Protein AF-A0A6G2RYD3-F1 (afdb_monomer)

Mean predicted aligned error: 18.8 Å

Structure (mmCIF, N/CA/C/O backbone):
data_AF-A0A6G2RYD3-F1
#
_entry.id   AF-A0A6G2RYD3-F1
#
loop_
_atom_site.group_PDB
_atom_site.id
_atom_site.type_symbol
_atom_site.label_atom_id
_atom_site.label_alt_id
_atom_site.label_comp_id
_atom_site.label_asym_id
_atom_site.label_entity_id
_atom_site.label_seq_id
_atom_site.pdbx_PDB_ins_code
_atom_site.Cartn_x
_atom_site.Cartn_y
_atom_site.Cartn_z
_atom_site.occupancy
_atom_site.B_iso_or_equiv
_atom_site.auth_seq_id
_atom_site.auth_comp_id
_atom_site.auth_asym_id
_atom_site.auth_atom_id
_atom_site.pdbx_PDB_model_num
ATOM 1 N N . MET A 1 1 ? -6.011 -17.779 6.095 1.00 52.91 1 MET A N 1
ATOM 2 C CA . MET A 1 1 ? -6.177 -17.151 4.768 1.00 52.91 1 MET A CA 1
ATOM 3 C C . MET A 1 1 ? -6.284 -15.655 4.986 1.00 52.91 1 MET A C 1
ATOM 5 O O . MET A 1 1 ? -7.165 -15.242 5.729 1.00 52.91 1 MET A O 1
ATOM 9 N N . THR A 1 2 ? -5.365 -14.872 4.427 1.00 66.25 2 THR A N 1
ATOM 10 C CA . THR A 1 2 ? -5.443 -13.406 4.439 1.00 66.25 2 THR A CA 1
ATOM 11 C C . THR A 1 2 ? -6.559 -12.954 3.498 1.00 66.25 2 THR A C 1
ATOM 13 O O . THR A 1 2 ? -6.737 -13.529 2.425 1.00 66.25 2 THR A O 1
ATOM 16 N N . ARG A 1 3 ? -7.355 -11.962 3.903 1.00 80.44 3 ARG A N 1
ATOM 17 C CA . ARG A 1 3 ? -8.450 -11.423 3.080 1.00 80.44 3 ARG A CA 1
ATOM 18 C C . ARG A 1 3 ? -8.741 -9.964 3.415 1.00 80.44 3 ARG A C 1
ATOM 20 O O . ARG A 1 3 ? -8.351 -9.484 4.479 1.00 80.44 3 ARG A O 1
ATOM 27 N N . PHE A 1 4 ? -9.480 -9.301 2.532 1.00 84.62 4 PHE A N 1
ATOM 28 C CA . PHE A 1 4 ? -10.031 -7.966 2.761 1.00 84.62 4 PHE A CA 1
ATOM 29 C C . PHE A 1 4 ? -11.469 -8.038 3.313 1.00 84.62 4 PHE A C 1
ATOM 31 O O . PHE A 1 4 ? -12.146 -9.056 3.109 1.00 84.62 4 PHE A O 1
ATOM 38 N N . PRO A 1 5 ? -11.936 -6.981 4.002 1.00 88.44 5 PRO A N 1
ATOM 39 C CA . PRO A 1 5 ? -13.351 -6.761 4.273 1.00 88.44 5 PRO A CA 1
ATOM 40 C C . PRO A 1 5 ? -14.194 -6.740 2.990 1.00 88.44 5 PRO A C 1
ATOM 42 O O . PRO A 1 5 ? -13.764 -6.206 1.967 1.00 88.44 5 PRO A O 1
ATOM 45 N N . ASP A 1 6 ? -15.407 -7.279 3.064 1.00 86.88 6 ASP A N 1
ATOM 46 C CA . ASP A 1 6 ? -16.478 -7.056 2.096 1.00 86.88 6 ASP A CA 1
ATOM 47 C C . ASP A 1 6 ? -17.081 -5.659 2.352 1.00 86.88 6 ASP A C 1
ATOM 49 O O . ASP A 1 6 ? -17.692 -5.450 3.411 1.00 86.88 6 ASP A O 1
ATOM 53 N N . PRO A 1 7 ? -16.941 -4.693 1.422 1.00 85.81 7 PRO A N 1
ATOM 54 C CA . PRO A 1 7 ? -17.390 -3.317 1.634 1.00 85.81 7 PRO A CA 1
ATOM 55 C C . PRO A 1 7 ? -18.899 -3.178 1.886 1.00 85.81 7 PRO A C 1
ATOM 57 O O . PRO A 1 7 ? -19.315 -2.242 2.574 1.00 85.81 7 PRO A O 1
ATOM 60 N N . ALA A 1 8 ? -19.721 -4.086 1.347 1.00 86.62 8 ALA A N 1
ATOM 61 C CA . ALA A 1 8 ? -21.176 -4.040 1.490 1.00 86.62 8 ALA A CA 1
ATOM 62 C C . ALA A 1 8 ? -21.628 -4.567 2.859 1.00 86.62 8 ALA A C 1
ATOM 64 O O . ALA A 1 8 ? -22.593 -4.071 3.444 1.00 86.62 8 ALA A O 1
ATOM 65 N N . ARG A 1 9 ? -20.899 -5.553 3.391 1.00 91.19 9 ARG A N 1
ATOM 66 C CA . ARG A 1 9 ? -21.234 -6.272 4.633 1.00 91.19 9 ARG A CA 1
ATOM 67 C C . ARG A 1 9 ? -20.448 -5.810 5.858 1.00 91.19 9 ARG A C 1
ATOM 69 O O . ARG A 1 9 ? -20.673 -6.330 6.953 1.00 91.19 9 ARG A O 1
ATOM 76 N N . SER A 1 10 ? -19.538 -4.860 5.675 1.00 94.38 10 SER A N 1
ATOM 77 C CA . SER A 1 10 ? -18.700 -4.301 6.735 1.00 94.38 10 SER A CA 1
ATOM 78 C C . SER A 1 10 ? -19.163 -2.905 7.143 1.00 94.38 10 SER A C 1
ATOM 80 O O . SER A 1 10 ? -19.706 -2.157 6.328 1.00 94.38 10 SER A O 1
ATOM 82 N N . ARG A 1 11 ? -18.947 -2.545 8.408 1.00 95.69 11 ARG A N 1
ATOM 83 C CA . ARG A 1 11 ? -19.240 -1.217 8.966 1.00 95.69 11 ARG A CA 1
ATOM 84 C C . ARG A 1 11 ? -18.055 -0.718 9.782 1.00 95.69 11 ARG A C 1
ATOM 86 O O . ARG A 1 11 ? -17.353 -1.511 10.412 1.00 95.69 11 ARG A O 1
ATOM 93 N N . ALA A 1 12 ? -17.852 0.594 9.790 1.00 96.50 12 ALA A N 1
ATOM 94 C CA . ALA A 1 12 ? -16.885 1.260 10.649 1.00 96.50 12 ALA A CA 1
ATOM 95 C C . ALA A 1 12 ? -17.534 2.370 11.475 1.00 96.50 12 ALA A C 1
ATOM 97 O O . ALA A 1 12 ? -18.299 3.173 10.947 1.00 96.50 12 ALA A O 1
ATOM 98 N N . VAL A 1 13 ? -17.163 2.452 12.750 1.00 97.31 13 VAL A N 1
ATOM 99 C CA . VAL A 1 13 ? -17.568 3.511 13.675 1.00 97.31 13 VAL A CA 1
ATOM 100 C C . VAL A 1 13 ? -16.306 4.142 14.257 1.00 97.31 13 VAL A C 1
ATOM 102 O O . VAL A 1 13 ? -15.564 3.505 15.004 1.00 97.31 13 VAL A O 1
ATOM 105 N N . LEU A 1 14 ? -16.036 5.391 13.884 1.00 97.81 14 LEU A N 1
ATOM 106 C CA . LEU A 1 14 ? -14.876 6.155 14.337 1.00 97.81 14 LEU A CA 1
ATOM 107 C C . LEU A 1 14 ? -15.350 7.214 15.338 1.00 97.81 14 LEU A C 1
ATOM 109 O O . LEU A 1 14 ? -16.071 8.140 14.972 1.00 97.81 14 LEU A O 1
ATOM 113 N N . ILE A 1 15 ? -14.953 7.070 16.597 1.00 97.69 15 ILE A N 1
ATOM 114 C CA . ILE A 1 15 ? -15.411 7.881 17.727 1.00 97.69 15 ILE A CA 1
ATOM 115 C C . ILE A 1 15 ? -14.239 8.721 18.230 1.00 97.69 15 ILE A C 1
ATOM 117 O O . ILE A 1 15 ? -13.164 8.191 18.505 1.00 97.69 15 ILE A O 1
ATOM 121 N N . GLY A 1 16 ? -14.431 10.029 18.377 1.00 96.00 16 GLY A N 1
ATOM 122 C CA . GLY A 1 16 ? -13.384 10.911 18.883 1.00 96.00 16 GLY A CA 1
ATOM 123 C C . GLY A 1 16 ? -13.922 11.999 19.794 1.00 96.00 16 GLY A C 1
ATOM 124 O O . GLY A 1 16 ? -14.815 12.735 19.391 1.00 96.00 16 GLY A O 1
ATOM 125 N N . ALA A 1 17 ? -13.348 12.124 20.989 1.00 94.12 17 ALA A N 1
ATOM 126 C CA . ALA A 1 17 ? -13.556 13.254 21.891 1.00 94.12 17 ALA A CA 1
ATOM 127 C C . ALA A 1 17 ? -12.313 14.163 21.860 1.00 94.12 17 ALA A C 1
ATOM 129 O O . ALA A 1 17 ? -11.303 13.905 22.515 1.00 94.12 17 ALA A O 1
ATOM 130 N N . SER A 1 18 ? -12.386 15.197 21.028 1.00 92.50 18 SER A N 1
ATOM 131 C CA . SER A 1 18 ? -11.351 16.199 20.771 1.00 92.50 18 SER A CA 1
ATOM 132 C C . SER A 1 18 ? -11.524 17.462 21.612 1.00 92.50 18 SER A C 1
ATOM 134 O O . SER A 1 18 ? -10.531 18.035 22.065 1.00 92.50 18 SER A O 1
ATOM 136 N N . THR A 1 19 ? -12.771 17.865 21.861 1.00 91.44 19 THR A N 1
ATOM 137 C CA . THR A 1 19 ? -13.115 19.108 22.553 1.00 91.44 19 THR A CA 1
ATOM 138 C C . THR A 1 19 ? -13.856 18.799 23.845 1.00 91.44 19 THR A C 1
ATOM 140 O O . THR A 1 19 ? -14.856 18.082 23.840 1.00 91.44 19 THR A O 1
ATOM 143 N N . PHE A 1 20 ? -13.384 19.366 24.955 1.00 88.94 20 PHE A N 1
ATOM 144 C CA . PHE A 1 20 ? -14.008 19.215 26.271 1.00 88.94 20 PHE A CA 1
ATOM 145 C C . PHE A 1 20 ? -14.412 20.571 26.835 1.00 88.94 20 PHE A C 1
ATOM 147 O O . PHE A 1 20 ? -13.726 21.575 26.640 1.00 88.94 20 PHE A O 1
ATOM 154 N N . SER A 1 21 ? -15.527 20.595 27.564 1.00 80.88 21 SER A N 1
ATOM 155 C CA . SER A 1 21 ? -15.941 21.801 28.286 1.00 80.88 21 SER A CA 1
ATOM 156 C C . SER A 1 21 ? -14.942 22.156 29.395 1.00 80.88 21 SER A C 1
ATOM 158 O O . SER A 1 21 ? -14.492 21.272 30.128 1.00 80.88 21 SER A O 1
ATOM 160 N N . GLU A 1 22 ? -14.656 23.449 29.586 1.00 71.44 22 GLU A N 1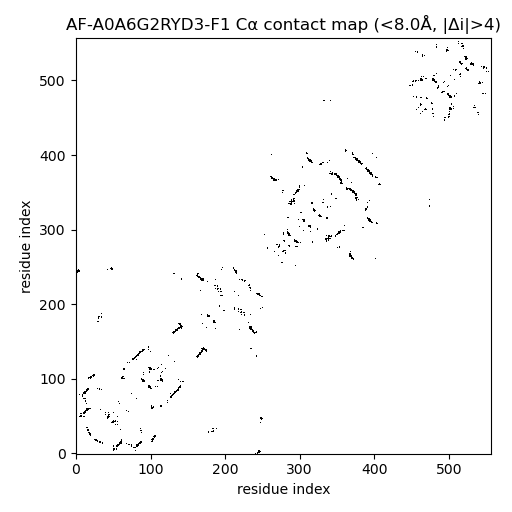
ATOM 161 C CA . GLU A 1 22 ? -13.783 23.920 30.679 1.00 71.44 22 GLU A CA 1
ATOM 162 C C . GLU A 1 22 ? -14.289 23.468 32.058 1.00 71.44 22 GLU A C 1
ATOM 164 O O . GLU A 1 22 ? -13.503 23.103 32.930 1.00 71.44 22 GLU A O 1
ATOM 169 N N . ALA A 1 23 ? -15.614 23.397 32.228 1.00 64.25 23 ALA A N 1
ATOM 170 C CA . ALA A 1 23 ? -16.267 22.923 33.446 1.00 64.25 23 ALA A CA 1
ATOM 171 C C . ALA A 1 23 ? -15.974 21.445 33.779 1.00 64.25 23 ALA A C 1
ATOM 173 O O . ALA A 1 23 ? -16.182 21.028 34.917 1.00 64.25 23 ALA A O 1
ATOM 174 N N . GLY A 1 24 ? -15.527 20.651 32.802 1.00 68.44 24 GLY A N 1
ATOM 175 C CA . GLY A 1 24 ? -15.138 19.253 32.985 1.00 68.44 24 GLY A CA 1
ATOM 176 C C . GLY A 1 24 ? -13.678 19.065 33.400 1.00 68.44 24 GLY A C 1
ATOM 177 O O . GLY A 1 24 ? -13.317 17.978 33.828 1.00 68.44 24 GLY A O 1
ATOM 178 N N . GLY A 1 25 ? -12.816 20.082 33.293 1.00 77.25 25 GLY A N 1
ATOM 179 C CA . GLY A 1 25 ? -11.417 19.995 33.737 1.00 77.25 25 GLY A CA 1
ATOM 180 C C . GLY A 1 25 ? -10.517 19.034 32.941 1.00 77.25 25 GLY A C 1
ATOM 181 O O . GLY A 1 25 ? -9.384 18.789 33.353 1.00 77.25 25 GLY A O 1
ATOM 182 N N . LEU A 1 26 ? -10.988 18.495 31.810 1.00 85.00 26 LEU A N 1
ATOM 183 C CA . LEU A 1 26 ? -10.179 17.696 30.886 1.00 85.00 26 LEU A CA 1
ATOM 184 C C . LEU A 1 26 ? -9.590 18.590 29.785 1.00 85.00 26 LEU A C 1
ATOM 186 O O . LEU A 1 26 ? -10.322 19.386 29.195 1.00 85.00 26 LEU A O 1
ATOM 190 N N . PRO A 1 27 ? -8.290 18.469 29.465 1.00 85.31 27 PRO A N 1
ATOM 191 C CA . PRO A 1 27 ? -7.690 19.246 28.389 1.00 85.31 27 PRO A CA 1
ATOM 192 C C . PRO A 1 27 ? -8.185 18.760 27.022 1.00 85.31 27 PRO A C 1
ATOM 194 O O . PRO A 1 27 ? -8.292 17.556 26.783 1.00 85.31 27 PRO A O 1
ATOM 197 N N . SER A 1 28 ? -8.439 19.696 26.106 1.00 88.81 28 SER A N 1
ATOM 198 C CA . SER A 1 28 ? -8.792 19.373 24.717 1.00 88.81 28 SER A CA 1
ATOM 199 C C . SER A 1 28 ? -7.609 18.781 23.950 1.00 88.81 28 SER A C 1
ATOM 201 O O . SER A 1 28 ? -6.459 19.169 24.161 1.00 88.81 28 SER A O 1
ATOM 203 N N . ILE A 1 29 ? -7.903 17.849 23.042 1.00 88.44 29 ILE A N 1
ATOM 204 C CA . ILE A 1 29 ? -6.936 17.151 22.188 1.00 88.44 29 ILE A CA 1
ATOM 205 C C . ILE A 1 29 ? -7.344 17.370 20.718 1.00 88.44 29 ILE A C 1
ATOM 207 O O . ILE A 1 29 ? -7.946 16.483 20.109 1.00 88.44 29 ILE A O 1
ATOM 211 N N . PRO A 1 30 ? -7.027 18.530 20.106 1.00 88.44 30 PRO A N 1
ATOM 212 C CA . PRO A 1 30 ? -7.484 18.863 18.750 1.00 88.44 30 PRO A CA 1
ATOM 213 C C . PRO A 1 30 ? -7.126 17.809 17.690 1.00 88.44 30 PRO A C 1
ATOM 215 O O . PRO A 1 30 ? -7.928 17.526 16.801 1.00 88.44 30 PRO A O 1
ATOM 218 N N . ALA A 1 31 ? -5.967 17.156 17.849 1.00 87.06 31 ALA A N 1
ATOM 219 C CA . ALA A 1 31 ? -5.485 16.090 16.969 1.00 87.06 31 ALA A CA 1
ATOM 220 C C . ALA A 1 31 ? -6.450 14.892 16.849 1.00 87.06 31 ALA A C 1
ATOM 222 O O . ALA A 1 31 ? -6.379 14.145 15.879 1.00 87.06 31 ALA A O 1
ATOM 223 N N . VAL A 1 32 ? -7.373 14.696 17.799 1.00 92.19 32 VAL A N 1
ATOM 224 C CA . VAL A 1 32 ? -8.391 13.634 17.722 1.00 92.19 32 VAL A CA 1
ATOM 225 C C . VAL A 1 32 ? -9.341 13.854 16.543 1.00 92.19 32 VAL A C 1
ATOM 227 O O . VAL A 1 32 ? -9.720 12.891 15.882 1.00 92.19 32 VAL A O 1
ATOM 230 N N . SER A 1 33 ? -9.699 15.099 16.220 1.00 92.62 33 SER A N 1
ATOM 231 C CA . SER A 1 33 ? -10.561 15.370 15.060 1.00 92.62 33 SER A CA 1
ATOM 232 C C . SER A 1 33 ? -9.863 14.990 13.746 1.00 92.62 33 SER A C 1
ATOM 234 O O . SER A 1 33 ? -10.462 14.353 12.873 1.00 92.62 33 SER A O 1
ATOM 236 N N . ASP A 1 34 ? -8.567 15.297 13.650 1.00 91.50 34 ASP A N 1
ATOM 237 C CA . ASP A 1 34 ? -7.706 14.925 12.527 1.00 91.50 34 ASP A CA 1
ATOM 238 C C . ASP A 1 34 ? -7.457 13.409 12.457 1.00 91.50 34 ASP A C 1
ATOM 240 O O . ASP A 1 34 ? -7.406 12.847 11.361 1.00 91.50 34 ASP A O 1
ATOM 244 N N . ASN A 1 35 ? -7.347 12.718 13.599 1.00 94.06 35 ASN A N 1
ATOM 245 C CA . ASN A 1 35 ? -7.255 11.256 13.648 1.00 94.06 35 ASN A CA 1
ATOM 246 C C . ASN A 1 35 ? -8.440 10.606 12.910 1.00 94.06 35 ASN A C 1
ATOM 248 O O . ASN A 1 35 ? -8.234 9.726 12.070 1.00 94.06 35 ASN A O 1
ATOM 252 N N . LEU A 1 36 ? -9.672 11.054 13.197 1.00 95.94 36 LEU A N 1
ATOM 253 C CA . LEU A 1 36 ? -10.888 10.513 12.576 1.00 95.94 36 LEU A CA 1
ATOM 254 C C . LEU A 1 36 ? -10.918 10.764 11.065 1.00 95.94 36 LEU A C 1
ATOM 256 O O . LEU A 1 36 ? -11.217 9.851 10.295 1.00 95.94 36 LEU A O 1
ATOM 260 N N . GLU A 1 37 ? -10.577 11.983 10.637 1.00 93.94 37 GLU A N 1
ATOM 261 C CA . GLU A 1 37 ? -10.449 12.354 9.219 1.00 93.94 37 GLU A CA 1
ATOM 262 C C . GLU A 1 37 ? -9.436 11.455 8.499 1.00 93.94 37 GLU A C 1
ATOM 264 O O . GLU A 1 37 ? -9.724 10.887 7.441 1.00 93.94 37 GLU A O 1
ATOM 269 N N . GLY A 1 38 ? -8.250 11.298 9.095 1.00 91.62 38 GLY A N 1
ATOM 270 C CA . GLY A 1 38 ? -7.163 10.498 8.547 1.00 91.62 38 GLY A CA 1
ATOM 271 C C . GLY A 1 38 ? -7.543 9.029 8.402 1.00 91.62 38 GLY A C 1
ATOM 272 O O . GLY A 1 38 ? -7.303 8.442 7.345 1.00 91.62 38 GLY A O 1
ATOM 273 N N . LEU A 1 39 ? -8.160 8.443 9.432 1.00 94.81 39 LEU A N 1
ATOM 274 C CA . LEU A 1 39 ? -8.576 7.040 9.415 1.00 94.81 39 LEU A CA 1
ATOM 275 C C . LEU A 1 39 ? -9.703 6.796 8.421 1.00 94.81 39 LEU A C 1
ATOM 277 O O . LEU A 1 39 ? -9.604 5.857 7.633 1.00 94.81 39 LEU A O 1
ATOM 281 N N . ARG A 1 40 ? -10.724 7.662 8.391 1.00 94.69 40 ARG A N 1
ATOM 282 C CA . ARG A 1 40 ? -11.792 7.584 7.386 1.00 94.69 40 ARG A CA 1
ATOM 283 C C . ARG A 1 40 ? -11.200 7.599 5.983 1.00 94.69 40 ARG A C 1
ATOM 285 O O . ARG A 1 40 ? -11.458 6.690 5.205 1.00 94.69 40 ARG A O 1
ATOM 292 N N . SER A 1 41 ? -10.356 8.591 5.692 1.00 88.75 41 SER A N 1
ATOM 293 C CA . SER A 1 41 ? -9.729 8.759 4.380 1.00 88.75 41 SER A CA 1
ATOM 294 C C . SER A 1 41 ? -8.977 7.507 3.923 1.00 88.75 41 SER A C 1
ATOM 296 O O . SER A 1 41 ? -9.102 7.108 2.767 1.00 88.75 41 SER A O 1
ATOM 298 N N . VAL A 1 42 ? -8.225 6.866 4.820 1.00 88.94 42 VAL A N 1
ATOM 299 C CA . VAL A 1 42 ? -7.433 5.675 4.489 1.00 88.94 42 VAL A CA 1
ATOM 300 C C . VAL A 1 42 ? -8.307 4.430 4.330 1.00 88.94 42 VAL A C 1
ATOM 302 O O . VAL A 1 42 ? -8.133 3.687 3.365 1.00 88.94 42 VAL A O 1
ATOM 305 N N . LEU A 1 43 ? -9.265 4.215 5.235 1.00 90.69 43 LEU A N 1
ATOM 306 C CA . LEU A 1 43 ? -10.141 3.040 5.219 1.00 90.69 43 LEU A CA 1
ATOM 307 C C . LEU A 1 43 ? -11.128 3.048 4.045 1.00 90.69 43 LEU A C 1
ATOM 309 O O . LEU A 1 43 ? -11.467 1.979 3.536 1.00 90.69 43 LEU A O 1
ATOM 313 N N . THR A 1 44 ? -11.563 4.234 3.606 1.00 89.44 44 THR A N 1
ATOM 314 C CA . THR A 1 44 ? -12.588 4.410 2.562 1.00 89.44 44 THR A CA 1
ATOM 315 C C . THR A 1 44 ? -12.031 4.945 1.244 1.00 89.44 44 THR A C 1
ATOM 317 O O . THR A 1 44 ? -12.786 5.411 0.390 1.00 89.44 44 THR A O 1
ATOM 320 N N . SER A 1 45 ? -10.707 4.943 1.084 1.00 83.25 45 SER A N 1
ATOM 321 C CA . SER A 1 45 ? -10.049 5.355 -0.156 1.00 83.25 45 SER A CA 1
ATOM 322 C C . SER A 1 45 ? -10.522 4.487 -1.327 1.00 83.25 45 SER A C 1
ATOM 324 O O . SER A 1 45 ? -10.510 3.262 -1.237 1.00 83.25 45 SER A O 1
ATOM 326 N N . SER A 1 46 ? -10.885 5.097 -2.456 1.00 71.69 46 SER A N 1
ATOM 327 C CA . SER A 1 46 ? -11.303 4.351 -3.653 1.00 71.69 46 SER A CA 1
ATOM 328 C C . SER A 1 46 ? -10.169 3.528 -4.271 1.00 71.69 46 SER A C 1
ATOM 330 O O . SER 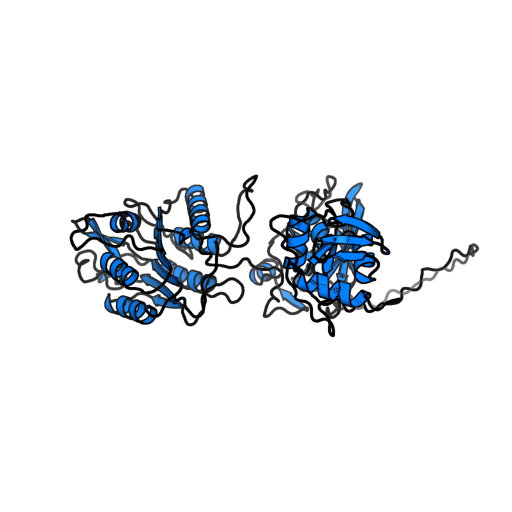A 1 46 ? -10.427 2.555 -4.974 1.00 71.69 46 SER A O 1
ATOM 332 N N . THR A 1 47 ? -8.914 3.901 -4.005 1.00 61.94 47 THR A N 1
ATOM 333 C CA . THR A 1 47 ? -7.732 3.237 -4.565 1.00 61.94 47 THR A CA 1
ATOM 334 C C . THR A 1 47 ? -7.133 2.197 -3.626 1.00 61.94 47 THR A C 1
ATOM 336 O O . THR A 1 47 ? -6.585 1.202 -4.085 1.00 61.94 47 THR A O 1
ATOM 339 N N . THR A 1 48 ? -7.192 2.434 -2.313 1.00 73.62 48 THR A N 1
ATOM 340 C CA . THR A 1 48 ? -6.482 1.618 -1.308 1.00 73.62 48 THR A CA 1
ATOM 341 C C . THR A 1 48 ? -7.365 1.175 -0.145 1.00 73.62 48 THR A C 1
ATOM 343 O O . THR A 1 48 ? -6.965 0.305 0.619 1.00 73.62 48 THR A O 1
ATOM 346 N N . GLY A 1 49 ? -8.548 1.756 0.028 1.00 79.19 49 GLY A N 1
ATOM 347 C CA . GLY A 1 49 ? -9.474 1.409 1.099 1.00 79.19 49 GLY A CA 1
ATOM 348 C C . GLY A 1 49 ? -10.177 0.076 0.851 1.00 79.19 49 GLY A C 1
ATOM 349 O O . GLY A 1 49 ? -10.247 -0.424 -0.275 1.00 79.19 49 GLY A O 1
ATOM 350 N N . SER A 1 50 ? -10.699 -0.510 1.925 1.00 84.88 50 SER A N 1
ATOM 351 C CA . SER A 1 50 ? -11.487 -1.750 1.883 1.00 84.88 50 SER A CA 1
ATOM 352 C C . SER A 1 50 ? -12.916 -1.582 2.403 1.00 84.88 50 SER A C 1
ATOM 354 O O . SER A 1 50 ? -13.701 -2.523 2.336 1.00 84.88 50 SER A O 1
ATOM 356 N N . LEU A 1 51 ? -13.277 -0.392 2.890 1.00 88.50 51 LEU A N 1
ATOM 357 C CA . LEU A 1 51 ? -14.608 -0.084 3.407 1.00 88.50 51 LEU A CA 1
ATOM 358 C C . LEU A 1 51 ? -15.315 0.949 2.526 1.00 88.50 51 LEU A C 1
ATOM 360 O O . LEU A 1 51 ? -14.675 1.816 1.933 1.00 88.50 51 LEU A O 1
ATOM 364 N N . SER A 1 52 ? -16.648 0.884 2.466 1.00 88.06 52 SER A N 1
ATOM 365 C CA . SER A 1 52 ? -17.443 1.921 1.800 1.00 88.06 52 SER A CA 1
ATOM 366 C C . SER A 1 52 ? -17.489 3.193 2.651 1.00 88.06 52 SER A C 1
ATOM 368 O O . SER A 1 52 ? -17.651 3.135 3.872 1.00 88.06 52 SER A O 1
ATOM 370 N N . ALA A 1 53 ? -17.389 4.355 2.002 1.00 88.19 53 ALA A N 1
ATOM 371 C CA . ALA A 1 53 ? -17.500 5.654 2.665 1.00 88.19 53 ALA A CA 1
ATOM 372 C C . ALA A 1 53 ? -18.882 5.889 3.296 1.00 88.19 53 ALA A C 1
ATOM 374 O O . ALA A 1 53 ? -18.975 6.627 4.278 1.00 88.19 53 ALA A O 1
ATOM 375 N N . GLU A 1 54 ? -19.931 5.255 2.757 1.00 90.94 54 GLU A N 1
ATOM 376 C CA . GLU A 1 54 ? -21.304 5.308 3.286 1.00 90.94 54 GLU A CA 1
ATOM 377 C C . GLU A 1 54 ? -21.482 4.448 4.549 1.00 90.94 54 GLU A C 1
ATOM 379 O O . GLU A 1 54 ? -22.370 4.686 5.358 1.00 90.94 54 GLU A O 1
ATOM 384 N N . HIS A 1 55 ? -20.593 3.472 4.737 1.00 92.75 55 HIS A N 1
ATOM 385 C CA . HIS A 1 55 ? -20.591 2.514 5.839 1.00 92.75 55 HIS A CA 1
ATOM 386 C C . HIS A 1 55 ? -19.556 2.866 6.918 1.00 92.75 55 HIS A C 1
ATOM 388 O O . HIS A 1 55 ? -19.239 2.034 7.770 1.00 92.75 55 HIS A O 1
ATOM 394 N N . CYS A 1 56 ? -19.008 4.084 6.876 1.00 94.94 56 CYS A N 1
ATOM 395 C CA . CYS A 1 56 ? -18.035 4.595 7.832 1.00 94.94 56 CYS A CA 1
ATOM 396 C C . CYS A 1 56 ? -18.600 5.824 8.556 1.00 94.94 56 CYS A C 1
ATOM 398 O O . CYS A 1 56 ? -18.570 6.945 8.040 1.00 94.94 56 CYS A O 1
ATOM 400 N N . THR A 1 57 ? -19.112 5.600 9.764 1.00 96.19 57 THR A N 1
ATOM 401 C CA . THR A 1 57 ? -19.740 6.613 10.616 1.00 96.19 57 THR A CA 1
ATOM 402 C C . THR A 1 57 ? -18.692 7.315 11.472 1.00 96.19 57 THR A C 1
ATOM 404 O O . THR A 1 57 ? -17.894 6.663 12.145 1.00 96.19 57 THR A O 1
ATOM 407 N N . LEU A 1 58 ? -18.701 8.651 11.475 1.00 96.62 58 LEU A N 1
ATOM 408 C CA . LEU A 1 58 ? -17.830 9.470 12.323 1.00 96.62 58 LEU A CA 1
ATOM 409 C C . LEU A 1 58 ? -18.659 10.121 13.429 1.00 96.62 58 LEU A C 1
ATOM 411 O O . LEU A 1 58 ? -19.554 10.911 13.137 1.00 96.62 58 LEU A O 1
ATOM 415 N N . LEU A 1 59 ? -18.317 9.840 14.684 1.00 96.81 59 LEU A N 1
ATOM 416 C CA . LEU A 1 59 ? -18.875 10.500 15.861 1.00 96.81 59 LEU A CA 1
ATOM 417 C C . LEU A 1 59 ? -17.835 11.451 16.439 1.00 96.81 59 LEU A C 1
ATOM 419 O O . LEU A 1 59 ? -16.863 11.023 17.065 1.00 96.81 59 LEU A O 1
ATOM 423 N N . ARG A 1 60 ? -18.046 12.746 16.208 1.00 96.50 60 ARG A N 1
ATOM 424 C CA . ARG A 1 60 ? -17.174 13.818 16.693 1.00 96.50 60 ARG A CA 1
ATOM 425 C C . ARG A 1 60 ? -17.755 14.412 17.961 1.00 96.50 60 ARG A C 1
ATOM 427 O O . ARG A 1 60 ? -18.910 14.818 17.963 1.00 96.50 60 ARG A O 1
ATOM 434 N N . ASP A 1 61 ? -16.931 14.474 18.997 1.00 95.50 61 ASP A N 1
ATOM 435 C CA . ASP A 1 61 ? -17.243 15.061 20.296 1.00 95.50 61 ASP A CA 1
ATOM 436 C C . ASP A 1 61 ? -18.603 14.608 20.873 1.00 95.50 61 ASP A C 1
ATOM 438 O O . ASP A 1 61 ? -19.355 15.460 21.358 1.00 95.50 61 ASP A O 1
ATOM 442 N N . PRO A 1 62 ? -18.938 13.294 20.858 1.00 95.69 62 PRO A N 1
ATOM 443 C CA . PRO A 1 62 ? -20.212 12.823 21.400 1.00 95.69 62 PRO A CA 1
ATOM 444 C C . PRO A 1 62 ? -20.339 13.257 22.859 1.00 95.69 62 PRO A C 1
ATOM 446 O O . PRO A 1 62 ? -19.377 13.155 23.625 1.00 95.69 62 PRO A O 1
ATOM 449 N N . ALA A 1 63 ? -21.516 13.746 23.239 1.00 93.00 63 ALA A N 1
ATOM 450 C CA . ALA A 1 63 ? -21.787 14.280 24.569 1.00 93.00 63 ALA A CA 1
ATOM 451 C C . ALA A 1 63 ? -22.517 13.269 25.463 1.00 93.00 63 ALA A C 1
ATOM 453 O O . ALA A 1 63 ? -22.540 13.443 26.681 1.00 93.00 63 ALA A O 1
ATOM 454 N N . ALA A 1 64 ? -23.102 12.216 24.893 1.00 93.06 64 ALA A N 1
ATOM 455 C CA . ALA A 1 64 ? -23.809 11.181 25.636 1.00 93.06 64 ALA A CA 1
ATOM 456 C C . ALA A 1 64 ? -23.486 9.765 25.144 1.00 93.06 64 ALA A C 1
ATOM 458 O O . ALA A 1 64 ? -23.258 9.515 23.960 1.00 93.06 64 ALA A O 1
ATOM 459 N N . THR A 1 65 ? -23.546 8.798 26.063 1.00 93.50 65 THR A N 1
ATOM 460 C CA . THR A 1 65 ? -23.373 7.370 25.750 1.00 93.50 65 THR A CA 1
ATOM 461 C C . THR A 1 65 ? -24.428 6.856 24.770 1.00 93.50 65 THR A C 1
ATOM 463 O O . THR A 1 65 ? -24.138 5.968 23.973 1.00 93.50 65 THR A O 1
ATOM 466 N N . SER A 1 66 ? -25.627 7.448 24.769 1.00 93.81 66 SER A N 1
ATOM 467 C CA . SER A 1 66 ? -26.704 7.106 23.837 1.00 93.81 66 SER A CA 1
ATOM 468 C C . SER A 1 66 ? -26.349 7.378 22.378 1.00 93.81 66 SER A C 1
ATOM 470 O O . SER A 1 66 ? -26.807 6.642 21.515 1.00 93.81 66 SER A O 1
ATOM 472 N N . GLU A 1 67 ? -25.536 8.398 22.083 1.00 95.12 67 GLU A N 1
ATOM 473 C CA . GLU A 1 67 ? -25.101 8.688 20.708 1.00 95.12 67 GLU A CA 1
ATOM 474 C C . GLU A 1 67 ? -24.214 7.559 20.173 1.00 95.12 67 GLU A C 1
ATOM 476 O O . GLU A 1 67 ? -24.382 7.092 19.048 1.00 95.12 67 GLU A O 1
ATOM 481 N N . ILE A 1 68 ? -23.315 7.057 21.025 1.00 94.12 68 ILE A N 1
ATOM 482 C CA . ILE A 1 68 ? -22.445 5.925 20.703 1.00 94.12 68 ILE A CA 1
ATOM 483 C C . ILE A 1 68 ? -23.270 4.647 20.558 1.00 94.12 68 ILE A C 1
ATOM 485 O O . ILE A 1 68 ? -23.108 3.932 19.572 1.00 94.12 68 ILE A O 1
ATOM 489 N N . GLY A 1 69 ? -24.194 4.393 21.490 1.00 91.94 69 GLY A N 1
ATOM 490 C CA . GLY A 1 69 ? -25.116 3.260 21.399 1.00 91.94 69 GLY A CA 1
ATOM 491 C C . GLY A 1 69 ? -25.945 3.282 20.112 1.00 91.94 69 GLY A C 1
ATOM 492 O O . GLY A 1 69 ? -26.049 2.267 19.434 1.00 91.94 69 GLY A O 1
ATOM 493 N N . GLN A 1 70 ? -26.469 4.443 19.708 1.00 92.81 70 GLN A N 1
ATOM 494 C CA . GLN A 1 70 ? -27.216 4.590 18.454 1.00 92.81 70 GLN A CA 1
ATOM 495 C C . GLN A 1 70 ? -26.350 4.299 17.223 1.00 92.81 70 GLN A C 1
ATOM 497 O O . GLN A 1 70 ? -26.800 3.598 16.320 1.00 92.81 70 GLN A O 1
ATOM 502 N N . ALA A 1 71 ? -25.109 4.788 17.184 1.00 93.25 71 ALA A N 1
ATOM 503 C CA . ALA A 1 71 ? -24.210 4.523 16.062 1.00 93.25 71 ALA A CA 1
ATOM 504 C C . ALA A 1 71 ? -23.782 3.051 15.963 1.00 93.25 71 ALA A C 1
ATOM 506 O O . ALA A 1 71 ? -23.687 2.505 14.859 1.00 93.25 71 ALA A O 1
ATOM 507 N N . LEU A 1 72 ? -23.546 2.398 17.103 1.00 91.19 72 LEU A N 1
ATOM 508 C CA . LEU A 1 72 ? -23.256 0.964 17.155 1.00 91.19 72 LEU A CA 1
ATOM 509 C C . LEU A 1 72 ? -24.483 0.144 16.743 1.00 91.19 72 LEU A C 1
ATOM 511 O O . LEU A 1 72 ? -24.352 -0.752 15.911 1.00 91.19 72 LEU A O 1
ATOM 515 N N . ALA A 1 73 ? -25.679 0.518 17.204 1.00 88.50 73 ALA A N 1
ATOM 516 C CA . ALA A 1 73 ? -26.934 -0.114 16.806 1.00 88.50 73 ALA A CA 1
ATOM 517 C C . ALA A 1 73 ? -27.206 0.023 15.298 1.00 88.50 73 ALA A C 1
ATOM 519 O O . ALA A 1 73 ? -27.569 -0.954 14.651 1.00 88.50 73 ALA A O 1
ATOM 520 N N . GLN A 1 74 ? -26.962 1.191 14.697 1.00 85.69 74 GLN A N 1
ATOM 521 C CA . GLN A 1 74 ? -27.052 1.378 13.238 1.00 85.69 74 GLN A CA 1
ATOM 522 C C . GLN A 1 74 ? -26.019 0.545 12.467 1.00 85.69 74 GLN A C 1
ATOM 524 O O . GLN A 1 74 ? -26.234 0.184 11.314 1.00 85.69 74 GLN A O 1
ATOM 529 N N . SER A 1 75 ? -24.898 0.217 13.108 1.00 85.94 75 SER A N 1
ATOM 530 C CA . SER A 1 75 ? -23.832 -0.607 12.533 1.00 85.94 75 SER A CA 1
ATOM 531 C C . SER A 1 75 ? -23.993 -2.100 12.843 1.00 85.94 75 SER A C 1
ATOM 533 O O . SER A 1 75 ? -23.167 -2.904 12.408 1.00 85.94 75 SER A O 1
ATOM 535 N N . SER A 1 76 ? -25.051 -2.487 13.566 1.00 78.12 76 SER A N 1
ATOM 536 C CA . SER A 1 76 ? -25.310 -3.872 13.985 1.00 78.12 76 SER A CA 1
ATOM 537 C C . SER A 1 76 ? -25.630 -4.815 12.822 1.00 78.12 76 SER A C 1
ATOM 539 O O . SER A 1 76 ? -25.510 -6.025 12.969 1.00 78.12 76 SER A O 1
ATOM 541 N N . GLU A 1 77 ? -25.945 -4.288 11.637 1.00 81.25 77 GLU A N 1
ATOM 542 C CA . GLU A 1 77 ? -26.129 -5.073 10.409 1.00 81.25 77 GLU A CA 1
ATOM 543 C C . GLU A 1 77 ? -24.809 -5.595 9.810 1.00 81.25 77 GLU A C 1
ATOM 545 O O . GLU A 1 77 ? -24.821 -6.355 8.839 1.00 81.25 77 GLU A O 1
ATOM 550 N N . ALA A 1 78 ? -23.655 -5.193 10.356 1.00 88.81 78 ALA A N 1
ATOM 551 C CA . ALA A 1 78 ? -22.358 -5.692 9.914 1.00 88.81 78 ALA A CA 1
ATOM 552 C C . ALA A 1 78 ? -22.279 -7.213 10.099 1.00 88.81 78 ALA A C 1
ATOM 554 O O . ALA A 1 78 ? -22.262 -7.709 11.222 1.00 88.81 78 ALA A O 1
ATOM 555 N N . THR A 1 79 ? -22.180 -7.956 8.996 1.00 91.19 79 THR A N 1
ATOM 556 C CA . THR A 1 79 ? -22.039 -9.422 9.022 1.00 91.19 79 THR A CA 1
ATOM 557 C C . THR A 1 79 ? -20.630 -9.884 8.668 1.00 91.19 79 THR A C 1
ATOM 559 O O . THR A 1 79 ? -20.283 -11.024 8.966 1.00 91.19 79 THR A O 1
ATOM 562 N N . ASP A 1 80 ? -19.806 -9.024 8.057 1.00 91.12 80 ASP A N 1
ATOM 563 C CA . ASP A 1 80 ? -18.412 -9.345 7.744 1.00 91.12 80 ASP A CA 1
ATOM 564 C C . ASP A 1 80 ? -17.435 -8.754 8.771 1.00 91.12 80 ASP A C 1
ATOM 566 O O . ASP A 1 80 ? -16.934 -9.483 9.629 1.00 91.12 80 ASP A O 1
ATOM 570 N N . VAL A 1 81 ? -17.198 -7.438 8.726 1.00 92.56 81 VAL A N 1
ATOM 571 C CA . VAL A 1 81 ? -16.312 -6.736 9.665 1.00 92.56 81 VAL A CA 1
ATOM 572 C C . VAL A 1 81 ? -17.045 -5.590 10.356 1.00 92.56 81 VAL A C 1
ATOM 574 O O . VAL A 1 81 ? -17.629 -4.738 9.691 1.00 92.56 81 VAL A O 1
ATOM 577 N N . LEU A 1 82 ? -16.952 -5.525 11.684 1.00 94.25 82 LEU A N 1
ATOM 578 C CA . LEU A 1 82 ? -17.267 -4.326 12.459 1.00 94.25 82 LEU A CA 1
ATOM 579 C C . LEU A 1 82 ? -15.960 -3.707 12.964 1.00 94.25 82 LEU A C 1
ATOM 581 O O . LEU A 1 82 ? -15.284 -4.291 13.810 1.00 94.25 82 LEU A O 1
ATOM 585 N N . PHE A 1 83 ? -15.591 -2.543 12.433 1.00 95.12 83 PHE A N 1
ATOM 586 C CA . PHE A 1 83 ? -14.396 -1.802 12.835 1.00 95.12 83 PHE A CA 1
ATOM 587 C C . PHE A 1 83 ? -14.778 -0.635 13.745 1.00 95.12 83 PHE A C 1
ATOM 589 O O . PHE A 1 83 ? -15.484 0.277 13.329 1.00 95.12 83 PHE A O 1
ATOM 596 N N . VAL A 1 84 ? -14.291 -0.626 14.978 1.00 95.81 84 VAL A N 1
ATOM 597 C CA . VAL A 1 84 ? -14.525 0.450 15.938 1.00 95.81 84 VAL A CA 1
ATOM 598 C C . VAL A 1 84 ? -13.195 1.064 16.341 1.00 95.81 84 VAL A C 1
ATOM 600 O O . VAL A 1 84 ? -12.280 0.372 16.785 1.00 95.81 84 VAL A O 1
ATOM 603 N N . TYR A 1 85 ? -13.097 2.379 16.205 1.00 96.81 85 TYR A N 1
ATOM 604 C CA . TYR A 1 85 ? -11.962 3.160 16.680 1.00 96.81 85 TYR A CA 1
ATOM 605 C C . TYR A 1 85 ? -12.450 4.196 17.683 1.00 96.81 85 TYR A C 1
ATOM 607 O O . TYR A 1 85 ? -13.435 4.883 17.419 1.00 96.81 85 TYR A O 1
ATOM 615 N N . TYR A 1 86 ? -11.753 4.330 18.807 1.00 96.50 86 TYR A N 1
ATOM 616 C CA . TYR A 1 86 ? -11.988 5.397 19.773 1.00 96.50 86 TYR A CA 1
ATOM 617 C C . TYR A 1 86 ? -10.697 6.167 20.056 1.00 96.50 86 TYR A C 1
ATOM 619 O O . TYR A 1 86 ? -9.651 5.556 20.280 1.00 96.50 86 TYR A O 1
ATOM 627 N N . SER A 1 87 ? -10.788 7.497 20.123 1.00 94.06 87 SER A N 1
ATOM 628 C CA . SER A 1 87 ? -9.701 8.356 20.591 1.00 94.06 87 SER A CA 1
ATOM 629 C C . SER A 1 87 ? -10.193 9.485 21.495 1.00 94.06 87 SER A C 1
ATOM 631 O O . SER A 1 87 ? -11.228 10.101 21.247 1.00 94.06 87 SER A O 1
ATOM 633 N N . GLY A 1 88 ? -9.454 9.743 22.569 1.00 90.38 88 GLY A N 1
ATOM 634 C CA . GLY A 1 88 ? -9.814 10.709 23.606 1.00 90.38 88 GLY A CA 1
ATOM 635 C C . GLY A 1 88 ? -9.116 10.382 24.923 1.00 90.38 88 GLY A C 1
ATOM 636 O O . GLY A 1 88 ? -8.136 9.633 24.954 1.00 90.38 88 GLY A O 1
ATOM 637 N N . HIS A 1 89 ? -9.631 10.894 26.041 1.00 87.69 89 HIS A N 1
ATOM 638 C CA . HIS A 1 89 ? -9.127 10.502 27.357 1.00 87.69 89 HIS A CA 1
ATOM 639 C C . HIS A 1 89 ? -9.649 9.120 27.750 1.00 87.69 89 HIS A C 1
ATOM 641 O O . HIS A 1 89 ? -10.810 8.772 27.520 1.00 87.69 89 HIS A O 1
ATOM 647 N N . GLY A 1 90 ? -8.767 8.333 28.358 1.00 87.88 90 GLY A N 1
ATOM 648 C CA . GLY A 1 90 ? -9.125 7.130 29.097 1.00 87.88 90 GLY A CA 1
ATOM 649 C C . GLY A 1 90 ? -8.948 7.424 30.579 1.00 87.88 90 GLY A C 1
ATOM 650 O O . GLY A 1 90 ? -7.916 7.959 30.987 1.00 87.88 90 GLY A O 1
ATOM 651 N N . LEU A 1 91 ? -9.972 7.136 31.371 1.00 86.75 91 LEU A N 1
ATOM 652 C CA . LEU A 1 91 ? -10.041 7.447 32.795 1.00 86.75 91 LEU A CA 1
ATOM 653 C C . LEU A 1 91 ? -10.342 6.162 33.559 1.00 86.75 91 LEU A C 1
ATOM 655 O O . LEU A 1 91 ? -11.052 5.289 33.066 1.00 86.75 91 LEU A O 1
ATOM 659 N N . VAL A 1 92 ? -9.799 6.033 34.763 1.00 85.50 92 VAL A N 1
ATOM 660 C CA . VAL A 1 92 ? -10.024 4.862 35.613 1.00 85.50 92 VAL A CA 1
ATOM 661 C C . VAL A 1 92 ? -10.688 5.287 36.911 1.00 85.50 92 VAL A C 1
ATOM 663 O O . VAL A 1 92 ? -10.295 6.283 37.516 1.00 85.50 92 VAL A O 1
ATOM 666 N N . ASP A 1 93 ? -11.714 4.553 37.336 1.00 84.38 93 ASP A N 1
ATOM 667 C CA . ASP A 1 93 ? -12.321 4.793 38.646 1.00 84.38 93 ASP A CA 1
ATOM 668 C C . ASP A 1 93 ? -11.494 4.167 39.785 1.00 84.38 93 ASP A C 1
ATOM 670 O O . ASP A 1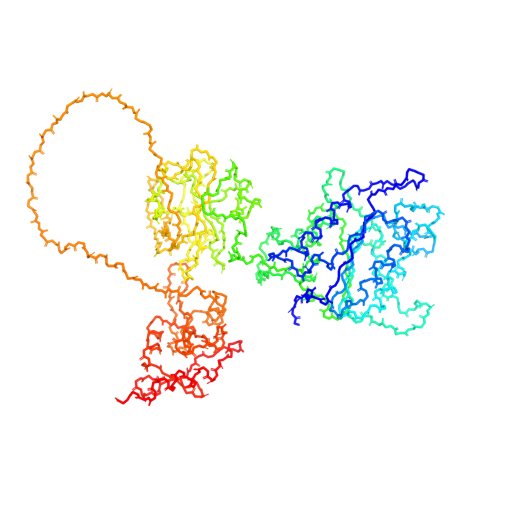 93 ? -10.521 3.447 39.563 1.00 84.38 93 ASP A O 1
ATOM 674 N N . VAL A 1 94 ? -11.910 4.402 41.033 1.00 79.50 94 VAL A N 1
ATOM 675 C CA . VAL A 1 94 ? -11.251 3.858 42.240 1.00 79.50 94 VAL A CA 1
ATOM 676 C C . VAL A 1 94 ? -11.220 2.326 42.306 1.00 79.50 94 VAL A C 1
ATOM 678 O O . VAL A 1 94 ? -10.460 1.762 43.085 1.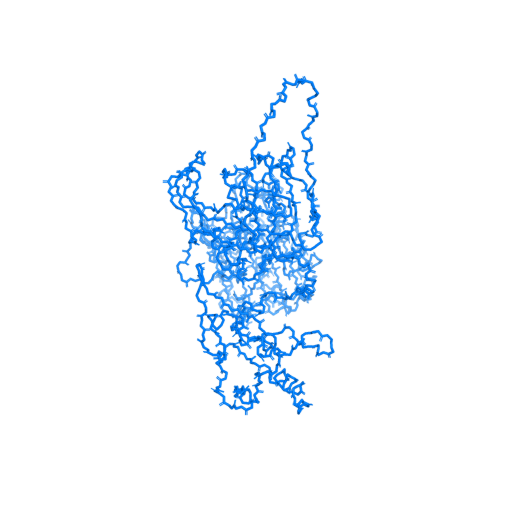00 79.50 94 VAL A O 1
ATOM 681 N N . ARG A 1 95 ? -12.062 1.641 41.522 1.00 81.19 95 ARG A N 1
ATOM 682 C CA . ARG A 1 95 ? -12.086 0.176 41.400 1.00 81.19 95 ARG A CA 1
ATOM 683 C C . ARG A 1 95 ? -11.260 -0.302 40.209 1.00 81.19 95 ARG A C 1
ATOM 685 O O . ARG A 1 95 ? -11.276 -1.486 39.890 1.00 81.19 95 ARG A O 1
ATOM 692 N N . GLY A 1 96 ? -10.586 0.614 39.521 1.00 78.06 96 GLY A N 1
ATOM 693 C CA . GLY A 1 96 ? -9.877 0.329 38.297 1.00 78.06 96 GLY A CA 1
ATOM 694 C C . GLY A 1 96 ? -10.816 -0.066 37.156 1.00 78.06 96 GLY A C 1
ATOM 695 O O . GLY A 1 96 ? -10.449 -0.910 36.355 1.00 78.06 96 GLY A O 1
ATOM 696 N N . ARG A 1 97 ? -12.001 0.505 36.992 1.00 83.38 97 ARG A N 1
ATOM 697 C CA . ARG A 1 97 ? -12.773 0.297 35.750 1.00 83.38 97 ARG A CA 1
ATOM 698 C C . ARG A 1 97 ? -12.420 1.371 34.733 1.00 83.38 97 ARG A C 1
ATOM 700 O O . ARG A 1 97 ? -12.300 2.531 35.117 1.00 83.38 97 ARG A O 1
ATOM 707 N N . LEU A 1 98 ? -12.222 0.979 33.474 1.00 86.69 98 LEU A N 1
ATOM 708 C CA . LEU A 1 98 ? -11.888 1.894 32.382 1.00 86.69 98 LEU A CA 1
ATOM 709 C C . LEU A 1 98 ? -13.150 2.600 31.867 1.00 86.69 98 LEU A C 1
ATOM 711 O O . LEU A 1 98 ? -14.161 1.962 31.573 1.00 86.69 98 LEU A O 1
ATOM 715 N N . TYR A 1 99 ? -13.050 3.915 31.726 1.00 91.25 99 TYR A N 1
ATOM 716 C CA . TYR A 1 99 ? -14.049 4.799 31.146 1.00 91.25 99 TYR A CA 1
ATOM 717 C C . TYR A 1 99 ? -13.420 5.592 29.998 1.00 91.25 99 TYR A C 1
ATOM 719 O O . TYR A 1 99 ? -12.322 6.132 30.129 1.00 91.25 99 TYR A O 1
ATOM 727 N N . LEU A 1 100 ? -14.130 5.667 28.880 1.00 93.75 100 LEU A N 1
ATOM 728 C CA . LEU A 1 100 ? -13.771 6.442 27.701 1.00 93.75 100 LEU A CA 1
ATOM 729 C C . LEU A 1 100 ? -14.500 7.790 27.775 1.00 93.75 100 LEU A C 1
ATOM 731 O O . LEU A 1 100 ? -15.721 7.841 27.936 1.00 93.75 100 LEU A O 1
ATOM 735 N N . SER A 1 101 ? -13.753 8.888 27.736 1.00 93.31 101 SER A N 1
ATOM 736 C CA . SER A 1 101 ? -14.312 10.233 27.844 1.00 93.31 101 SER A CA 1
ATOM 737 C C . SER A 1 101 ? -15.190 10.625 26.649 1.00 93.31 101 SER A C 1
ATOM 739 O O . SER A 1 101 ? -14.884 10.342 25.496 1.00 93.31 101 SER A O 1
ATOM 741 N N . LEU A 1 102 ? -16.231 11.378 26.948 1.00 94.69 102 LEU A N 1
ATOM 742 C CA . LEU A 1 102 ? -17.121 12.093 26.045 1.00 94.69 102 LEU A CA 1
ATOM 743 C C . LEU A 1 102 ? -16.853 13.597 26.184 1.00 94.69 102 LEU A C 1
ATOM 745 O O . LEU A 1 102 ? -16.271 14.027 27.181 1.00 94.69 102 LEU A O 1
ATOM 749 N N . SER A 1 103 ? -17.313 14.420 25.244 1.00 93.06 103 SER A N 1
ATOM 750 C CA . SER A 1 103 ? -17.093 15.881 25.287 1.00 93.06 103 SER A CA 1
ATOM 751 C C . SER A 1 103 ? -17.663 16.550 26.551 1.00 93.06 103 SER A C 1
ATOM 753 O O . SER A 1 103 ? -17.167 17.585 27.008 1.00 93.06 103 SER A O 1
ATOM 755 N N . SER A 1 104 ? -18.673 15.920 27.161 1.00 91.88 104 SER A N 1
ATOM 756 C CA . SER A 1 104 ? -19.335 16.336 28.402 1.00 91.88 104 SER A CA 1
ATOM 757 C C . SER A 1 104 ? -18.790 15.662 29.675 1.00 91.88 104 SER A C 1
ATOM 759 O O . SER A 1 104 ? -19.305 15.917 30.768 1.00 91.88 104 SER A O 1
ATOM 761 N N . THR A 1 105 ? -17.778 14.789 29.563 1.00 92.88 105 THR A N 1
ATOM 762 C CA . THR A 1 105 ? -17.272 14.004 30.697 1.00 92.88 105 THR A CA 1
ATOM 763 C C . THR A 1 105 ? -16.728 14.885 31.810 1.00 92.88 105 THR A C 1
ATOM 765 O O . THR A 1 105 ? -15.962 15.821 31.580 1.00 92.88 105 THR A O 1
ATOM 768 N N . LYS A 1 106 ? -17.074 14.509 33.044 1.00 91.00 106 LYS A N 1
ATOM 769 C CA . LYS A 1 106 ? -16.556 15.106 34.271 1.00 91.00 106 LYS A CA 1
ATOM 770 C C . LYS A 1 106 ? -15.766 14.050 35.065 1.00 91.00 106 LYS A C 1
ATOM 772 O O . LYS A 1 106 ? -16.351 13.027 35.435 1.00 91.00 106 LYS A O 1
ATOM 777 N N . PRO A 1 107 ? -14.458 14.246 35.327 1.00 87.19 107 PRO A N 1
ATOM 778 C CA . PRO A 1 107 ? -13.595 13.273 36.006 1.00 87.19 107 PRO A CA 1
ATOM 779 C C . PRO A 1 107 ? -14.050 12.861 37.410 1.00 87.19 107 PRO A C 1
ATOM 781 O O . PRO A 1 107 ? -13.768 11.747 37.841 1.00 87.19 107 PRO A O 1
ATOM 784 N N . ASP A 1 108 ? -14.777 13.723 38.120 1.00 88.19 108 ASP A N 1
ATOM 785 C CA . ASP A 1 108 ? -15.381 13.438 39.427 1.00 88.19 108 ASP A CA 1
ATOM 786 C C . ASP A 1 108 ? -16.666 12.589 39.325 1.00 88.19 108 ASP A C 1
ATOM 788 O O . ASP A 1 108 ? -17.131 12.033 40.319 1.00 88.19 108 ASP A O 1
ATOM 792 N N . GLN A 1 109 ? -17.237 12.451 38.122 1.00 90.19 109 GLN A N 1
ATOM 793 C CA . GLN A 1 109 ? -18.548 11.846 37.859 1.00 90.19 109 GLN A CA 1
ATOM 794 C C . GLN A 1 109 ? -18.509 10.845 36.690 1.00 90.19 109 GLN A C 1
ATOM 796 O O . GLN A 1 109 ? -19.455 10.738 35.901 1.00 90.19 109 GLN A O 1
ATOM 801 N N . LEU A 1 110 ? -17.419 10.078 36.572 1.00 90.31 110 LEU A N 1
ATOM 802 C CA . LEU A 1 110 ? -17.181 9.152 35.450 1.00 90.31 110 LEU A CA 1
ATOM 803 C C . LEU A 1 110 ? -18.351 8.201 35.174 1.00 90.31 110 LEU A C 1
ATOM 805 O O . LEU A 1 110 ? -18.683 7.944 34.023 1.00 90.31 110 LEU A O 1
ATOM 809 N N . ARG A 1 111 ? -19.000 7.696 36.230 1.00 88.00 111 ARG A N 1
ATOM 810 C CA . ARG A 1 111 ? -19.993 6.613 36.138 1.00 88.00 111 ARG A CA 1
ATOM 811 C C . ARG A 1 111 ? -21.207 6.922 35.260 1.00 88.00 111 ARG A C 1
ATOM 813 O O . ARG A 1 111 ? -21.830 5.976 34.795 1.00 88.00 111 ARG A O 1
ATOM 820 N N . TRP A 1 112 ? -21.554 8.193 35.074 1.00 88.88 112 TRP A N 1
ATOM 821 C CA . TRP A 1 112 ? -22.706 8.611 34.265 1.00 88.88 112 TRP A CA 1
ATOM 822 C C . TRP A 1 112 ? -22.380 9.705 33.243 1.00 88.88 112 TRP A C 1
ATOM 824 O O . TRP A 1 112 ? -23.247 10.058 32.452 1.00 88.88 112 TRP A O 1
ATOM 834 N N . THR A 1 113 ? -21.158 10.250 33.248 1.00 92.06 113 THR A N 1
ATOM 835 C CA . THR A 1 113 ? -20.726 11.275 32.276 1.00 92.06 113 THR A CA 1
ATOM 836 C C . THR A 1 113 ? -19.704 10.762 31.260 1.00 92.06 113 THR A C 1
ATOM 838 O O . THR A 1 113 ? -19.424 11.453 30.283 1.00 92.06 113 THR A O 1
ATOM 841 N N . ALA A 1 114 ? -19.137 9.571 31.468 1.00 93.19 114 ALA A N 1
ATOM 842 C CA . ALA A 1 114 ? -18.216 8.913 30.546 1.00 93.19 114 ALA A CA 1
ATOM 843 C C . ALA A 1 114 ? -18.793 7.573 30.072 1.00 93.19 114 ALA A C 1
ATOM 845 O O . ALA A 1 114 ? -19.677 7.003 30.714 1.00 93.19 114 ALA A O 1
ATOM 846 N N . LEU A 1 115 ? -18.272 7.051 28.964 1.00 94.81 115 LEU A N 1
ATOM 847 C CA . LEU A 1 115 ? -18.649 5.748 28.431 1.00 94.81 115 LEU A CA 1
ATOM 848 C C . LEU A 1 115 ? -17.910 4.635 29.194 1.00 94.81 115 LEU A C 1
ATOM 850 O O . LEU A 1 115 ? -16.683 4.564 29.106 1.00 94.81 115 LEU A O 1
ATOM 854 N N . PRO A 1 116 ? -18.600 3.736 29.918 1.00 93.69 116 PRO A N 1
ATOM 855 C CA . PRO A 1 116 ? -17.950 2.565 30.497 1.00 93.69 116 PRO A CA 1
ATOM 856 C C . PRO A 1 116 ? -17.392 1.672 29.383 1.00 93.69 116 PRO A C 1
ATOM 858 O O . PRO A 1 116 ? -18.106 1.374 28.427 1.00 93.69 116 PRO A O 1
ATOM 861 N N . PHE A 1 117 ? -16.151 1.198 29.507 1.00 89.19 117 PHE A N 1
ATOM 862 C CA . PHE A 1 117 ? -15.569 0.296 28.505 1.00 89.19 117 PHE A CA 1
ATOM 863 C C . PHE A 1 117 ? -16.392 -0.993 28.323 1.00 89.19 117 PHE A C 1
ATOM 865 O O . PHE A 1 117 ? -16.542 -1.474 27.201 1.00 89.19 117 PHE A O 1
ATOM 872 N N . ASP A 1 118 ? -16.986 -1.503 29.406 1.00 86.00 118 ASP A N 1
ATOM 873 C CA . ASP A 1 118 ? -17.844 -2.692 29.372 1.00 86.00 118 ASP A CA 1
ATOM 874 C C . ASP A 1 118 ? -19.054 -2.539 28.448 1.00 86.00 118 ASP A C 1
ATOM 876 O O . ASP A 1 118 ? -19.415 -3.502 27.781 1.00 86.00 118 ASP A O 1
ATOM 880 N N . PHE A 1 119 ? -19.614 -1.331 28.328 1.00 89.50 119 PHE A N 1
ATOM 881 C CA . PHE A 1 119 ? -20.695 -1.066 27.378 1.00 89.50 119 PHE A CA 1
ATOM 882 C C . PHE A 1 119 ? -20.229 -1.336 25.943 1.00 89.50 119 PHE A C 1
ATOM 884 O O . PHE A 1 119 ? -20.879 -2.052 25.193 1.00 89.50 119 PHE A O 1
ATOM 891 N N . LEU A 1 120 ? -19.054 -0.819 25.565 1.00 88.06 120 LEU A N 1
ATOM 892 C CA . LEU A 1 120 ? -18.507 -1.027 24.223 1.00 88.06 120 LEU A CA 1
ATOM 893 C C . LEU A 1 120 ? -18.169 -2.501 23.967 1.00 88.06 120 LEU A C 1
ATOM 895 O O . LEU A 1 120 ? -18.378 -3.009 22.867 1.00 88.06 120 LEU A O 1
ATOM 899 N N . ARG A 1 121 ? -17.652 -3.190 24.990 1.00 85.06 121 ARG A N 1
ATOM 900 C CA . ARG A 1 121 ? -17.367 -4.627 24.945 1.00 85.06 121 ARG A CA 1
ATOM 901 C C . ARG A 1 121 ? -18.638 -5.443 24.700 1.00 85.06 121 ARG A C 1
ATOM 903 O O . ARG A 1 121 ? -18.606 -6.356 23.879 1.00 85.06 121 ARG A O 1
ATOM 910 N N . GLU A 1 122 ? -19.728 -5.126 25.393 1.00 86.12 122 GLU A N 1
ATOM 911 C CA . GLU A 1 122 ? -21.025 -5.796 25.248 1.00 86.12 122 GLU A CA 1
ATOM 912 C C . GLU A 1 122 ? -21.643 -5.551 23.867 1.00 86.12 122 GLU A C 1
ATOM 914 O O . GLU A 1 122 ? -22.052 -6.508 23.212 1.00 86.12 122 GLU A O 1
ATOM 919 N N . GLU A 1 123 ? -21.608 -4.313 23.368 1.00 88.19 123 GLU A N 1
ATOM 920 C CA . GLU A 1 123 ? -22.083 -3.975 22.017 1.00 88.19 123 GLU A CA 1
ATOM 921 C C . GLU A 1 123 ? -21.289 -4.705 20.922 1.00 88.19 123 GLU A C 1
ATOM 923 O O . GLU A 1 123 ? -21.858 -5.250 19.973 1.00 88.19 123 GLU A O 1
ATOM 928 N N . LEU A 1 124 ? -19.960 -4.788 21.063 1.00 86.31 124 LEU A N 1
ATOM 929 C CA . LEU A 1 124 ? -19.132 -5.581 20.155 1.00 86.31 124 LEU A CA 1
ATOM 930 C C . LEU A 1 124 ? -19.502 -7.064 20.235 1.00 86.31 124 LEU A C 1
ATOM 932 O O . LEU A 1 124 ? -19.694 -7.695 19.197 1.00 86.31 124 LEU A O 1
ATOM 936 N N . ALA A 1 125 ? -19.633 -7.621 21.441 1.00 83.88 125 ALA A N 1
ATOM 937 C CA . ALA A 1 125 ? -20.002 -9.021 21.637 1.00 83.88 125 ALA A CA 1
ATOM 938 C C . ALA A 1 125 ? -21.367 -9.364 21.012 1.00 83.88 125 ALA A C 1
ATOM 940 O O . ALA A 1 125 ? -21.521 -10.453 20.462 1.00 83.88 125 ALA A O 1
ATOM 941 N N . ALA A 1 126 ? -22.322 -8.430 21.051 1.00 85.88 126 ALA A N 1
ATOM 942 C CA . ALA A 1 126 ? -23.662 -8.587 20.491 1.00 85.88 126 ALA A CA 1
ATOM 943 C C . ALA A 1 126 ? -23.729 -8.451 18.957 1.00 85.88 126 ALA A C 1
ATOM 945 O O . ALA A 1 126 ? -24.689 -8.919 18.345 1.00 85.88 126 ALA A O 1
ATOM 946 N N . SER A 1 127 ? -22.730 -7.832 18.317 1.00 88.00 127 SER A N 1
ATOM 947 C CA . SER A 1 127 ? -22.669 -7.711 16.852 1.00 88.00 127 SER A CA 1
ATOM 948 C C . SER A 1 127 ? -22.714 -9.093 16.176 1.00 88.00 127 SER A C 1
ATOM 950 O O . SER A 1 127 ? -22.140 -10.031 16.718 1.00 88.00 127 SER A O 1
ATOM 952 N N . PRO A 1 128 ? -23.313 -9.257 14.982 1.00 89.44 128 PRO A N 1
ATOM 953 C CA . PRO A 1 128 ? -23.260 -10.499 14.208 1.00 89.44 128 PRO A CA 1
ATOM 954 C C . PRO A 1 128 ? -22.026 -10.610 13.294 1.00 89.44 128 PRO A C 1
ATOM 956 O O . PRO A 1 128 ? -21.892 -11.604 12.580 1.00 89.44 128 PRO A O 1
ATOM 959 N N . ALA A 1 129 ? -21.123 -9.622 13.290 1.00 90.06 129 ALA A N 1
ATOM 960 C CA . ALA A 1 129 ? -19.969 -9.598 12.392 1.00 90.06 129 ALA A CA 1
ATOM 961 C C . ALA A 1 129 ? -19.078 -10.841 12.554 1.00 90.06 129 ALA A C 1
ATOM 963 O O . ALA A 1 129 ? -18.878 -11.346 13.660 1.00 90.06 129 ALA A O 1
ATOM 964 N N . ALA A 1 130 ? -18.482 -11.329 11.467 1.00 86.81 130 ALA A N 1
ATOM 965 C CA . ALA A 1 130 ? -17.512 -12.419 11.548 1.00 86.81 130 ALA A CA 1
ATOM 966 C C . ALA A 1 130 ? -16.220 -11.977 12.258 1.00 86.81 130 ALA A C 1
ATOM 968 O O . ALA A 1 130 ? -15.622 -12.754 13.003 1.00 86.81 130 ALA A O 1
ATOM 969 N N . ILE A 1 131 ? -15.797 -10.726 12.042 1.00 88.38 131 ILE A N 1
ATOM 970 C CA . ILE A 1 131 ? -14.616 -10.130 12.671 1.00 88.38 131 ILE A CA 1
ATOM 971 C C . ILE A 1 131 ? -14.982 -8.782 13.299 1.00 88.38 131 ILE A C 1
ATOM 973 O O . ILE A 1 131 ? -15.602 -7.930 12.666 1.00 88.38 131 ILE A O 1
ATOM 977 N N . ARG A 1 132 ? -14.565 -8.569 14.547 1.00 90.81 132 ARG A N 1
ATOM 978 C CA . ARG A 1 132 ? -14.740 -7.315 15.291 1.00 90.81 132 ARG A CA 1
ATOM 979 C C . ARG A 1 132 ? -13.369 -6.738 15.582 1.00 90.81 132 ARG A C 1
ATOM 981 O O . ARG A 1 132 ? -12.566 -7.367 16.268 1.00 90.81 132 ARG A O 1
ATOM 988 N N . VAL A 1 133 ? -13.091 -5.557 15.056 1.00 92.25 133 VAL A N 1
ATOM 989 C CA . VAL A 1 133 ? -11.825 -4.859 15.269 1.00 92.25 133 VAL A CA 1
ATOM 990 C C . VAL A 1 133 ? -12.090 -3.687 16.196 1.00 92.25 133 VAL A C 1
ATOM 992 O O . VAL A 1 133 ? -12.923 -2.846 15.885 1.00 92.25 133 VAL A O 1
ATOM 995 N N . LEU A 1 134 ? -11.380 -3.622 17.316 1.00 93.12 134 LEU A N 1
ATOM 996 C CA . LEU A 1 134 ? -11.426 -2.519 18.261 1.00 93.12 134 LEU A CA 1
ATOM 997 C C . LEU A 1 134 ? -10.037 -1.893 18.395 1.00 93.12 134 LEU A C 1
ATOM 999 O O . LEU A 1 134 ? -9.092 -2.548 18.829 1.00 93.12 134 LEU A O 1
ATOM 1003 N N . ILE A 1 135 ? -9.910 -0.612 18.065 1.00 93.50 135 ILE A N 1
ATOM 1004 C CA . ILE A 1 135 ? -8.676 0.151 18.261 1.00 93.50 135 ILE A CA 1
ATOM 1005 C C . ILE A 1 135 ? -8.936 1.2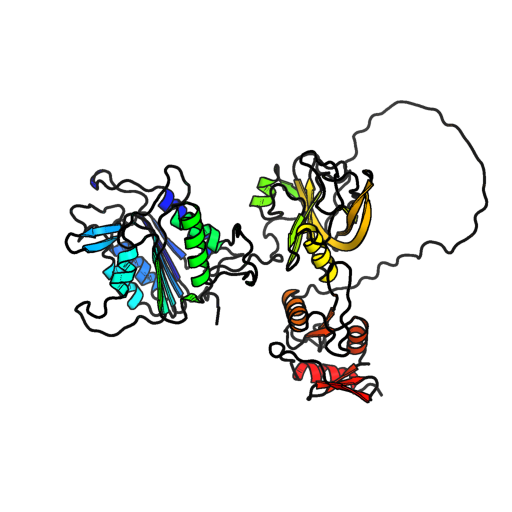87 19.251 1.00 93.50 135 ILE A C 1
ATOM 1007 O O . ILE A 1 135 ? -9.816 2.118 19.032 1.00 93.50 135 ILE A O 1
ATOM 1011 N N . LEU A 1 136 ? -8.165 1.328 20.337 1.00 91.56 136 LEU A N 1
ATOM 1012 C CA . LEU A 1 136 ? -8.273 2.344 21.384 1.00 91.56 136 LEU A CA 1
ATOM 1013 C C . LEU A 1 136 ? -7.015 3.212 21.428 1.00 91.56 136 LEU A C 1
ATOM 1015 O O . LEU A 1 136 ? -5.952 2.748 21.843 1.00 91.56 136 LEU A O 1
ATOM 1019 N N . ASP A 1 137 ? -7.154 4.485 21.070 1.00 90.31 137 ASP A N 1
ATOM 1020 C CA . ASP A 1 137 ? -6.114 5.496 21.229 1.00 90.31 137 ASP A CA 1
ATOM 1021 C C . ASP A 1 137 ? -6.417 6.434 22.404 1.00 90.31 137 ASP A C 1
ATOM 1023 O O . ASP A 1 137 ? -6.882 7.566 22.237 1.00 90.31 137 ASP A O 1
ATOM 1027 N N . CYS A 1 138 ? -6.180 5.932 23.615 1.00 82.62 138 CYS A N 1
ATOM 1028 C CA . CYS A 1 138 ? -6.368 6.676 24.856 1.00 82.62 138 CYS A CA 1
ATOM 1029 C C . CYS A 1 138 ? -5.448 6.162 25.976 1.00 82.62 138 CYS A C 1
ATOM 1031 O O . CYS A 1 138 ? -4.941 5.039 25.926 1.00 82.62 138 CYS A O 1
ATOM 1033 N N . CYS A 1 139 ? -5.238 6.976 27.015 1.00 69.38 139 CYS A N 1
ATOM 1034 C CA . CYS A 1 139 ? -4.512 6.566 28.224 1.00 69.38 139 CYS A CA 1
ATOM 1035 C C . CYS A 1 139 ? -5.161 5.339 28.889 1.00 69.38 139 CYS A C 1
ATOM 1037 O O . CYS A 1 139 ? -6.376 5.162 28.807 1.00 69.38 139 CYS A O 1
ATOM 1039 N N . PHE A 1 140 ? -4.360 4.509 29.570 1.00 64.31 140 PHE A N 1
ATOM 1040 C CA . PHE A 1 140 ? -4.815 3.294 30.275 1.00 64.31 140 PHE A CA 1
ATOM 1041 C C . PHE A 1 140 ? -5.553 2.272 29.392 1.00 64.31 140 PHE A C 1
ATOM 1043 O O . PHE A 1 140 ? -6.199 1.353 29.901 1.00 64.31 140 PHE A O 1
ATOM 1050 N N . SER A 1 141 ? -5.441 2.403 28.068 1.00 56.84 141 SER A N 1
ATOM 1051 C CA . SER A 1 141 ? -6.125 1.543 27.106 1.00 56.84 141 SER A CA 1
ATOM 1052 C C . SER A 1 141 ? -5.681 0.084 27.214 1.00 56.84 141 SER A C 1
ATOM 1054 O O . SER A 1 141 ? -6.510 -0.793 27.014 1.00 56.84 141 SER A O 1
ATOM 1056 N N . GLY A 1 142 ? -4.449 -0.214 27.650 1.00 52.28 142 GLY A N 1
ATOM 1057 C CA . GLY A 1 142 ? -3.997 -1.596 27.882 1.00 52.28 142 GLY A CA 1
ATOM 1058 C C . GLY A 1 142 ? -4.827 -2.389 28.906 1.00 52.28 142 GLY A C 1
ATOM 1059 O O . GLY A 1 142 ? -4.854 -3.616 28.868 1.00 52.28 142 GLY A O 1
ATOM 1060 N N . ARG A 1 143 ? -5.611 -1.715 29.760 1.00 58.78 143 ARG A N 1
ATOM 1061 C CA . ARG A 1 143 ? -6.563 -2.374 30.674 1.00 58.78 143 ARG A CA 1
ATOM 1062 C C . ARG A 1 143 ? -7.789 -2.931 29.955 1.00 58.78 143 ARG A C 1
ATOM 1064 O O . ARG A 1 143 ? -8.430 -3.840 30.468 1.00 58.78 143 ARG A O 1
ATOM 1071 N N . ALA A 1 144 ? -8.084 -2.447 28.748 1.00 54.34 144 ALA A N 1
ATOM 1072 C CA . ALA A 1 144 ? -9.050 -3.080 27.861 1.00 54.34 144 ALA A CA 1
ATOM 1073 C C . ALA A 1 144 ? -8.589 -4.488 27.462 1.00 54.34 144 ALA A C 1
ATOM 1075 O O . ALA A 1 144 ? -9.397 -5.407 27.443 1.00 54.34 144 ALA A O 1
ATOM 1076 N N . VAL A 1 145 ? -7.292 -4.698 27.198 1.00 57.19 145 VAL A N 1
ATOM 1077 C CA . VAL A 1 145 ? -6.759 -6.030 26.858 1.00 57.19 145 VAL A CA 1
ATOM 1078 C C . VAL A 1 145 ? -6.901 -6.997 28.038 1.00 57.19 145 VAL A C 1
ATOM 1080 O O . VAL A 1 145 ? -7.313 -8.141 27.838 1.00 57.19 145 VAL A O 1
ATOM 1083 N N . GLU A 1 146 ? -6.628 -6.539 29.263 1.00 59.88 146 GLU A N 1
ATOM 1084 C CA . GLU A 1 146 ? -6.837 -7.310 30.500 1.00 59.88 146 GLU A CA 1
ATOM 1085 C C . GLU A 1 146 ? -8.319 -7.621 30.745 1.00 59.88 146 GLU A C 1
ATOM 1087 O O . GLU A 1 146 ? -8.661 -8.774 30.982 1.00 59.88 146 GLU A O 1
ATOM 1092 N N . ALA A 1 147 ? -9.206 -6.628 30.615 1.00 55.75 147 ALA A N 1
ATOM 1093 C CA . ALA A 1 147 ? -10.649 -6.798 30.806 1.00 55.75 147 ALA A CA 1
ATOM 1094 C C . ALA A 1 147 ? -11.266 -7.769 29.791 1.00 55.75 147 ALA A C 1
ATOM 1096 O O . ALA A 1 147 ? -12.173 -8.525 30.119 1.00 55.75 147 ALA A O 1
ATOM 1097 N N . MET A 1 148 ? -10.738 -7.806 28.566 1.00 56.28 148 MET A N 1
ATOM 1098 C CA . MET A 1 148 ? -11.128 -8.823 27.591 1.00 56.28 148 MET A CA 1
ATOM 1099 C C . MET A 1 148 ? -10.650 -10.226 28.010 1.00 56.28 148 MET A C 1
ATOM 1101 O O . MET A 1 148 ? -11.129 -11.214 27.456 1.00 56.28 148 MET A O 1
ATOM 1105 N N . SER A 1 149 ? -9.625 -10.339 28.872 1.00 51.69 149 SER A N 1
ATOM 1106 C CA . SER A 1 149 ? -8.901 -11.581 29.228 1.00 51.69 149 SER A CA 1
ATOM 1107 C C . SER A 1 149 ? -9.391 -12.260 30.496 1.00 51.69 149 SER A C 1
ATOM 1109 O O . SER A 1 149 ? -8.996 -13.398 30.725 1.00 51.69 149 SER A O 1
ATOM 1111 N N . ASP A 1 150 ? -10.217 -11.592 31.300 1.00 48.75 150 ASP A N 1
ATOM 1112 C CA . ASP A 1 150 ? -10.692 -12.119 32.577 1.00 48.75 150 ASP A CA 1
ATOM 1113 C C . ASP A 1 150 ? -11.780 -13.197 32.372 1.00 48.75 150 ASP A C 1
ATOM 1115 O O . ASP A 1 150 ? -12.891 -12.867 31.947 1.00 48.75 150 ASP A O 1
ATOM 1119 N N . PRO A 1 151 ? -11.512 -14.481 32.689 1.00 41.19 151 PRO A N 1
ATOM 1120 C CA . PRO A 1 151 ? -12.510 -15.548 32.608 1.00 41.19 151 PRO A CA 1
ATOM 1121 C C . PRO A 1 151 ? -13.537 -15.496 33.755 1.00 41.19 151 PRO A C 1
ATOM 1123 O O . PRO A 1 151 ? -14.535 -16.212 33.703 1.00 41.19 151 PRO A O 1
ATOM 1126 N N . ASN A 1 152 ? -13.283 -14.698 34.803 1.00 35.84 152 ASN A N 1
ATOM 1127 C CA . ASN A 1 152 ? -14.019 -14.683 36.073 1.00 35.84 152 ASN A CA 1
ATOM 1128 C C . ASN A 1 152 ? -14.829 -13.396 36.319 1.00 35.84 152 ASN A C 1
ATOM 1130 O O . ASN A 1 152 ? -15.404 -13.234 37.403 1.00 35.84 152 ASN A O 1
ATOM 1134 N N . GLY A 1 153 ? -14.932 -12.505 35.326 1.00 42.81 153 GLY A N 1
ATOM 1135 C CA . GLY A 1 153 ? -15.872 -11.384 35.344 1.00 42.81 153 GLY A CA 1
ATOM 1136 C C . GLY A 1 153 ? -17.287 -11.894 35.629 1.00 42.81 153 GLY A C 1
ATOM 1137 O O . GLY A 1 153 ? -17.889 -12.593 34.821 1.00 42.81 153 GLY A O 1
ATOM 1138 N N . THR A 1 154 ? -17.786 -11.621 36.833 1.00 37.09 154 THR A N 1
ATOM 1139 C CA . THR A 1 154 ? -18.983 -12.247 37.403 1.00 37.09 154 THR A CA 1
ATOM 1140 C C . THR A 1 154 ? -20.255 -11.777 36.695 1.00 37.09 154 THR A C 1
ATOM 1142 O O . THR A 1 154 ? -20.903 -10.853 37.166 1.00 37.09 154 THR A O 1
ATOM 1145 N N . ILE A 1 155 ? -20.583 -12.405 35.565 1.00 34.31 155 ILE A N 1
ATOM 1146 C CA . ILE A 1 155 ? -21.911 -12.763 35.039 1.00 34.31 155 ILE A CA 1
ATOM 1147 C C . ILE A 1 155 ? -21.625 -13.708 33.859 1.00 34.31 155 ILE A C 1
ATOM 1149 O O . ILE A 1 155 ? -21.079 -13.291 32.848 1.00 34.31 155 ILE A O 1
ATOM 1153 N N . THR A 1 156 ? -21.973 -14.985 34.044 1.00 32.41 156 THR A N 1
ATOM 1154 C CA . THR A 1 156 ? -22.075 -16.064 33.035 1.00 32.41 156 THR A CA 1
ATOM 1155 C C . THR A 1 156 ? -20.968 -16.165 31.980 1.00 32.41 156 THR A C 1
ATOM 1157 O O . THR A 1 156 ? -20.958 -15.460 30.977 1.00 32.41 156 THR A O 1
ATOM 1160 N N . GLY A 1 157 ? -20.088 -17.150 32.183 1.00 32.88 157 GLY A N 1
ATOM 1161 C CA . GLY A 1 157 ? -19.135 -17.617 31.182 1.00 32.88 157 GLY A CA 1
ATOM 1162 C C . GLY A 1 157 ? -19.782 -18.113 29.884 1.00 32.88 157 GLY A C 1
ATOM 1163 O O . GLY A 1 157 ? -20.982 -18.373 29.824 1.00 32.88 157 GLY A O 1
ATOM 1164 N N . GLN A 1 158 ? -18.910 -18.313 28.888 1.00 30.72 158 GLN A N 1
ATOM 1165 C CA . GLN A 1 158 ? -19.165 -18.309 27.440 1.00 30.72 158 GLN A CA 1
ATOM 1166 C C . GLN A 1 158 ? -19.281 -16.860 26.956 1.00 30.72 158 GLN A C 1
ATOM 1168 O O . GLN A 1 158 ? -20.299 -16.209 27.106 1.00 30.72 158 GLN A O 1
ATOM 1173 N N . ILE A 1 159 ? -18.234 -16.266 26.397 1.00 35.88 159 ILE A N 1
ATOM 1174 C CA . ILE A 1 159 ? -17.762 -16.579 25.051 1.00 35.88 159 ILE A CA 1
ATOM 1175 C C . ILE A 1 159 ? -16.328 -16.020 24.947 1.00 35.88 159 ILE A C 1
ATOM 1177 O O . ILE A 1 159 ? -16.132 -14.812 25.061 1.00 35.88 159 ILE A O 1
ATOM 1181 N N . ASP A 1 160 ? -15.323 -16.861 24.690 1.00 40.84 160 ASP A N 1
ATOM 1182 C CA . ASP A 1 160 ? -14.144 -16.390 23.953 1.00 40.84 160 ASP A CA 1
ATOM 1183 C C . ASP A 1 160 ? -14.686 -15.831 22.630 1.00 40.84 160 ASP A C 1
ATOM 1185 O O . ASP A 1 160 ? -15.140 -16.602 21.784 1.00 40.84 160 ASP A O 1
ATOM 1189 N N . ILE A 1 161 ? -14.766 -14.501 22.486 1.00 52.72 161 ILE A N 1
ATOM 1190 C CA . ILE A 1 161 ? -15.440 -13.850 21.348 1.00 52.72 161 ILE A CA 1
ATOM 1191 C C . ILE A 1 161 ? -14.607 -14.083 20.095 1.00 52.72 161 ILE A C 1
ATOM 1193 O O . ILE A 1 161 ? -13.734 -13.289 19.732 1.00 52.72 161 ILE A O 1
ATOM 1197 N N . ALA A 1 162 ? -14.871 -15.222 19.458 1.00 51.38 162 ALA A N 1
ATOM 1198 C CA . ALA A 1 162 ? -14.275 -15.651 18.213 1.00 51.38 162 ALA A CA 1
ATOM 1199 C C . ALA A 1 162 ? -14.294 -14.500 17.199 1.00 51.38 162 ALA A C 1
ATOM 1201 O O . ALA A 1 162 ? -15.338 -13.910 16.929 1.00 51.38 162 ALA A O 1
ATOM 1202 N N . GLY A 1 163 ? -13.122 -14.171 16.651 1.00 63.12 163 GLY A N 1
ATOM 1203 C CA . GLY A 1 163 ? -12.997 -13.118 15.645 1.00 63.12 163 GLY A CA 1
ATOM 1204 C C . GLY A 1 163 ? -12.812 -11.704 16.202 1.00 63.12 163 GLY A C 1
ATOM 1205 O O . GLY A 1 163 ? -12.974 -10.753 15.444 1.00 63.12 163 GLY A O 1
ATOM 1206 N N . THR A 1 164 ? -12.464 -11.526 17.481 1.00 79.62 164 THR A N 1
ATOM 1207 C CA . THR A 1 164 ? -12.162 -10.191 18.033 1.00 79.62 164 THR A CA 1
ATOM 1208 C C . THR A 1 164 ? -10.674 -9.861 17.945 1.00 79.62 164 THR A C 1
ATOM 1210 O O . THR A 1 164 ? -9.815 -10.668 18.313 1.00 79.62 164 THR A O 1
ATOM 1213 N N . TYR A 1 165 ? -10.373 -8.651 17.485 1.00 85.38 165 TYR A N 1
ATOM 1214 C CA . TYR A 1 165 ? -9.040 -8.074 17.439 1.00 85.38 165 TYR A CA 1
ATOM 1215 C C . TYR A 1 165 ? -9.039 -6.734 18.169 1.00 85.38 165 TYR A C 1
ATOM 1217 O O . TYR A 1 165 ? -9.690 -5.794 17.721 1.00 85.38 165 TYR A O 1
ATOM 1225 N N . THR A 1 166 ? -8.289 -6.628 19.261 1.00 87.25 166 THR A N 1
ATOM 1226 C CA . THR A 1 166 ? -8.156 -5.394 20.042 1.00 87.25 166 THR A CA 1
ATOM 1227 C C . THR A 1 166 ? -6.725 -4.879 19.965 1.00 87.25 166 THR A C 1
ATOM 1229 O O . THR A 1 166 ? -5.794 -5.632 20.245 1.00 87.25 166 THR A O 1
ATOM 1232 N N . MET A 1 167 ? -6.542 -3.600 19.629 1.00 86.31 167 MET A N 1
ATOM 1233 C CA . MET A 1 167 ? -5.255 -2.898 19.677 1.00 86.31 167 MET A CA 1
ATOM 1234 C C . MET A 1 167 ? -5.374 -1.636 20.532 1.00 86.31 167 MET A C 1
ATOM 1236 O O . MET A 1 167 ? -6.345 -0.894 20.411 1.00 86.31 167 MET A O 1
ATOM 1240 N N . THR A 1 168 ? -4.391 -1.380 21.387 1.00 85.56 168 THR A N 1
ATOM 1241 C CA . THR A 1 168 ? -4.399 -0.250 22.325 1.00 85.56 168 THR A CA 1
ATOM 1242 C C . THR A 1 168 ? -3.123 0.563 22.181 1.00 85.56 168 THR A C 1
ATOM 1244 O O . THR A 1 168 ? -2.062 -0.010 21.937 1.00 85.56 168 THR A O 1
ATOM 1247 N N . SER A 1 169 ? -3.206 1.888 22.321 1.00 80.81 169 SER A N 1
ATOM 1248 C CA . SER A 1 169 ? -2.059 2.777 22.097 1.00 80.81 169 SER A CA 1
ATOM 1249 C C . SER A 1 169 ? -0.967 2.675 23.155 1.00 80.81 169 SER A C 1
ATOM 1251 O O . SER A 1 169 ? 0.189 2.983 22.871 1.00 80.81 169 SER A O 1
ATOM 1253 N N . THR A 1 170 ? -1.311 2.231 24.364 1.00 68.81 170 THR A N 1
ATOM 1254 C CA . THR A 1 170 ? -0.374 2.089 25.481 1.00 68.81 170 THR A CA 1
ATOM 1255 C C . THR A 1 170 ? -0.610 0.793 26.258 1.00 68.81 170 THR A C 1
ATOM 1257 O O . THR A 1 170 ? -1.618 0.100 26.080 1.00 68.81 170 THR A O 1
ATOM 1260 N N . THR A 1 171 ? 0.323 0.474 27.160 1.00 58.56 171 THR A N 1
ATOM 1261 C CA . THR A 1 171 ? 0.136 -0.551 28.194 1.00 58.56 171 THR A CA 1
ATOM 1262 C C . THR A 1 171 ? -0.825 -0.077 29.290 1.00 58.56 171 THR A C 1
ATOM 1264 O O . THR A 1 171 ? -1.103 1.117 29.423 1.00 58.56 171 THR A O 1
ATOM 1267 N N . ALA A 1 172 ? -1.316 -1.011 30.113 1.00 53.34 172 ALA A N 1
ATOM 1268 C CA . ALA A 1 172 ? -2.292 -0.769 31.181 1.00 53.34 172 ALA A CA 1
ATOM 1269 C C . ALA A 1 172 ? -1.959 0.409 32.124 1.00 53.34 172 ALA A C 1
ATOM 1271 O O . ALA A 1 172 ? -2.872 1.031 32.666 1.00 53.34 172 ALA A O 1
ATOM 1272 N N . ASN A 1 173 ? -0.671 0.745 32.269 1.00 44.09 173 ASN A N 1
ATOM 1273 C CA . ASN A 1 173 ? -0.157 1.726 33.227 1.00 44.09 173 ASN A CA 1
ATOM 1274 C C . ASN A 1 173 ? 0.499 2.962 32.571 1.00 44.09 173 ASN A C 1
ATOM 1276 O O . ASN A 1 173 ? 1.198 3.703 33.258 1.00 44.09 173 ASN A O 1
ATOM 1280 N N . ALA A 1 174 ? 0.314 3.187 31.263 1.00 52.41 174 ALA A N 1
ATOM 1281 C CA . ALA A 1 174 ? 0.969 4.275 30.526 1.00 52.41 174 ALA A CA 1
ATOM 1282 C C . ALA A 1 174 ? -0.024 5.256 29.868 1.00 52.41 174 ALA A C 1
ATOM 1284 O O . ALA A 1 174 ? -1.125 4.886 29.443 1.00 52.41 174 ALA A O 1
ATOM 1285 N N . THR A 1 175 ? 0.384 6.526 29.774 1.00 50.69 175 THR A N 1
ATOM 1286 C CA . THR A 1 175 ? -0.375 7.615 29.141 1.00 50.69 175 THR A CA 1
ATOM 1287 C C . THR A 1 175 ? -0.145 7.651 27.629 1.00 50.69 175 THR A C 1
ATOM 1289 O O . THR A 1 175 ? 0.973 7.439 27.163 1.00 50.69 175 THR A O 1
ATOM 1292 N N . SER A 1 176 ? -1.204 7.908 26.850 1.00 56.75 176 SER A N 1
ATOM 1293 C CA . SER A 1 176 ? -1.086 8.144 25.402 1.00 56.75 176 SER A CA 1
ATOM 1294 C C . SER A 1 176 ? -0.515 9.543 25.159 1.00 56.75 176 SER A C 1
ATOM 1296 O O . SER A 1 176 ? -0.735 10.459 25.956 1.00 56.75 176 SER A O 1
ATOM 1298 N N . TYR A 1 177 ? 0.250 9.706 24.079 1.00 60.66 177 TYR A N 1
ATOM 1299 C CA . TYR A 1 177 ? 0.989 10.932 23.787 1.00 60.66 177 TYR A CA 1
ATOM 1300 C C . TYR A 1 177 ? 0.439 11.647 22.547 1.00 60.66 177 TYR A C 1
ATOM 1302 O O . TYR A 1 177 ? 0.486 11.127 21.429 1.00 60.66 177 TYR A O 1
ATOM 1310 N N . ALA A 1 178 ? -0.029 12.879 22.745 1.00 65.81 178 ALA A N 1
ATOM 1311 C CA . ALA A 1 178 ? -0.399 13.811 21.686 1.00 65.81 178 ALA A CA 1
ATOM 1312 C C . ALA A 1 178 ? 0.590 14.993 21.705 1.00 65.81 178 ALA A C 1
ATOM 1314 O O . ALA A 1 178 ? 0.491 15.845 22.590 1.00 65.81 178 ALA A O 1
ATOM 1315 N N . PRO A 1 179 ? 1.573 15.049 20.785 1.00 66.06 179 PRO A N 1
ATOM 1316 C CA . PRO A 1 179 ? 2.520 16.157 20.746 1.00 66.06 179 PRO A CA 1
ATOM 1317 C C . PRO A 1 179 ? 1.793 17.480 20.461 1.00 66.06 179 PRO A C 1
ATOM 1319 O O . PRO A 1 179 ? 0.947 17.548 19.569 1.00 66.06 179 PRO A O 1
ATOM 1322 N N . ALA A 1 180 ? 2.130 18.543 21.194 1.00 69.44 180 ALA A N 1
ATOM 1323 C CA . ALA A 1 180 ? 1.511 19.853 21.002 1.00 69.44 180 ALA A CA 1
ATOM 1324 C C . ALA A 1 180 ? 1.739 20.367 19.567 1.00 69.44 180 ALA A C 1
ATOM 1326 O O . ALA A 1 180 ? 2.873 20.425 19.094 1.00 69.44 180 ALA A O 1
ATOM 1327 N N . GLY A 1 181 ? 0.655 20.726 18.873 1.00 70.56 181 GLY A N 1
ATOM 1328 C CA . GLY A 1 181 ? 0.695 21.216 17.490 1.00 70.56 181 GLY A CA 1
ATOM 1329 C C . GLY A 1 181 ? 0.891 20.139 16.414 1.00 70.56 181 GLY A C 1
ATOM 1330 O O . GLY A 1 181 ? 0.934 20.477 15.233 1.00 70.56 181 GLY A O 1
ATOM 1331 N N . ALA A 1 182 ? 0.997 18.856 16.779 1.00 76.31 182 ALA A N 1
ATOM 1332 C CA . ALA A 1 182 ? 1.014 17.775 15.800 1.00 76.31 182 ALA A CA 1
ATOM 1333 C C . ALA A 1 182 ? -0.380 17.553 15.200 1.00 76.31 182 ALA A C 1
ATOM 1335 O O . ALA A 1 182 ? -1.388 17.631 15.900 1.00 76.31 182 ALA A O 1
ATOM 1336 N N . LYS A 1 183 ? -0.418 17.222 13.904 1.00 85.94 183 LYS A N 1
ATOM 1337 C CA . LYS A 1 183 ? -1.665 16.937 13.181 1.00 85.94 183 LYS A CA 1
ATOM 1338 C C . LYS A 1 183 ? -2.393 15.710 13.736 1.00 85.94 183 LYS A C 1
ATOM 1340 O O . LYS A 1 183 ? -3.603 15.719 13.849 1.00 85.94 183 LYS A O 1
ATOM 1345 N N . TYR A 1 184 ? -1.660 14.655 14.078 1.00 89.31 184 TYR A N 1
ATOM 1346 C CA . TYR A 1 184 ? -2.225 13.417 14.614 1.00 89.31 184 TYR A CA 1
ATOM 1347 C C . TYR A 1 184 ? -1.622 13.119 15.987 1.00 89.31 184 TYR A C 1
ATOM 1349 O O . TYR A 1 184 ? -0.482 13.494 16.279 1.00 89.31 184 TYR A O 1
ATOM 1357 N N . THR A 1 185 ? -2.367 12.393 16.819 1.00 89.06 185 THR A N 1
ATOM 1358 C CA . THR A 1 185 ? -1.802 11.734 18.014 1.00 89.06 185 THR A CA 1
ATOM 1359 C C . THR A 1 185 ? -0.686 10.764 17.614 1.00 89.06 185 THR A C 1
ATOM 1361 O O . THR A 1 185 ? -0.681 10.250 16.494 1.00 89.06 185 THR A O 1
ATOM 1364 N N . ALA A 1 186 ? 0.278 10.493 18.500 1.00 87.94 186 ALA A N 1
ATOM 1365 C CA . ALA A 1 186 ? 1.464 9.736 18.101 1.00 87.94 186 ALA A CA 1
ATOM 1366 C C . ALA A 1 186 ? 1.159 8.292 17.671 1.00 87.94 186 ALA A C 1
ATOM 1368 O O . ALA A 1 186 ? 1.751 7.806 16.707 1.00 87.94 186 ALA A O 1
ATOM 1369 N N . PHE A 1 187 ? 0.226 7.623 18.355 1.00 91.25 187 PHE A N 1
ATOM 1370 C CA . PHE A 1 187 ? -0.218 6.285 17.971 1.00 91.25 187 PHE A CA 1
ATOM 1371 C C . PHE A 1 187 ? -0.946 6.309 16.628 1.00 91.25 187 PHE A C 1
ATOM 1373 O O . PHE A 1 187 ? -0.610 5.529 15.739 1.00 91.25 187 PHE A O 1
ATOM 1380 N N . THR A 1 188 ? -1.893 7.232 16.441 1.00 90.94 188 THR A N 1
ATOM 1381 C CA . THR A 1 188 ? -2.634 7.311 15.178 1.00 90.94 188 THR A CA 1
ATOM 1382 C C . THR A 1 188 ? -1.751 7.731 13.999 1.00 90.94 188 THR A C 1
ATOM 1384 O O . THR A 1 188 ? -1.940 7.214 12.905 1.00 90.94 188 THR A O 1
ATOM 1387 N N . ASP A 1 189 ? -0.739 8.581 14.194 1.00 88.50 189 ASP A N 1
ATOM 1388 C CA . ASP A 1 189 ? 0.283 8.870 13.173 1.00 88.50 189 ASP A CA 1
ATOM 1389 C C . ASP A 1 189 ? 1.004 7.587 12.730 1.00 88.50 189 ASP A C 1
ATOM 1391 O O . ASP A 1 189 ? 1.088 7.299 11.535 1.00 88.50 189 ASP A O 1
ATOM 1395 N N . ALA A 1 190 ? 1.470 6.774 13.684 1.00 89.38 190 ALA A N 1
ATOM 1396 C CA . ALA A 1 190 ? 2.112 5.497 13.383 1.00 89.38 190 ALA A CA 1
ATOM 1397 C C . ALA A 1 190 ? 1.149 4.521 12.680 1.00 89.38 190 ALA A C 1
ATOM 1399 O O . ALA A 1 190 ? 1.532 3.890 11.695 1.00 89.38 190 ALA A O 1
ATOM 1400 N N . LEU A 1 191 ? -0.107 4.445 13.134 1.00 92.19 191 LEU A N 1
ATOM 1401 C CA . LEU A 1 191 ? -1.149 3.603 12.541 1.00 92.19 191 LEU A CA 1
ATOM 1402 C C . LEU A 1 191 ? -1.482 4.017 11.106 1.00 92.19 191 LEU A C 1
ATOM 1404 O O . LEU A 1 191 ? -1.543 3.167 10.223 1.00 92.19 191 LEU A O 1
ATOM 1408 N N . LEU A 1 192 ? -1.668 5.312 10.850 1.00 89.81 192 LEU A N 1
ATOM 1409 C CA . LEU A 1 192 ? -1.955 5.828 9.512 1.00 89.81 192 LEU A CA 1
ATOM 1410 C C . LEU A 1 192 ? -0.808 5.540 8.551 1.00 89.81 192 LEU A C 1
ATOM 1412 O O . LEU A 1 192 ? -1.055 5.133 7.418 1.00 89.81 192 LEU A O 1
ATOM 1416 N N . ARG A 1 193 ? 0.439 5.696 8.999 1.00 85.81 193 ARG A N 1
ATOM 1417 C CA . ARG A 1 193 ? 1.608 5.380 8.174 1.00 85.81 193 ARG A CA 1
ATOM 1418 C C . ARG A 1 193 ? 1.711 3.888 7.868 1.00 85.81 193 ARG A C 1
ATOM 1420 O O . ARG A 1 193 ? 1.963 3.539 6.717 1.00 85.81 193 ARG A O 1
ATOM 1427 N N . ALA A 1 194 ? 1.444 3.027 8.852 1.00 86.56 194 ALA A N 1
ATOM 1428 C CA . ALA A 1 194 ? 1.383 1.580 8.650 1.00 86.56 194 ALA A CA 1
ATOM 1429 C C . ALA A 1 194 ? 0.279 1.196 7.646 1.00 86.56 194 ALA A C 1
ATOM 1431 O O . ALA A 1 194 ? 0.533 0.460 6.696 1.00 86.56 194 ALA A O 1
ATOM 1432 N N . LEU A 1 195 ? -0.926 1.760 7.791 1.00 86.62 195 LEU A N 1
ATOM 1433 C CA . LEU A 1 195 ? -2.054 1.513 6.884 1.00 86.62 195 LEU A CA 1
ATOM 1434 C C . LEU A 1 195 ? -1.811 2.029 5.457 1.00 86.62 195 LEU A C 1
ATOM 1436 O O . LEU A 1 195 ? -2.327 1.450 4.503 1.00 86.62 195 LEU A O 1
ATOM 1440 N N . ARG A 1 196 ? -1.051 3.114 5.289 1.00 79.94 196 ARG A N 1
ATOM 1441 C CA . ARG A 1 196 ? -0.691 3.666 3.971 1.00 79.94 196 ARG A CA 1
ATOM 1442 C C . ARG A 1 196 ? 0.561 3.039 3.364 1.00 79.94 196 ARG A C 1
ATOM 1444 O O . ARG A 1 196 ? 0.901 3.370 2.230 1.00 79.94 196 ARG A O 1
ATOM 1451 N N . SER A 1 197 ? 1.250 2.183 4.118 1.00 67.31 197 SER A N 1
ATOM 1452 C CA . SER A 1 197 ? 2.554 1.631 3.743 1.00 67.31 197 SER A CA 1
ATOM 1453 C C . SER A 1 197 ? 3.587 2.734 3.432 1.00 67.31 197 SER A C 1
ATOM 1455 O O . SER A 1 197 ? 4.413 2.601 2.530 1.00 67.31 197 SER A O 1
ATOM 1457 N N . GLU A 1 198 ? 3.523 3.861 4.152 1.00 57.72 198 GLU A N 1
ATOM 1458 C CA . GLU A 1 198 ? 4.452 4.989 4.002 1.00 57.72 198 GLU A CA 1
ATOM 1459 C C . GLU A 1 198 ? 5.788 4.674 4.697 1.00 57.72 198 GLU A C 1
ATOM 1461 O O . GLU A 1 198 ? 5.833 4.601 5.924 1.00 57.72 198 GLU A O 1
ATOM 1466 N N . GLU A 1 199 ? 6.874 4.539 3.923 1.00 49.19 199 GLU A N 1
ATOM 1467 C CA . GLU A 1 199 ? 8.257 4.324 4.396 1.00 49.19 199 GLU A CA 1
ATOM 1468 C C . GLU A 1 199 ? 8.407 3.140 5.366 1.00 49.19 199 GLU A C 1
ATOM 1470 O O . GLU A 1 199 ? 8.374 3.312 6.585 1.00 49.19 199 GLU A O 1
ATOM 1475 N N . CYS A 1 200 ? 8.645 1.936 4.846 1.00 37.69 200 CYS A N 1
ATOM 1476 C CA . CYS A 1 200 ? 9.376 0.941 5.624 1.00 37.69 200 CYS A CA 1
ATOM 1477 C C . CYS A 1 200 ? 10.829 1.422 5.720 1.00 37.69 200 CYS A C 1
ATOM 1479 O O . CYS A 1 200 ? 11.540 1.499 4.717 1.00 37.69 200 CYS A O 1
ATOM 1481 N N . ILE A 1 201 ? 11.237 1.840 6.915 1.00 37.12 201 ILE A N 1
ATOM 1482 C CA . ILE A 1 201 ? 12.627 2.185 7.198 1.00 37.12 201 ILE A CA 1
ATOM 1483 C C . ILE A 1 201 ? 13.258 0.923 7.781 1.00 37.12 201 ILE A C 1
ATOM 1485 O O . ILE A 1 201 ? 12.844 0.497 8.856 1.00 37.12 201 ILE A O 1
ATOM 1489 N N . GLU A 1 202 ? 14.260 0.415 7.064 1.00 34.12 202 GLU A N 1
ATOM 1490 C CA . GLU A 1 202 ? 15.032 -0.830 7.223 1.00 34.12 202 GLU A CA 1
ATOM 1491 C C . GLU A 1 202 ? 14.539 -2.003 6.339 1.00 34.12 202 GLU A C 1
ATOM 1493 O O . GLU A 1 202 ? 13.371 -2.398 6.407 1.00 34.12 202 GLU A O 1
ATOM 1498 N N . PRO A 1 203 ? 15.415 -2.572 5.485 1.00 33.09 203 PRO A N 1
ATOM 1499 C CA . PRO A 1 203 ? 15.153 -3.843 4.831 1.00 33.09 203 PRO A CA 1
ATOM 1500 C C . PRO A 1 203 ? 15.218 -4.931 5.905 1.00 33.09 203 PRO A C 1
ATOM 1502 O O . PRO A 1 203 ? 16.273 -5.176 6.483 1.00 33.09 203 PRO A O 1
ATOM 1505 N N . PHE A 1 204 ? 14.097 -5.591 6.186 1.00 35.25 204 PHE A N 1
ATOM 1506 C CA . PHE A 1 204 ? 14.188 -6.921 6.771 1.00 35.25 204 PHE A CA 1
ATOM 1507 C C . PHE A 1 204 ? 14.844 -7.803 5.708 1.00 35.25 204 PHE A C 1
ATOM 1509 O O . PHE A 1 204 ? 14.244 -8.083 4.670 1.00 35.25 204 PHE A O 1
ATOM 1516 N N . GLU A 1 205 ? 16.112 -8.145 5.934 1.00 36.44 205 GLU A N 1
ATOM 1517 C CA . GLU A 1 205 ? 16.757 -9.262 5.258 1.00 36.44 205 GLU A CA 1
ATOM 1518 C C . GLU A 1 205 ? 15.834 -10.478 5.466 1.00 36.44 205 GLU A C 1
ATOM 1520 O O . GLU A 1 205 ? 15.475 -10.811 6.594 1.00 36.44 205 GLU A O 1
ATOM 1525 N N . ASP A 1 206 ? 15.373 -11.056 4.358 1.00 33.12 206 ASP A N 1
ATOM 1526 C CA . ASP A 1 206 ? 14.629 -12.320 4.269 1.00 33.12 206 ASP A CA 1
ATOM 1527 C C . ASP A 1 206 ? 13.107 -12.364 4.515 1.00 33.12 206 ASP A C 1
ATOM 1529 O O . ASP A 1 206 ? 12.553 -13.461 4.536 1.00 33.12 206 ASP A O 1
ATOM 1533 N N . GLU A 1 207 ? 12.368 -11.248 4.559 1.00 36.44 207 GLU A N 1
ATOM 1534 C CA . GLU A 1 207 ? 10.891 -11.319 4.552 1.00 36.44 207 GLU A CA 1
ATOM 1535 C C . GLU A 1 207 ? 10.253 -10.476 3.436 1.00 36.44 207 GLU A C 1
ATOM 1537 O O . GLU A 1 207 ? 10.393 -9.257 3.328 1.00 36.44 207 GLU A O 1
ATOM 1542 N N . GLU A 1 208 ? 9.539 -11.201 2.579 1.00 39.22 208 GLU A N 1
ATOM 1543 C CA . GLU A 1 208 ? 8.633 -10.769 1.527 1.00 39.22 208 GLU A CA 1
ATOM 1544 C C . GLU A 1 208 ? 7.889 -9.465 1.888 1.00 39.22 208 GLU A C 1
ATOM 1546 O O . GLU A 1 208 ? 7.013 -9.450 2.751 1.00 39.22 208 GLU A O 1
ATOM 1551 N N . TYR A 1 209 ? 8.203 -8.351 1.209 1.00 38.97 209 TYR A N 1
ATOM 1552 C CA . TYR A 1 209 ? 7.423 -7.112 1.326 1.00 38.97 209 TYR A CA 1
ATOM 1553 C C . TYR A 1 209 ? 5.976 -7.384 0.893 1.00 38.97 209 TYR A C 1
ATOM 1555 O O . TYR A 1 209 ? 5.642 -7.359 -0.298 1.00 38.97 209 TYR A O 1
ATOM 1563 N N . LYS A 1 210 ? 5.108 -7.668 1.866 1.00 46.06 210 LYS A N 1
ATOM 1564 C CA . LYS A 1 210 ? 3.677 -7.826 1.641 1.00 46.06 210 LYS A CA 1
ATOM 1565 C C . LYS A 1 210 ? 3.090 -6.489 1.232 1.00 46.06 210 LYS A C 1
ATOM 1567 O O . LYS A 1 210 ? 3.123 -5.504 1.960 1.00 46.06 210 LYS A O 1
ATOM 1572 N N . GLN A 1 211 ? 2.519 -6.497 0.036 1.00 62.84 211 GLN A N 1
ATOM 1573 C CA . GLN A 1 211 ? 1.866 -5.360 -0.596 1.00 62.84 211 GLN A CA 1
ATOM 1574 C C . GLN A 1 211 ? 0.696 -4.809 0.252 1.00 62.84 211 GLN A C 1
ATOM 1576 O O . GLN A 1 211 ? 0.428 -3.612 0.215 1.00 62.84 211 GLN A O 1
ATOM 1581 N N . SER A 1 212 ? 0.065 -5.637 1.084 1.00 70.75 212 SER A N 1
ATOM 1582 C CA . SER A 1 212 ? -0.921 -5.225 2.085 1.00 70.75 212 SER A CA 1
ATOM 1583 C C . SER A 1 212 ? -0.572 -5.835 3.430 1.00 70.75 212 SER A C 1
ATOM 1585 O O . SER A 1 212 ? -0.349 -7.041 3.517 1.00 70.75 212 SER A O 1
ATOM 1587 N N . LEU A 1 213 ? -0.555 -5.010 4.475 1.00 80.44 213 LEU A N 1
ATOM 1588 C CA . LEU A 1 213 ? -0.296 -5.483 5.825 1.00 80.44 213 LEU A CA 1
ATOM 1589 C C . LEU A 1 213 ? -1.574 -6.076 6.421 1.00 80.44 213 LEU A C 1
ATOM 1591 O O . LEU A 1 213 ? -2.651 -5.469 6.397 1.00 80.44 213 LEU A O 1
ATOM 1595 N N . THR A 1 214 ? -1.444 -7.267 6.987 1.00 87.56 214 THR A N 1
ATOM 1596 C CA . THR A 1 214 ? -2.436 -7.816 7.910 1.00 87.56 214 THR A CA 1
ATOM 1597 C C . THR A 1 214 ? -2.503 -6.961 9.174 1.00 87.56 214 THR A C 1
ATOM 1599 O O . THR A 1 214 ? -1.564 -6.232 9.493 1.00 87.56 214 THR A O 1
ATOM 1602 N N . LEU A 1 215 ? -3.588 -7.057 9.940 1.00 87.38 215 LEU A N 1
ATOM 1603 C CA . LEU A 1 215 ? -3.704 -6.407 11.245 1.00 87.38 215 LEU A CA 1
ATOM 1604 C C . LEU A 1 215 ? -2.507 -6.732 12.146 1.00 87.38 215 LEU A C 1
ATOM 1606 O O . LEU A 1 215 ? -1.984 -5.844 12.826 1.00 87.38 215 LEU A O 1
ATOM 1610 N N . ASP A 1 216 ? -2.035 -7.977 12.092 1.00 85.81 216 ASP A N 1
ATOM 1611 C CA . ASP A 1 216 ? -0.872 -8.428 12.838 1.00 85.81 216 ASP A CA 1
ATOM 1612 C C . ASP A 1 216 ? 0.426 -7.715 12.436 1.00 85.81 216 ASP A C 1
ATOM 1614 O O . ASP A 1 216 ? 1.238 -7.382 13.300 1.00 85.81 216 ASP A O 1
ATOM 1618 N N . GLU A 1 217 ? 0.615 -7.459 11.146 1.00 85.88 217 GLU A N 1
ATOM 1619 C CA . GLU A 1 217 ? 1.771 -6.733 10.615 1.00 85.88 217 GLU A CA 1
ATOM 1620 C C . GLU A 1 217 ? 1.643 -5.225 10.837 1.00 85.88 217 GLU A C 1
ATOM 1622 O O . GLU A 1 217 ? 2.622 -4.588 11.215 1.00 85.88 217 GLU A O 1
ATOM 1627 N N . ILE A 1 218 ? 0.432 -4.667 10.722 1.00 89.94 218 ILE A N 1
ATOM 1628 C CA . ILE A 1 218 ? 0.136 -3.280 11.108 1.00 89.94 218 ILE A CA 1
ATOM 1629 C C . ILE A 1 218 ? 0.543 -3.061 12.565 1.00 89.94 218 ILE A C 1
ATOM 1631 O O . ILE A 1 218 ? 1.208 -2.078 12.871 1.00 89.94 218 ILE A O 1
ATOM 1635 N N . PHE A 1 219 ? 0.195 -3.983 13.467 1.00 89.81 219 PHE A N 1
ATOM 1636 C CA . PHE A 1 219 ? 0.612 -3.893 14.865 1.00 89.81 219 PHE A CA 1
ATOM 1637 C C . PHE A 1 219 ? 2.136 -3.839 15.017 1.00 89.81 219 PHE A C 1
ATOM 1639 O O . PHE A 1 219 ? 2.634 -2.968 15.726 1.00 89.81 219 PHE A O 1
ATOM 1646 N N . ARG A 1 220 ? 2.869 -4.744 14.353 1.00 86.31 220 ARG A N 1
ATOM 1647 C CA . ARG A 1 220 ? 4.341 -4.780 14.412 1.00 86.31 220 ARG A CA 1
ATOM 1648 C C . ARG A 1 220 ? 4.955 -3.480 13.901 1.00 86.31 220 ARG A C 1
ATOM 1650 O O . ARG A 1 220 ? 5.884 -2.967 14.512 1.00 86.31 220 ARG A O 1
ATOM 1657 N N . GLU A 1 221 ? 4.401 -2.927 12.828 1.00 84.38 221 GLU A N 1
ATOM 1658 C CA . GLU A 1 221 ? 4.872 -1.677 12.239 1.00 84.38 221 GLU A CA 1
ATOM 1659 C C . GLU A 1 221 ? 4.611 -0.474 13.156 1.00 84.38 221 GLU A C 1
ATOM 1661 O O . GLU A 1 221 ? 5.488 0.364 13.373 1.00 84.38 221 GLU A O 1
ATOM 1666 N N . VAL A 1 222 ? 3.418 -0.402 13.751 1.00 89.19 222 VAL A N 1
ATOM 1667 C CA . VAL A 1 222 ? 3.075 0.635 14.733 1.00 89.19 222 VAL A CA 1
ATOM 1668 C C . VAL A 1 222 ? 3.994 0.545 15.950 1.00 89.19 222 VAL A C 1
ATOM 1670 O O . VAL A 1 222 ? 4.537 1.559 16.391 1.00 89.19 222 VAL A O 1
ATOM 1673 N N . ASP A 1 223 ? 4.210 -0.666 16.463 1.00 86.94 223 ASP A N 1
ATOM 1674 C CA . ASP A 1 223 ? 5.096 -0.937 17.591 1.00 86.94 223 ASP A CA 1
ATOM 1675 C C . ASP A 1 223 ? 6.544 -0.518 17.303 1.00 86.94 223 ASP A C 1
ATOM 1677 O O . ASP A 1 223 ? 7.146 0.220 18.086 1.00 86.94 223 ASP A O 1
ATOM 1681 N N . PHE A 1 224 ? 7.075 -0.897 16.139 1.00 82.75 224 PHE A N 1
ATOM 1682 C CA . PHE A 1 224 ? 8.415 -0.521 15.695 1.00 82.75 224 PHE A CA 1
ATOM 1683 C C . PHE A 1 224 ? 8.588 1.001 15.590 1.00 82.75 224 PHE A C 1
ATOM 1685 O O . PHE A 1 224 ? 9.556 1.563 16.115 1.00 82.75 224 PHE A O 1
ATOM 1692 N N . ARG A 1 225 ? 7.630 1.701 14.968 1.00 85.62 225 ARG A N 1
ATOM 1693 C CA . ARG A 1 225 ? 7.674 3.166 14.810 1.00 85.62 225 ARG A CA 1
ATOM 1694 C C . ARG A 1 225 ? 7.626 3.902 16.141 1.00 85.62 225 ARG A C 1
ATOM 1696 O O . ARG A 1 225 ? 8.320 4.908 16.306 1.00 85.62 225 ARG A O 1
ATOM 1703 N N . LEU A 1 226 ? 6.809 3.427 17.078 1.00 85.56 226 LEU A N 1
ATOM 1704 C CA . LEU A 1 226 ? 6.711 4.020 18.410 1.00 85.56 226 LEU A CA 1
ATOM 1705 C C . LEU A 1 226 ? 7.978 3.743 19.226 1.00 85.56 226 LEU A C 1
ATOM 1707 O O . LEU A 1 226 ? 8.526 4.676 19.817 1.00 85.56 226 LEU A O 1
ATOM 1711 N N . LEU A 1 227 ? 8.516 2.520 19.161 1.00 85.12 227 LEU A N 1
ATOM 1712 C CA . LEU A 1 227 ? 9.777 2.149 19.806 1.00 85.12 227 LEU A CA 1
ATOM 1713 C C . LEU A 1 227 ? 10.947 3.018 19.322 1.00 85.12 227 LEU A C 1
ATOM 1715 O O . LEU A 1 227 ? 11.678 3.568 20.144 1.00 85.12 227 LEU A O 1
ATOM 1719 N N . LYS A 1 228 ? 11.093 3.210 18.004 1.00 80.88 228 LYS A N 1
ATOM 1720 C CA . LYS A 1 228 ? 12.169 4.027 17.410 1.00 80.88 228 LYS A CA 1
ATOM 1721 C C . LYS A 1 228 ? 12.138 5.488 17.871 1.00 80.88 228 LYS A C 1
ATOM 1723 O O . LYS A 1 228 ? 13.167 6.156 17.893 1.00 80.88 228 LYS A O 1
ATOM 1728 N N . ARG A 1 229 ? 10.960 5.987 18.252 1.00 82.19 229 ARG A N 1
ATOM 1729 C CA . ARG A 1 229 ? 10.748 7.350 18.764 1.00 82.19 229 ARG A CA 1
ATOM 1730 C C . ARG A 1 229 ? 10.817 7.437 20.294 1.00 82.19 229 ARG A C 1
ATOM 1732 O O . ARG A 1 229 ? 10.625 8.524 20.828 1.00 82.19 229 ARG A O 1
ATOM 1739 N N . GLY A 1 230 ? 11.058 6.323 20.993 1.00 81.94 230 GLY A N 1
ATOM 1740 C CA . GLY A 1 230 ? 11.035 6.263 22.457 1.00 81.94 230 GLY A CA 1
ATOM 1741 C C . GLY A 1 230 ? 9.648 6.526 23.055 1.00 81.94 230 GLY A C 1
ATOM 1742 O O . GLY A 1 230 ? 9.545 7.045 24.164 1.00 81.94 230 GLY A O 1
ATOM 1743 N N . LEU A 1 231 ? 8.582 6.225 22.307 1.00 84.38 231 LEU A N 1
ATOM 1744 C CA . LEU A 1 231 ? 7.195 6.473 22.700 1.00 84.38 231 LEU A CA 1
ATOM 1745 C C . LEU A 1 231 ? 6.539 5.218 23.303 1.00 84.38 231 LEU A C 1
ATOM 1747 O O . LEU A 1 231 ? 7.053 4.110 23.122 1.00 84.38 231 LEU A O 1
ATOM 1751 N N . PRO A 1 232 ? 5.404 5.366 24.019 1.00 80.44 232 PRO A N 1
ATOM 1752 C CA . PRO A 1 232 ? 4.669 4.230 24.564 1.00 80.44 232 PRO A CA 1
ATOM 1753 C C . PRO A 1 232 ? 4.341 3.194 23.490 1.00 80.44 232 PRO A C 1
ATOM 1755 O O . PRO A 1 232 ? 3.865 3.534 22.408 1.00 80.44 232 PRO A O 1
ATOM 1758 N N . ARG A 1 233 ? 4.606 1.926 23.805 1.00 85.38 233 ARG A N 1
ATOM 1759 C CA . ARG A 1 233 ? 4.360 0.804 22.900 1.00 85.38 233 ARG A CA 1
ATOM 1760 C C . ARG A 1 233 ? 2.898 0.348 22.967 1.00 85.38 233 ARG A C 1
ATOM 1762 O O . ARG A 1 233 ? 2.336 0.313 24.068 1.00 85.38 233 ARG A O 1
ATOM 1769 N N . PRO A 1 234 ? 2.304 -0.045 21.829 1.00 87.31 234 PRO A N 1
ATOM 1770 C CA . PRO A 1 234 ? 0.941 -0.536 21.783 1.00 87.31 234 PRO A CA 1
ATOM 1771 C C . PRO A 1 234 ? 0.832 -1.951 22.361 1.00 87.31 234 PRO A C 1
ATOM 1773 O O . PRO A 1 234 ? 1.814 -2.691 22.449 1.00 87.31 234 PRO A O 1
ATOM 1776 N N . GLN A 1 235 ? -0.386 -2.362 22.707 1.00 84.75 235 GLN A N 1
ATOM 1777 C CA . GLN A 1 235 ? -0.700 -3.763 22.997 1.00 84.75 235 GLN A CA 1
ATOM 1778 C C . GLN A 1 235 ? -1.731 -4.293 22.010 1.00 84.75 235 GLN A C 1
ATOM 1780 O O . GLN A 1 235 ? -2.501 -3.538 21.415 1.00 84.75 235 GLN A O 1
ATOM 1785 N N . ARG A 1 236 ? -1.742 -5.613 21.835 1.00 87.75 236 ARG A N 1
ATOM 1786 C CA . ARG A 1 236 ? -2.684 -6.299 20.961 1.00 87.75 236 ARG A CA 1
ATOM 1787 C C . ARG A 1 236 ? -3.183 -7.574 21.604 1.00 87.75 236 ARG A C 1
ATOM 1789 O O . ARG A 1 236 ? -2.405 -8.320 22.195 1.00 87.75 236 ARG A O 1
ATOM 1796 N N . ARG A 1 237 ? -4.454 -7.881 21.364 1.00 80.50 237 ARG A N 1
ATOM 1797 C CA . ARG A 1 237 ? -5.003 -9.224 21.511 1.00 80.50 237 ARG A CA 1
ATOM 1798 C C . ARG A 1 237 ? -5.808 -9.615 20.283 1.00 80.50 237 ARG A C 1
ATOM 1800 O O . ARG A 1 237 ? -6.645 -8.850 19.824 1.00 80.50 237 ARG A O 1
ATOM 1807 N N . ALA A 1 238 ? -5.552 -10.811 19.774 1.00 74.75 238 ALA A N 1
ATOM 1808 C CA . ALA A 1 238 ? -6.275 -11.388 18.652 1.00 74.75 238 ALA A CA 1
ATOM 1809 C C . ALA A 1 238 ? -6.821 -12.753 19.072 1.00 74.75 238 ALA A C 1
ATOM 1811 O O . ALA A 1 238 ? -6.079 -13.570 19.617 1.00 74.75 238 ALA A O 1
ATOM 1812 N N . ILE A 1 239 ? -8.109 -12.987 18.831 1.00 68.94 239 ILE A N 1
ATOM 1813 C CA . ILE A 1 239 ? -8.757 -14.285 19.021 1.00 68.94 239 ILE A CA 1
ATOM 1814 C C . ILE A 1 239 ? -9.039 -14.863 17.628 1.00 68.94 239 ILE A C 1
ATOM 1816 O O . ILE A 1 239 ? -9.717 -14.233 16.812 1.00 68.94 239 ILE A O 1
ATOM 1820 N N . ASN A 1 240 ? -8.540 -16.072 17.356 1.00 66.44 240 ASN A N 1
ATOM 1821 C CA . ASN A 1 240 ? -8.618 -16.760 16.057 1.00 66.44 240 ASN A CA 1
ATOM 1822 C C . ASN A 1 240 ? -7.919 -15.997 14.908 1.00 66.44 240 ASN A C 1
ATOM 1824 O O . ASN A 1 240 ? -6.978 -15.235 15.117 1.00 66.44 240 ASN A O 1
ATOM 1828 N N . ALA A 1 241 ? -8.365 -16.216 13.667 1.00 62.16 241 ALA A N 1
ATOM 1829 C CA . ALA A 1 241 ? -7.746 -15.692 12.448 1.00 62.16 241 ALA A CA 1
ATOM 1830 C C . ALA A 1 241 ? -7.955 -14.179 12.206 1.00 62.16 241 ALA A C 1
ATOM 1832 O O . ALA A 1 241 ? -7.594 -13.689 11.135 1.00 62.16 241 ALA A O 1
ATOM 1833 N N . ALA A 1 242 ? -8.507 -13.425 13.166 1.00 72.19 242 ALA A N 1
ATOM 1834 C CA . ALA A 1 242 ? -8.772 -11.989 13.018 1.00 72.19 242 ALA A CA 1
ATOM 1835 C C . ALA A 1 242 ? -7.505 -11.179 12.692 1.00 72.19 242 ALA A C 1
ATOM 1837 O O . ALA A 1 242 ? -7.563 -10.224 11.922 1.00 72.19 242 ALA A O 1
ATOM 1838 N N . GLY A 1 243 ? -6.345 -11.619 13.193 1.00 73.25 243 GLY A N 1
ATOM 1839 C CA . GLY A 1 243 ? -5.045 -11.006 12.909 1.00 73.25 243 GLY A CA 1
ATOM 1840 C C . GLY A 1 243 ? -4.624 -11.026 11.435 1.00 73.25 243 GLY A C 1
ATOM 1841 O O . GLY A 1 243 ? -3.799 -10.216 11.030 1.00 73.25 243 GLY A O 1
ATOM 1842 N N . SER A 1 244 ? -5.220 -11.903 10.616 1.00 81.38 244 SER A N 1
ATOM 1843 C CA . SER A 1 244 ? -4.916 -12.037 9.182 1.00 81.38 244 SER A CA 1
ATOM 1844 C C . SER A 1 244 ? -5.746 -11.125 8.263 1.00 81.38 244 SER A C 1
ATOM 1846 O O . SER A 1 244 ? -5.571 -11.162 7.043 1.00 81.38 244 SER A O 1
ATOM 1848 N N . LEU A 1 245 ? -6.647 -10.308 8.823 1.00 84.44 245 LEU A N 1
ATOM 1849 C CA . LEU A 1 245 ? -7.445 -9.337 8.070 1.00 84.44 245 LEU A CA 1
ATOM 1850 C C . LEU A 1 245 ? -6.557 -8.197 7.551 1.00 84.44 245 LEU A C 1
ATOM 1852 O O . LEU A 1 245 ? -5.754 -7.659 8.306 1.00 84.44 245 LEU A O 1
ATOM 1856 N N . MET A 1 246 ? -6.727 -7.795 6.292 1.00 87.69 246 MET A N 1
ATOM 1857 C CA . MET A 1 246 ? -6.039 -6.643 5.697 1.00 87.69 246 MET A CA 1
ATOM 1858 C C . MET A 1 246 ? -7.027 -5.490 5.514 1.00 87.69 246 MET A C 1
ATOM 1860 O O . MET A 1 246 ? -8.061 -5.665 4.876 1.00 87.69 246 MET A O 1
ATOM 1864 N N . LEU A 1 247 ? -6.724 -4.311 6.063 1.00 85.69 247 LEU A N 1
ATOM 1865 C CA . LEU A 1 247 ? -7.633 -3.153 6.017 1.00 85.69 247 LEU A CA 1
ATOM 1866 C C . LEU A 1 247 ? -7.386 -2.224 4.825 1.00 85.69 247 LEU A C 1
ATOM 1868 O O . LEU A 1 247 ? -8.277 -1.464 4.444 1.00 85.69 247 LEU A O 1
ATOM 1872 N N . THR A 1 248 ? -6.203 -2.285 4.222 1.00 82.00 248 THR A N 1
ATOM 1873 C CA . THR A 1 248 ? -5.829 -1.453 3.078 1.00 82.00 248 THR A CA 1
ATOM 1874 C C . THR A 1 248 ? -5.134 -2.279 2.008 1.00 82.00 248 THR A C 1
ATOM 1876 O O . THR A 1 248 ? -4.280 -3.126 2.280 1.00 82.00 248 THR A O 1
ATOM 1879 N N . LYS A 1 249 ? -5.533 -2.047 0.760 1.00 69.62 249 LYS A N 1
ATOM 1880 C CA . LYS A 1 249 ? -4.899 -2.596 -0.435 1.00 69.62 249 LYS A CA 1
ATOM 1881 C C . LYS A 1 249 ? -3.612 -1.828 -0.714 1.00 69.62 249 LYS A C 1
ATOM 1883 O O . LYS A 1 249 ? -3.581 -0.604 -0.575 1.00 69.62 249 LYS A O 1
ATOM 1888 N N . SER A 1 250 ? -2.584 -2.539 -1.165 1.00 59.94 250 SER A N 1
ATOM 1889 C CA . SER A 1 250 ? -1.418 -1.904 -1.771 1.00 59.94 250 SER A CA 1
ATOM 1890 C C . SER A 1 250 ? -1.848 -0.986 -2.893 1.00 59.94 250 SER A C 1
ATOM 1892 O O . SER A 1 250 ? -2.762 -1.310 -3.655 1.00 59.94 250 SER A O 1
ATOM 1894 N N . ARG A 1 251 ? -1.154 0.138 -3.033 1.00 50.88 251 ARG A N 1
ATOM 1895 C CA . ARG A 1 251 ? -1.331 1.022 -4.176 1.00 50.88 251 ARG A CA 1
ATOM 1896 C C . ARG A 1 251 ? -0.831 0.285 -5.423 1.00 50.88 251 ARG A C 1
ATOM 1898 O O . ARG A 1 251 ? 0.356 0.333 -5.729 1.00 50.88 251 ARG A O 1
ATOM 1905 N N . GLN A 1 252 ? -1.720 -0.431 -6.115 1.00 41.66 252 GLN A N 1
ATOM 1906 C CA . GLN A 1 252 ? -1.396 -1.014 -7.413 1.00 41.66 252 GLN A CA 1
ATOM 1907 C C . GLN A 1 252 ? -0.973 0.112 -8.361 1.00 41.66 252 GLN A C 1
ATOM 1909 O O . GLN A 1 252 ? -1.643 1.140 -8.481 1.00 41.66 252 GLN A O 1
ATOM 1914 N N . VAL A 1 253 ? 0.167 -0.108 -9.012 1.00 41.53 253 VAL A N 1
ATOM 1915 C CA . VAL A 1 253 ? 0.858 0.818 -9.922 1.00 41.53 253 VAL A CA 1
ATOM 1916 C C . VAL A 1 253 ? 0.013 1.161 -11.165 1.00 41.53 253 VAL A C 1
ATOM 1918 O O . VAL A 1 253 ? 0.293 2.163 -11.825 1.00 41.53 253 VAL A O 1
ATOM 1921 N N . ASP A 1 254 ? -1.066 0.406 -11.405 1.00 35.16 254 ASP A N 1
ATOM 1922 C CA . ASP A 1 254 ? -1.899 0.450 -12.612 1.00 35.16 254 ASP A CA 1
ATOM 1923 C C . ASP A 1 254 ? -3.251 1.161 -12.446 1.00 35.16 254 ASP A C 1
ATOM 1925 O O . ASP A 1 254 ? -3.996 1.289 -13.417 1.00 35.16 254 ASP A O 1
ATOM 1929 N N . ALA A 1 255 ? -3.601 1.656 -11.251 1.00 37.34 255 ALA A N 1
ATOM 1930 C CA . ALA A 1 255 ? -4.796 2.487 -11.134 1.00 37.34 255 ALA A CA 1
ATOM 1931 C C . ALA A 1 255 ? -4.553 3.794 -11.915 1.00 37.34 255 ALA A C 1
ATOM 1933 O O . ALA A 1 255 ? -3.619 4.526 -11.559 1.00 37.34 255 ALA A O 1
ATOM 1934 N N . PRO A 1 256 ? -5.347 4.124 -12.958 1.00 41.59 256 PRO A N 1
ATOM 1935 C CA . PRO A 1 256 ? -5.248 5.429 -13.593 1.00 41.59 256 PRO A CA 1
ATOM 1936 C C . PRO A 1 256 ? -5.367 6.471 -12.486 1.00 41.59 256 PRO A C 1
ATOM 1938 O O . PRO A 1 256 ? -6.290 6.411 -11.671 1.00 41.59 256 PRO A O 1
ATOM 1941 N N . LEU A 1 257 ? -4.389 7.379 -12.402 1.00 57.16 257 LEU A N 1
ATOM 1942 C CA . LEU A 1 257 ? -4.442 8.521 -11.497 1.00 57.16 257 LEU A CA 1
ATOM 1943 C C . LEU A 1 257 ? -5.748 9.240 -11.822 1.00 57.16 257 LEU A C 1
ATOM 1945 O O . LEU A 1 257 ? -5.811 9.935 -12.831 1.00 57.16 257 LEU A O 1
ATOM 1949 N N . ALA A 1 258 ? -6.796 9.006 -11.027 1.00 50.09 258 ALA A N 1
ATOM 1950 C CA . ALA A 1 258 ? -8.185 9.116 -11.482 1.00 50.09 258 ALA A CA 1
ATOM 1951 C C . ALA A 1 258 ? -8.595 10.522 -11.963 1.00 50.09 258 ALA A C 1
ATOM 1953 O O . ALA A 1 258 ? -9.681 10.686 -12.498 1.00 50.09 258 ALA A O 1
ATOM 1954 N N . ASN A 1 259 ? -7.715 11.521 -11.822 1.00 59.78 259 ASN A N 1
ATOM 1955 C CA . ASN A 1 259 ? -7.913 12.909 -12.225 1.00 59.78 259 ASN A CA 1
ATOM 1956 C C . ASN A 1 259 ? -6.669 13.574 -12.867 1.00 59.78 259 ASN A C 1
ATOM 1958 O O . ASN A 1 259 ? -6.617 14.800 -12.952 1.00 59.78 259 ASN A O 1
ATOM 1962 N N . ILE A 1 260 ? -5.641 12.821 -13.285 1.00 77.12 260 ILE A N 1
ATOM 1963 C CA . ILE A 1 260 ? -4.389 13.394 -13.820 1.00 77.12 260 ILE A CA 1
ATOM 1964 C C . ILE A 1 260 ? -4.158 12.899 -15.246 1.00 77.12 260 ILE A C 1
ATOM 1966 O O . ILE A 1 260 ? -3.844 11.735 -15.472 1.00 77.12 260 ILE A O 1
ATOM 1970 N N . GLN A 1 261 ? -4.296 13.816 -16.201 1.00 83.69 261 GLN A N 1
ATOM 1971 C CA . GLN A 1 261 ? -4.092 13.567 -17.627 1.00 83.69 261 GLN A CA 1
ATOM 1972 C C . GLN A 1 261 ? -2.705 14.049 -18.078 1.00 83.69 261 GLN A C 1
ATOM 1974 O O . GLN A 1 261 ? -2.159 14.978 -17.466 1.00 83.69 261 GLN A O 1
ATOM 1979 N N . PRO A 1 262 ? -2.133 13.471 -19.151 1.00 87.56 262 PRO A N 1
ATOM 1980 C CA . PRO A 1 262 ? -0.946 14.027 -19.791 1.00 87.56 262 PRO A CA 1
ATOM 1981 C C . PRO A 1 262 ? -1.128 15.525 -20.093 1.00 87.56 262 PRO A C 1
ATOM 1983 O O . PRO A 1 262 ? -2.185 15.962 -20.544 1.00 87.56 262 PRO A O 1
ATOM 1986 N N . GLY A 1 263 ? -0.104 16.321 -19.797 1.00 88.19 263 GLY A N 1
ATOM 1987 C CA . GLY A 1 263 ? -0.117 17.782 -19.840 1.00 88.19 263 GLY A CA 1
ATOM 1988 C C . GLY A 1 263 ? -0.369 18.465 -18.490 1.00 88.19 263 GLY A C 1
ATOM 1989 O O . GLY A 1 263 ? -0.129 19.670 -18.384 1.00 88.19 263 GLY A O 1
ATOM 1990 N N . HIS A 1 264 ? -0.801 17.740 -17.449 1.00 90.56 264 HIS A N 1
ATOM 1991 C CA . HIS A 1 264 ? -1.025 18.318 -16.119 1.00 90.56 264 HIS A CA 1
ATOM 1992 C C . HIS A 1 264 ? 0.274 18.896 -15.535 1.00 90.56 264 HIS A C 1
ATOM 1994 O O . HIS A 1 264 ? 1.315 18.233 -15.535 1.00 90.56 264 HIS A O 1
ATOM 2000 N N . GLN A 1 265 ? 0.207 20.130 -15.029 1.00 92.88 265 GLN A N 1
ATOM 2001 C CA . GLN A 1 265 ? 1.359 20.868 -14.508 1.00 92.88 265 GLN A CA 1
ATOM 2002 C C . GLN A 1 265 ? 1.353 20.923 -12.980 1.00 92.88 265 GLN A C 1
ATOM 2004 O O . GLN A 1 265 ? 0.319 21.135 -12.356 1.00 92.88 265 GLN A O 1
ATOM 2009 N N . PHE A 1 266 ? 2.538 20.818 -12.394 1.00 89.44 266 PHE A N 1
ATOM 2010 C CA . PHE A 1 266 ? 2.797 20.951 -10.967 1.00 89.44 266 PHE A CA 1
ATOM 2011 C C . PHE A 1 266 ? 3.818 22.063 -10.757 1.00 89.44 266 PHE A C 1
ATOM 2013 O O . PHE A 1 266 ? 4.842 22.117 -11.438 1.00 89.44 266 PHE A O 1
ATOM 2020 N N . SER A 1 267 ? 3.583 22.949 -9.793 1.00 88.31 267 SER A N 1
ATOM 2021 C CA . SER A 1 267 ? 4.527 24.041 -9.523 1.00 88.31 267 SER A CA 1
ATOM 2022 C C . SER A 1 267 ? 5.826 23.534 -8.891 1.00 88.31 267 SER A C 1
ATOM 2024 O O . SER A 1 267 ? 6.891 24.109 -9.102 1.00 88.31 267 SER A O 1
ATOM 2026 N N . THR A 1 268 ? 5.749 22.434 -8.136 1.00 83.75 268 THR A N 1
ATOM 2027 C CA . THR A 1 268 ? 6.868 21.869 -7.376 1.00 83.75 268 THR A CA 1
ATOM 2028 C C . THR A 1 268 ? 6.881 20.345 -7.427 1.00 83.75 268 THR A C 1
ATOM 2030 O O . THR A 1 268 ? 5.857 19.697 -7.648 1.00 83.75 268 THR A O 1
ATOM 2033 N N . ARG A 1 269 ? 8.049 19.761 -7.132 1.00 84.75 269 ARG A N 1
ATOM 2034 C CA . ARG A 1 269 ? 8.230 18.308 -6.998 1.00 84.75 269 ARG A CA 1
ATOM 2035 C C . ARG A 1 269 ? 7.342 17.710 -5.900 1.00 84.75 269 ARG A C 1
ATOM 2037 O O . ARG A 1 269 ? 6.853 16.598 -6.053 1.00 84.75 269 ARG A O 1
ATOM 2044 N N . ARG A 1 270 ? 7.076 18.476 -4.834 1.00 79.38 270 ARG A N 1
ATOM 2045 C CA . ARG A 1 270 ? 6.170 18.088 -3.742 1.00 79.38 270 ARG A CA 1
ATOM 2046 C C . ARG A 1 270 ? 4.726 17.936 -4.214 1.00 79.38 270 ARG A C 1
ATOM 2048 O O . ARG A 1 270 ? 4.101 16.945 -3.881 1.00 79.38 270 ARG A O 1
ATOM 2055 N N . GLN A 1 271 ? 4.231 18.835 -5.064 1.00 80.75 271 GLN A N 1
ATOM 2056 C CA . GLN A 1 271 ? 2.885 18.683 -5.628 1.00 80.75 271 GLN A CA 1
ATOM 2057 C C . GLN A 1 271 ? 2.761 17.436 -6.516 1.00 80.75 271 GLN A C 1
ATOM 2059 O O . GLN A 1 271 ? 1.749 16.748 -6.450 1.00 80.75 271 GLN A O 1
ATOM 2064 N N . ALA A 1 272 ? 3.791 17.106 -7.303 1.00 80.81 272 ALA A N 1
ATOM 2065 C CA . ALA A 1 272 ? 3.806 15.865 -8.086 1.00 80.81 272 ALA A CA 1
ATOM 2066 C C . ALA A 1 272 ? 3.831 14.601 -7.194 1.00 80.81 272 ALA A C 1
ATOM 2068 O O . ALA A 1 272 ? 3.240 13.580 -7.561 1.00 80.81 272 ALA A O 1
ATOM 2069 N N . HIS A 1 273 ? 4.474 14.685 -6.022 1.00 81.62 273 HIS A N 1
ATOM 2070 C CA . HIS A 1 273 ? 4.449 13.659 -4.974 1.00 81.62 273 HIS A CA 1
ATOM 2071 C C . HIS A 1 273 ? 3.071 13.512 -4.334 1.00 81.62 273 HIS A C 1
ATOM 2073 O O . HIS A 1 273 ? 2.530 12.407 -4.329 1.00 81.62 273 HIS A O 1
ATOM 2079 N N . ASP A 1 274 ? 2.487 14.611 -3.856 1.00 72.38 274 ASP A N 1
ATOM 2080 C CA . ASP A 1 274 ? 1.178 14.617 -3.195 1.00 72.38 274 ASP A CA 1
ATOM 2081 C C . ASP A 1 274 ? 0.084 14.100 -4.146 1.00 72.38 274 ASP A C 1
ATOM 2083 O O . ASP A 1 274 ? -0.807 13.349 -3.753 1.00 72.38 274 ASP A O 1
ATOM 2087 N N . ALA A 1 275 ? 0.200 14.436 -5.435 1.00 76.06 275 ALA A N 1
ATOM 2088 C CA . ALA A 1 275 ? -0.668 13.949 -6.502 1.00 76.06 275 ALA A CA 1
ATOM 2089 C C . ALA A 1 275 ? -0.416 12.473 -6.878 1.00 76.06 275 ALA A C 1
ATOM 2091 O O . ALA A 1 275 ? -1.222 11.852 -7.570 1.00 76.06 275 ALA A O 1
ATOM 2092 N N . GLY A 1 276 ? 0.698 11.891 -6.427 1.00 74.69 276 GLY A N 1
ATOM 2093 C CA . GLY A 1 276 ? 1.041 10.488 -6.634 1.00 74.69 276 GLY A CA 1
ATOM 2094 C C . GLY A 1 276 ? 1.605 10.137 -8.008 1.00 74.69 276 GLY A C 1
ATOM 2095 O O . GLY A 1 276 ? 1.751 8.954 -8.311 1.00 74.69 276 GLY A O 1
ATOM 2096 N N . VAL A 1 277 ? 1.940 11.129 -8.839 1.00 81.94 277 VAL A N 1
ATOM 2097 C CA . VAL A 1 277 ? 2.546 10.890 -10.160 1.00 81.94 277 VAL A CA 1
ATOM 2098 C C . VAL A 1 277 ? 3.987 10.396 -10.009 1.00 81.94 277 VAL A C 1
ATOM 2100 O O . VAL A 1 277 ? 4.434 9.518 -10.754 1.00 81.94 277 VAL A O 1
ATOM 2103 N N . HIS A 1 278 ? 4.701 10.913 -9.004 1.00 85.94 278 HIS A N 1
ATOM 2104 C CA . HIS A 1 278 ? 6.072 10.525 -8.682 1.00 85.94 278 HIS A CA 1
ATOM 2105 C C . HIS A 1 278 ? 6.369 10.695 -7.188 1.00 85.94 278 HIS A C 1
ATOM 2107 O O . HIS A 1 278 ? 6.369 11.812 -6.682 1.00 85.94 278 HIS A O 1
ATOM 2113 N N . ARG A 1 279 ? 6.620 9.586 -6.478 1.00 83.88 279 ARG A N 1
ATOM 2114 C CA . ARG A 1 279 ? 6.730 9.562 -5.006 1.00 83.88 279 ARG A CA 1
ATOM 2115 C C . ARG A 1 279 ? 8.050 10.146 -4.460 1.00 83.88 279 ARG A C 1
ATOM 2117 O O . ARG A 1 279 ? 8.012 10.788 -3.420 1.00 83.88 279 ARG A O 1
ATOM 2124 N N . PRO A 1 280 ? 9.226 9.973 -5.072 1.00 80.81 280 PRO A N 1
ATOM 2125 C CA . PRO A 1 280 ? 10.446 10.568 -4.531 1.00 80.81 280 PRO A CA 1
ATOM 2126 C C . PRO A 1 280 ? 10.476 12.099 -4.646 1.00 80.81 280 PRO A C 1
ATOM 2128 O O . PRO A 1 280 ? 10.158 12.678 -5.686 1.00 80.81 280 PRO A O 1
ATOM 2131 N N . LEU A 1 281 ? 10.931 12.772 -3.585 1.00 80.56 281 LEU A N 1
ATOM 2132 C CA . LEU A 1 281 ? 11.129 14.228 -3.595 1.00 80.56 281 LEU A CA 1
ATOM 2133 C C . LEU A 1 281 ? 12.459 14.659 -4.234 1.00 80.56 281 LEU A C 1
ATOM 2135 O O . LEU A 1 281 ? 12.603 15.830 -4.576 1.00 80.56 281 LEU A O 1
ATOM 2139 N N . GLN A 1 282 ? 13.405 13.731 -4.406 1.00 82.75 282 GLN A N 1
ATOM 2140 C CA . GLN A 1 282 ? 14.739 14.008 -4.948 1.00 82.75 282 GLN A CA 1
ATOM 2141 C C . GLN A 1 282 ? 15.151 13.012 -6.037 1.00 82.75 282 GLN A C 1
ATOM 2143 O O . GLN A 1 282 ? 15.544 13.437 -7.120 1.00 82.75 282 GLN A O 1
ATOM 2148 N N . ALA A 1 283 ? 15.043 11.703 -5.779 1.00 85.44 283 ALA A N 1
ATOM 2149 C CA . ALA A 1 283 ? 15.471 10.678 -6.733 1.00 85.44 283 ALA A CA 1
ATOM 2150 C C . ALA A 1 283 ? 14.729 10.794 -8.075 1.00 85.44 283 ALA A C 1
ATOM 2152 O O . ALA A 1 283 ? 13.528 11.048 -8.106 1.00 85.44 283 ALA A O 1
ATOM 2153 N N . GLY A 1 284 ? 15.446 10.611 -9.186 1.00 89.31 284 GLY A N 1
ATOM 2154 C CA . GLY A 1 284 ? 14.882 10.703 -10.537 1.00 89.31 284 GLY A CA 1
ATOM 2155 C C . GLY A 1 284 ? 13.970 9.534 -10.908 1.00 89.31 284 GLY A C 1
ATOM 2156 O O . GLY A 1 284 ? 13.020 9.726 -11.660 1.00 89.31 284 GLY A O 1
ATOM 2157 N N . ILE A 1 285 ? 14.211 8.350 -10.340 1.00 90.75 285 ILE A N 1
ATOM 2158 C CA . ILE A 1 285 ? 13.487 7.112 -10.640 1.00 90.75 285 ILE A CA 1
ATOM 2159 C C . ILE A 1 285 ? 12.662 6.706 -9.416 1.00 90.75 285 ILE A C 1
ATOM 2161 O O . ILE A 1 285 ? 13.157 6.695 -8.290 1.00 90.75 285 ILE A O 1
ATOM 2165 N N . CYS A 1 286 ? 11.399 6.357 -9.637 1.00 89.75 286 CYS A N 1
ATOM 2166 C CA . CYS A 1 286 ? 10.514 5.763 -8.645 1.00 89.75 286 CYS A CA 1
ATOM 2167 C C . CYS A 1 286 ? 10.239 4.311 -9.034 1.00 89.75 286 CYS A C 1
ATOM 2169 O O . CYS A 1 286 ? 9.647 4.066 -10.082 1.00 89.75 286 CYS A O 1
ATOM 2171 N N . GLY A 1 287 ? 10.645 3.356 -8.202 1.00 80.06 287 GLY A N 1
ATOM 2172 C CA . GLY A 1 287 ? 10.372 1.938 -8.420 1.00 80.06 287 GLY A CA 1
ATOM 2173 C C . GLY A 1 287 ? 11.327 1.034 -7.657 1.00 80.06 287 GLY A C 1
ATOM 2174 O O . GLY A 1 287 ? 12.175 1.511 -6.905 1.00 80.06 287 GLY A O 1
ATOM 2175 N N . THR A 1 288 ? 11.178 -0.274 -7.857 1.00 78.06 288 THR A N 1
ATOM 2176 C CA . THR A 1 288 ? 12.053 -1.300 -7.268 1.00 78.06 288 THR A CA 1
ATOM 2177 C C . THR A 1 288 ? 12.337 -2.411 -8.276 1.00 78.06 288 THR A C 1
ATOM 2179 O O . THR A 1 288 ? 11.565 -2.596 -9.218 1.00 78.06 288 THR A O 1
ATOM 2182 N N . ARG A 1 289 ? 13.390 -3.209 -8.043 1.00 75.81 289 ARG A N 1
ATOM 2183 C CA . ARG A 1 289 ? 13.683 -4.422 -8.831 1.00 75.81 289 ARG A CA 1
ATOM 2184 C C . ARG A 1 289 ? 12.493 -5.384 -8.911 1.00 75.81 289 ARG A C 1
ATOM 2186 O O . ARG A 1 289 ? 12.302 -6.023 -9.924 1.00 75.81 289 ARG A O 1
ATOM 2193 N N . LYS A 1 290 ? 11.686 -5.518 -7.857 1.00 64.69 290 LYS A N 1
ATOM 2194 C CA . LYS A 1 290 ? 10.584 -6.495 -7.860 1.00 64.69 290 LYS A CA 1
ATOM 2195 C C . LYS A 1 290 ? 9.379 -6.006 -8.666 1.00 64.69 290 LYS A C 1
ATOM 2197 O O . LYS A 1 290 ? 8.711 -6.779 -9.341 1.00 64.69 290 LYS A O 1
ATOM 2202 N N . THR A 1 291 ? 9.057 -4.720 -8.558 1.00 64.00 291 THR A N 1
ATOM 2203 C CA . THR A 1 291 ? 7.804 -4.173 -9.103 1.00 64.00 291 THR A CA 1
ATOM 2204 C C . THR A 1 291 ? 7.959 -3.533 -10.473 1.00 64.00 291 THR A C 1
ATOM 2206 O O . THR A 1 291 ? 6.952 -3.351 -11.156 1.00 64.00 291 THR A O 1
ATOM 2209 N N . GLY A 1 292 ? 9.187 -3.178 -10.850 1.00 74.19 292 GLY A N 1
ATOM 2210 C CA . GLY A 1 292 ? 9.463 -2.278 -11.959 1.00 74.19 292 GLY A CA 1
ATOM 2211 C C . GLY A 1 292 ? 9.471 -0.807 -11.551 1.00 74.19 292 GLY A C 1
ATOM 2212 O O . GLY A 1 292 ? 9.142 -0.437 -10.416 1.00 74.19 292 GLY A O 1
ATOM 2213 N N . ALA A 1 293 ? 9.885 0.029 -12.498 1.00 83.75 293 ALA A N 1
ATOM 2214 C CA . ALA A 1 293 ? 9.816 1.479 -12.433 1.00 83.75 293 ALA A CA 1
ATOM 2215 C C . ALA A 1 293 ? 8.379 1.961 -12.662 1.00 83.75 293 ALA A C 1
ATOM 2217 O O . ALA A 1 293 ? 7.765 1.672 -13.686 1.00 83.75 293 ALA A O 1
ATOM 2218 N N . GLU A 1 294 ? 7.866 2.733 -11.708 1.00 85.38 294 GLU A N 1
ATOM 2219 C CA . GLU A 1 294 ? 6.544 3.358 -11.745 1.00 85.38 294 GLU A CA 1
ATOM 2220 C C . GLU A 1 294 ? 6.582 4.690 -12.501 1.00 85.38 294 GLU A C 1
ATOM 2222 O O . GLU A 1 294 ? 5.662 5.037 -13.248 1.00 85.38 294 GLU A O 1
ATOM 2227 N N . SER A 1 295 ? 7.632 5.483 -12.265 1.00 93.38 295 SER A N 1
ATOM 2228 C CA . SER A 1 295 ? 7.803 6.781 -12.906 1.00 93.38 295 SER A CA 1
ATOM 2229 C C . SER A 1 295 ? 9.242 7.270 -12.905 1.00 93.38 295 SER A C 1
ATOM 2231 O O . SER A 1 295 ? 10.030 6.930 -12.022 1.00 93.38 295 SER A O 1
ATOM 2233 N N . ILE A 1 296 ? 9.561 8.123 -13.873 1.00 95.94 296 ILE A N 1
ATOM 2234 C CA . ILE A 1 296 ? 10.834 8.837 -13.957 1.00 95.94 296 ILE A CA 1
ATOM 2235 C C . ILE A 1 296 ? 10.606 10.337 -14.081 1.00 95.94 296 ILE A C 1
ATOM 2237 O O . ILE A 1 296 ? 9.568 10.792 -14.571 1.00 95.94 296 ILE A O 1
ATOM 2241 N N . VAL A 1 297 ? 11.603 11.108 -13.660 1.00 94.81 297 VAL A N 1
ATOM 2242 C CA . VAL A 1 297 ? 11.618 12.556 -13.818 1.00 94.81 297 VAL A CA 1
ATOM 2243 C C . VAL A 1 297 ? 12.850 12.993 -14.602 1.00 94.81 297 VAL A C 1
ATOM 2245 O O . VAL A 1 297 ? 13.981 12.735 -14.190 1.00 94.81 297 VAL A O 1
ATOM 2248 N N . LEU A 1 298 ? 12.610 13.705 -15.704 1.00 92.38 298 LEU A N 1
ATOM 2249 C CA . LEU A 1 298 ? 13.627 14.381 -16.506 1.00 92.38 298 LEU A CA 1
ATOM 2250 C C . LEU A 1 298 ? 13.779 15.827 -16.031 1.00 92.38 298 LEU A C 1
ATOM 2252 O O . LEU A 1 298 ? 12.995 16.693 -16.412 1.00 92.38 298 LEU A O 1
ATOM 2256 N N . SER A 1 299 ? 14.799 16.091 -15.216 1.00 86.00 299 SER A N 1
ATOM 2257 C CA . SER A 1 299 ? 15.118 17.435 -14.701 1.00 86.00 299 SER A CA 1
ATOM 2258 C C . SER A 1 299 ? 16.555 17.878 -15.002 1.00 86.00 299 SER A C 1
ATOM 2260 O O . SER A 1 299 ? 17.026 18.818 -14.375 1.00 86.00 299 SER A O 1
ATOM 2262 N N . GLY A 1 300 ? 17.252 17.216 -15.936 1.00 78.38 300 GLY A N 1
ATOM 2263 C CA . GLY A 1 300 ? 18.639 17.553 -16.291 1.00 78.38 300 GLY A CA 1
ATOM 2264 C C . GLY A 1 300 ? 19.670 17.103 -15.252 1.00 78.38 300 GLY A C 1
ATOM 2265 O O . GLY A 1 300 ? 20.622 17.825 -14.981 1.00 78.38 300 GLY A O 1
ATOM 2266 N N . GLY A 1 301 ? 19.461 15.936 -14.632 1.00 77.88 301 GLY A N 1
ATOM 2267 C CA . GLY A 1 301 ? 20.384 15.391 -13.627 1.00 77.88 301 GLY A CA 1
ATOM 2268 C C . GLY A 1 301 ? 21.672 14.809 -14.218 1.00 77.88 301 GLY A C 1
ATOM 2269 O O . GLY A 1 301 ? 22.670 14.699 -13.511 1.00 77.88 301 GLY A O 1
ATOM 2270 N N . TYR A 1 302 ? 21.661 14.461 -15.506 1.00 82.56 302 TYR A N 1
ATOM 2271 C CA . TYR A 1 302 ? 22.813 13.942 -16.234 1.00 82.56 302 TYR A CA 1
ATOM 2272 C C . TYR A 1 302 ? 22.968 14.693 -17.555 1.00 82.56 302 TYR A C 1
ATOM 2274 O O . TYR A 1 302 ? 21.990 15.004 -18.233 1.00 82.56 302 TYR A O 1
ATOM 2282 N N . LYS A 1 303 ? 24.220 14.973 -17.932 1.00 81.56 303 LYS A N 1
ATOM 2283 C CA . LYS A 1 303 ? 24.564 15.633 -19.205 1.00 81.56 303 LYS A CA 1
ATOM 2284 C C . LYS A 1 303 ? 24.288 14.734 -20.419 1.00 81.56 303 LYS A C 1
ATOM 2286 O O . LYS A 1 303 ? 24.208 15.228 -21.536 1.00 81.56 303 LYS A O 1
ATOM 2291 N N . ASP A 1 304 ? 24.191 13.429 -20.179 1.00 84.75 304 ASP A N 1
ATOM 2292 C CA . ASP A 1 304 ? 24.026 12.368 -21.172 1.00 84.75 304 ASP A CA 1
ATOM 2293 C C . ASP A 1 304 ? 22.558 12.058 -21.517 1.00 84.75 304 ASP A C 1
ATOM 2295 O O . ASP A 1 304 ? 22.313 11.170 -22.335 1.00 84.75 304 ASP A O 1
ATOM 2299 N N . ASP A 1 305 ? 21.597 12.752 -20.895 1.00 88.50 305 ASP A N 1
ATOM 2300 C CA . ASP A 1 305 ? 20.174 12.594 -21.202 1.00 88.50 305 ASP A CA 1
ATOM 2301 C C . ASP A 1 305 ? 19.845 13.193 -22.579 1.00 88.50 305 ASP A C 1
ATOM 2303 O O . ASP A 1 305 ? 20.155 14.353 -22.858 1.00 88.50 305 ASP A O 1
ATOM 2307 N N . GLU A 1 306 ? 19.145 12.428 -23.418 1.00 89.75 306 GLU A N 1
ATOM 2308 C CA . GLU A 1 306 ? 18.631 12.889 -24.713 1.00 89.75 306 GLU A CA 1
ATOM 2309 C C . GLU A 1 306 ? 17.103 12.785 -24.723 1.00 89.75 306 GLU A C 1
ATOM 2311 O O . GLU A 1 306 ? 16.527 11.765 -24.345 1.00 89.75 306 GLU A O 1
ATOM 2316 N N . ASP A 1 307 ? 16.423 13.847 -25.149 1.00 92.62 307 ASP A N 1
ATOM 2317 C CA . ASP A 1 307 ? 14.962 13.909 -25.171 1.00 92.62 307 ASP A CA 1
ATOM 2318 C C . ASP A 1 307 ? 14.487 14.385 -26.542 1.00 92.62 307 ASP A C 1
ATOM 2320 O O . ASP A 1 307 ? 14.700 15.536 -26.931 1.00 92.62 307 ASP A O 1
ATOM 2324 N N . HIS A 1 308 ? 13.842 13.479 -27.272 1.00 89.44 308 HIS A N 1
ATOM 2325 C CA . HIS A 1 308 ? 13.268 13.700 -28.597 1.00 89.44 308 HIS A CA 1
ATOM 2326 C C . HIS A 1 308 ? 11.738 13.815 -28.552 1.00 89.44 308 HIS A C 1
ATOM 2328 O O . HIS A 1 308 ? 11.096 13.844 -29.597 1.00 89.44 308 HIS A O 1
ATOM 2334 N N . GLY A 1 309 ? 11.146 13.929 -27.359 1.00 88.12 309 GLY A N 1
ATOM 2335 C CA . GLY A 1 309 ? 9.704 14.035 -27.176 1.00 88.12 309 GLY A CA 1
ATOM 2336 C C . GLY A 1 309 ? 9.065 12.658 -27.054 1.00 88.12 309 GLY A C 1
ATOM 2337 O O . GLY A 1 309 ? 8.718 12.251 -25.948 1.00 88.12 309 GLY A O 1
ATOM 2338 N N . ASP A 1 310 ? 8.922 11.940 -28.165 1.00 85.25 310 ASP A N 1
ATOM 2339 C CA . ASP A 1 310 ? 8.3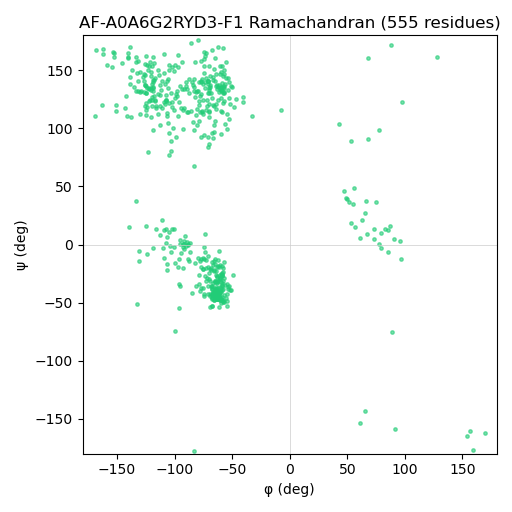81 10.573 -28.209 1.00 85.25 310 ASP A CA 1
ATOM 2340 C C . ASP A 1 310 ? 9.401 9.504 -27.790 1.00 85.25 310 ASP A C 1
ATOM 2342 O O . ASP A 1 310 ? 9.017 8.454 -27.275 1.00 85.25 310 ASP A O 1
ATOM 2346 N N . VAL A 1 311 ? 10.692 9.793 -27.958 1.00 90.06 311 VAL A N 1
ATOM 2347 C CA . VAL A 1 311 ? 11.811 8.944 -27.543 1.00 90.06 311 VAL A CA 1
ATOM 2348 C C . VAL A 1 311 ? 12.676 9.667 -26.519 1.00 90.06 311 VAL A C 1
ATOM 2350 O O . VAL A 1 311 ? 13.035 10.829 -26.700 1.00 90.06 311 VAL A O 1
ATOM 2353 N N . ILE A 1 312 ? 13.058 8.957 -25.462 1.00 93.38 312 ILE A N 1
ATOM 2354 C CA . ILE A 1 312 ? 13.947 9.455 -24.412 1.00 93.38 312 ILE A CA 1
ATOM 2355 C C . ILE A 1 312 ? 15.106 8.477 -24.237 1.00 93.38 312 ILE A C 1
ATOM 2357 O O . ILE A 1 312 ? 14.878 7.281 -24.067 1.00 93.38 312 ILE A O 1
ATOM 2361 N N . ILE A 1 313 ? 16.337 8.980 -24.222 1.00 91.62 313 ILE A N 1
ATOM 2362 C CA . ILE A 1 313 ? 17.512 8.253 -23.739 1.00 91.62 313 ILE A CA 1
ATOM 2363 C C . ILE A 1 313 ? 17.805 8.763 -22.332 1.00 91.62 313 ILE A C 1
ATOM 2365 O O . ILE A 1 313 ? 18.340 9.852 -22.147 1.00 91.62 313 ILE A O 1
ATOM 2369 N N . TYR A 1 314 ? 17.384 7.988 -21.337 1.00 94.19 314 TYR A N 1
ATOM 2370 C CA . TYR A 1 314 ? 17.452 8.353 -19.928 1.00 94.19 314 TYR A CA 1
ATOM 2371 C C . TYR A 1 314 ? 18.665 7.715 -19.256 1.00 94.19 314 TYR A C 1
ATOM 2373 O O . TYR A 1 314 ? 18.851 6.498 -19.343 1.00 94.19 314 TYR A O 1
ATOM 2381 N N . THR A 1 315 ? 19.463 8.512 -18.554 1.00 91.94 315 THR A N 1
ATOM 2382 C CA . THR A 1 315 ? 20.618 8.026 -17.795 1.00 91.94 315 THR A CA 1
ATOM 2383 C C . THR A 1 315 ? 20.184 7.504 -16.427 1.00 91.94 315 THR A C 1
ATOM 2385 O O . THR A 1 315 ? 19.421 8.141 -15.703 1.00 91.94 315 THR A O 1
ATOM 2388 N N . GLY A 1 316 ? 20.670 6.317 -16.074 1.00 88.31 316 GLY A N 1
ATOM 2389 C CA . GLY A 1 316 ? 20.405 5.642 -14.814 1.00 88.31 316 GLY A CA 1
ATOM 2390 C C . GLY A 1 316 ? 20.907 6.415 -13.597 1.00 88.31 316 GLY A C 1
ATOM 2391 O O . GLY A 1 316 ? 21.639 7.398 -13.694 1.00 88.31 316 GLY A O 1
ATOM 2392 N N . HIS A 1 317 ? 20.509 5.954 -12.419 1.00 90.88 317 HIS A N 1
ATOM 2393 C CA . HIS A 1 317 ? 20.925 6.525 -11.148 1.00 90.88 317 HIS A CA 1
ATOM 2394 C C . HIS A 1 317 ? 22.242 5.908 -10.656 1.00 90.88 317 HIS A C 1
ATOM 2396 O O . HIS A 1 317 ? 22.478 4.705 -10.778 1.00 90.88 317 HIS A O 1
ATOM 2402 N N . GLY A 1 318 ? 23.088 6.738 -10.045 1.00 88.81 318 GLY A N 1
ATOM 2403 C CA . GLY A 1 318 ? 24.224 6.298 -9.244 1.00 88.81 318 GLY A CA 1
ATOM 2404 C C . GLY A 1 318 ? 25.546 6.939 -9.648 1.00 88.81 318 GLY A C 1
ATOM 2405 O O . GLY A 1 318 ? 25.717 7.470 -10.743 1.00 88.81 318 GLY A O 1
ATOM 2406 N N . GLY A 1 319 ? 26.503 6.867 -8.726 1.00 84.31 319 GLY A N 1
ATOM 2407 C CA . GLY A 1 319 ? 27.880 7.291 -8.963 1.00 84.31 319 GLY A CA 1
ATOM 2408 C C . GLY A 1 319 ? 28.109 8.801 -9.045 1.00 84.31 319 GLY A C 1
ATOM 2409 O O . GLY A 1 319 ? 29.202 9.194 -9.437 1.00 84.31 319 GLY A O 1
ATOM 2410 N N . GLN A 1 320 ? 27.137 9.625 -8.636 1.00 86.50 320 GLN A N 1
ATOM 2411 C CA . GLN A 1 320 ? 27.283 11.079 -8.520 1.00 86.50 320 GLN A CA 1
ATOM 2412 C C . GLN A 1 320 ? 27.603 11.545 -7.089 1.00 86.50 320 GLN A C 1
ATOM 2414 O O . GLN A 1 320 ? 27.227 10.892 -6.111 1.00 86.50 320 GLN A O 1
ATOM 2419 N N . ASP A 1 321 ? 28.275 12.692 -6.970 1.00 82.81 321 ASP A N 1
ATOM 2420 C CA . ASP A 1 321 ? 28.415 13.455 -5.723 1.00 82.81 321 ASP A CA 1
ATOM 2421 C C . ASP A 1 321 ? 27.191 14.365 -5.451 1.00 82.81 321 ASP A C 1
ATOM 2423 O O . ASP A 1 321 ? 26.215 14.379 -6.201 1.00 82.81 321 ASP A O 1
ATOM 2427 N N . GLN A 1 322 ? 27.223 15.155 -4.370 1.00 79.06 322 GLN A N 1
ATOM 2428 C CA . GLN A 1 322 ? 26.136 16.095 -4.042 1.00 79.06 322 GLN A CA 1
ATOM 2429 C C . GLN A 1 322 ? 25.986 17.252 -5.046 1.00 79.06 322 GLN A C 1
ATOM 2431 O O . GLN A 1 322 ? 24.948 17.912 -5.057 1.00 79.06 322 GLN A O 1
ATOM 2436 N N . ALA A 1 323 ? 27.009 17.512 -5.862 1.00 78.25 323 ALA A N 1
ATOM 2437 C CA . ALA A 1 323 ? 27.004 18.542 -6.893 1.00 78.25 323 ALA A CA 1
ATOM 2438 C C . ALA A 1 323 ? 26.543 18.006 -8.264 1.00 78.25 323 ALA A C 1
ATOM 2440 O O . ALA A 1 323 ? 26.397 18.795 -9.196 1.00 78.25 323 ALA A O 1
ATOM 2441 N N . GLY A 1 324 ? 26.281 16.698 -8.385 1.00 77.19 324 GLY A N 1
ATOM 2442 C CA . GLY A 1 324 ? 25.850 16.047 -9.623 1.00 77.19 324 GLY A CA 1
ATOM 2443 C C . GLY A 1 324 ? 26.998 15.640 -10.552 1.00 77.19 324 GLY A C 1
ATOM 2444 O O . GLY A 1 324 ? 26.753 15.309 -11.710 1.00 77.19 324 GLY A O 1
ATOM 2445 N N . ASN A 1 325 ? 28.249 15.654 -10.083 1.00 82.88 325 ASN A N 1
ATOM 2446 C CA . ASN A 1 325 ? 29.385 15.182 -10.877 1.00 82.88 325 ASN A CA 1
ATOM 2447 C C . ASN A 1 325 ? 29.518 13.668 -10.763 1.00 82.88 325 ASN A C 1
ATOM 2449 O O . ASN A 1 325 ? 29.449 13.126 -9.659 1.00 82.88 325 ASN A O 1
ATOM 2453 N N . GLN A 1 326 ? 29.780 12.993 -11.883 1.00 85.12 326 GLN A N 1
ATOM 2454 C CA . GLN A 1 326 ? 30.067 11.563 -11.878 1.00 85.12 326 GLN A CA 1
ATOM 2455 C C . GLN A 1 326 ? 31.459 11.308 -11.277 1.00 85.12 326 GLN A C 1
ATOM 2457 O O . GLN A 1 326 ? 32.449 11.867 -11.741 1.00 85.12 326 GLN A O 1
ATOM 2462 N N . ILE A 1 327 ? 31.530 10.471 -10.242 1.00 89.44 327 ILE A N 1
ATOM 2463 C CA . ILE A 1 327 ? 32.758 10.147 -9.494 1.00 89.44 327 ILE A CA 1
ATOM 2464 C C . ILE A 1 327 ? 33.072 8.644 -9.450 1.00 89.44 327 ILE A C 1
ATOM 2466 O O . ILE A 1 327 ? 34.121 8.254 -8.939 1.00 89.44 327 ILE A O 1
ATOM 2470 N N . ARG A 1 328 ? 32.157 7.790 -9.930 1.00 90.56 328 ARG A N 1
ATOM 2471 C CA . ARG A 1 328 ? 32.342 6.334 -10.061 1.00 90.56 328 ARG A CA 1
ATOM 2472 C C . ARG A 1 328 ? 31.327 5.720 -11.024 1.00 90.56 328 ARG A C 1
ATOM 2474 O O . ARG A 1 328 ? 30.329 6.356 -11.367 1.00 90.56 328 ARG A O 1
ATOM 2481 N N . ASP A 1 329 ? 31.560 4.466 -11.389 1.00 87.69 329 ASP A N 1
ATOM 2482 C CA . ASP A 1 329 ? 30.673 3.682 -12.249 1.00 87.69 329 ASP A CA 1
ATOM 2483 C C . ASP A 1 329 ? 29.295 3.436 -11.613 1.00 87.69 329 ASP A C 1
ATOM 2485 O O . ASP A 1 329 ? 29.152 3.289 -10.393 1.00 87.69 329 ASP A O 1
ATOM 2489 N N . GLN A 1 330 ? 28.271 3.377 -12.463 1.00 88.88 330 GLN A N 1
ATOM 2490 C CA . GLN A 1 330 ? 26.919 2.963 -12.102 1.00 88.88 330 GLN A CA 1
ATOM 2491 C C . GLN A 1 330 ? 26.775 1.439 -12.083 1.00 88.88 330 GLN A C 1
ATOM 2493 O O . GLN A 1 330 ? 27.487 0.712 -12.773 1.00 88.88 330 GLN A O 1
ATOM 2498 N N . SER A 1 331 ? 25.778 0.955 -11.342 1.00 83.81 331 SER A N 1
ATOM 2499 C CA . SER A 1 331 ? 25.429 -0.467 -11.275 1.00 83.81 331 SER A CA 1
ATOM 2500 C C . SER A 1 331 ? 23.949 -0.692 -11.585 1.00 83.81 331 SER A C 1
ATOM 2502 O O . SER A 1 331 ? 23.105 0.124 -11.212 1.00 83.81 331 SER A O 1
ATOM 2504 N N . LEU A 1 332 ? 2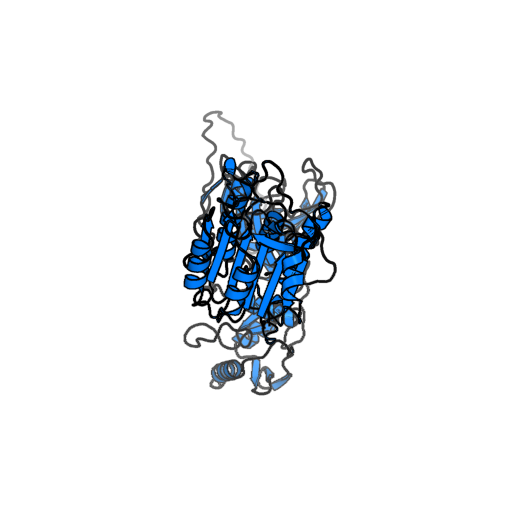3.626 -1.827 -12.214 1.00 81.56 332 LEU A N 1
ATOM 2505 C CA . LEU A 1 332 ? 22.247 -2.320 -12.337 1.00 81.56 332 LEU A CA 1
ATOM 2506 C C . LEU A 1 332 ? 21.679 -2.838 -11.008 1.00 81.56 332 LEU A C 1
ATOM 2508 O O . LEU A 1 332 ? 20.481 -3.096 -10.915 1.00 81.56 332 LEU A O 1
ATOM 2512 N N . ASP A 1 333 ? 22.509 -2.974 -9.974 1.00 79.25 333 ASP A N 1
ATOM 2513 C CA . ASP A 1 333 ? 22.057 -3.279 -8.614 1.00 79.25 333 ASP A CA 1
ATOM 2514 C C . ASP A 1 333 ? 21.516 -2.055 -7.875 1.00 79.25 333 ASP A C 1
ATOM 2516 O O . ASP A 1 333 ? 20.849 -2.202 -6.851 1.00 79.25 333 ASP A O 1
ATOM 2520 N N . ASP A 1 334 ? 21.727 -0.850 -8.416 1.00 85.75 334 ASP A N 1
ATOM 2521 C CA . ASP A 1 334 ? 21.026 0.330 -7.929 1.00 85.75 334 ASP A CA 1
ATOM 2522 C C . ASP A 1 334 ? 19.510 0.142 -8.072 1.00 85.75 334 ASP A C 1
ATOM 2524 O O . ASP A 1 334 ? 19.008 -0.265 -9.122 1.00 85.75 334 ASP A O 1
ATOM 2528 N N . SER A 1 335 ? 18.774 0.463 -7.007 1.00 83.00 335 SER A N 1
ATOM 2529 C CA . SER A 1 335 ? 17.328 0.233 -6.927 1.00 83.00 335 SER A CA 1
ATOM 2530 C C . SER A 1 335 ? 16.538 0.829 -8.099 1.00 83.00 335 SER A C 1
ATOM 2532 O O . SER A 1 335 ? 15.604 0.185 -8.582 1.00 83.00 335 SER A O 1
ATOM 2534 N N . GLY A 1 336 ? 16.922 2.015 -8.588 1.00 85.69 336 GLY A N 1
ATOM 2535 C CA . GLY A 1 336 ? 16.260 2.677 -9.709 1.00 85.69 336 GLY A CA 1
ATOM 2536 C C . GLY A 1 336 ? 16.596 2.018 -11.045 1.00 85.69 336 GLY A C 1
ATOM 2537 O O . GLY A 1 336 ? 15.703 1.770 -11.857 1.00 85.69 336 GLY A O 1
ATOM 2538 N N . ASN A 1 337 ? 17.864 1.662 -11.249 1.00 87.00 337 ASN A N 1
ATOM 2539 C CA . ASN A 1 337 ? 18.306 0.988 -12.472 1.00 87.00 337 ASN A CA 1
ATOM 2540 C C . ASN A 1 337 ? 17.689 -0.408 -12.587 1.00 87.00 337 ASN A C 1
ATOM 2542 O O . ASN A 1 337 ? 17.142 -0.757 -13.631 1.00 87.00 337 ASN A O 1
ATOM 2546 N N . ALA A 1 338 ? 17.684 -1.172 -11.493 1.00 79.94 338 ALA A N 1
ATOM 2547 C CA . ALA A 1 338 ? 17.040 -2.478 -11.430 1.00 79.94 338 ALA A CA 1
ATOM 2548 C C . ALA A 1 338 ? 15.531 -2.400 -11.718 1.00 79.94 338 ALA A C 1
ATOM 2550 O O . ALA A 1 338 ? 14.966 -3.280 -12.370 1.00 79.94 338 ALA A O 1
ATOM 2551 N N . ALA A 1 339 ? 14.871 -1.335 -11.250 1.00 81.56 339 ALA A N 1
ATOM 2552 C CA . ALA A 1 339 ? 13.461 -1.093 -11.524 1.00 81.56 339 ALA A CA 1
ATOM 2553 C C . ALA A 1 339 ? 13.201 -0.856 -13.019 1.00 81.56 339 ALA A C 1
ATOM 2555 O O . ALA A 1 339 ? 12.263 -1.423 -13.574 1.00 81.56 339 ALA A O 1
ATOM 2556 N N . LEU A 1 340 ? 14.041 -0.064 -13.692 1.00 81.12 340 LEU A N 1
ATOM 2557 C CA . LEU A 1 340 ? 13.918 0.179 -15.133 1.00 81.12 340 LEU A CA 1
ATOM 2558 C C . LEU A 1 340 ? 14.215 -1.074 -15.968 1.00 81.12 340 LEU A C 1
ATOM 2560 O O . LEU A 1 340 ? 13.497 -1.325 -16.934 1.00 81.12 340 LEU A O 1
ATOM 2564 N N . VAL A 1 341 ? 15.199 -1.891 -15.571 1.00 75.31 341 VAL A N 1
ATOM 2565 C CA . VAL A 1 341 ? 15.438 -3.212 -16.188 1.00 75.31 341 VAL A CA 1
ATOM 2566 C C . VAL A 1 341 ? 14.198 -4.090 -16.052 1.00 75.31 341 VAL A C 1
ATOM 2568 O O . VAL A 1 341 ? 13.744 -4.679 -17.025 1.00 75.31 341 VAL A O 1
ATOM 2571 N N . THR A 1 342 ? 13.588 -4.123 -14.872 1.00 71.50 342 THR A N 1
ATOM 2572 C CA . THR A 1 342 ? 12.370 -4.911 -14.649 1.00 71.50 342 THR A CA 1
ATOM 2573 C C . THR A 1 342 ? 11.204 -4.392 -15.487 1.00 71.50 342 THR A C 1
ATOM 2575 O O . THR A 1 342 ? 10.483 -5.184 -16.083 1.00 71.50 342 THR A O 1
ATOM 2578 N N . SER A 1 343 ? 11.041 -3.071 -15.620 1.00 74.75 343 SER A N 1
ATOM 2579 C CA . SER A 1 343 ? 10.036 -2.501 -16.528 1.00 74.75 343 SER A CA 1
ATOM 2580 C C . SER A 1 343 ? 10.286 -2.845 -17.994 1.00 74.75 343 SER A C 1
ATOM 2582 O O . SER A 1 343 ? 9.319 -2.993 -18.735 1.00 74.75 343 SER A O 1
ATOM 2584 N N . TYR A 1 344 ? 11.543 -2.999 -18.415 1.00 79.69 344 TYR A N 1
ATOM 2585 C CA . TYR A 1 344 ? 11.875 -3.519 -19.742 1.00 79.69 344 TYR A CA 1
ATOM 2586 C C . TYR A 1 344 ? 11.476 -4.995 -19.880 1.00 79.69 344 TYR A C 1
ATOM 2588 O O . TYR A 1 344 ? 10.723 -5.337 -20.789 1.00 79.69 344 TYR A O 1
ATOM 2596 N N . LEU A 1 345 ? 11.922 -5.854 -18.957 1.00 65.44 345 LEU A N 1
ATOM 2597 C CA . LEU A 1 345 ? 11.692 -7.304 -19.021 1.00 65.44 345 LEU A CA 1
ATOM 2598 C C . LEU A 1 345 ? 10.207 -7.675 -18.931 1.00 65.44 345 LEU A C 1
ATOM 2600 O O . LEU A 1 345 ? 9.750 -8.577 -19.629 1.00 65.44 345 LEU A O 1
ATOM 2604 N N . GLU A 1 346 ? 9.453 -6.960 -18.099 1.00 66.94 346 GLU A N 1
ATOM 2605 C CA . GLU A 1 346 ? 8.019 -7.180 -17.891 1.00 66.94 346 GLU A CA 1
ATOM 2606 C C . GLU A 1 346 ? 7.139 -6.313 -18.806 1.00 66.94 346 GLU A C 1
ATOM 2608 O O . GLU A 1 346 ? 5.914 -6.405 -18.751 1.00 66.94 346 GLU A O 1
ATOM 2613 N N . GLY A 1 347 ? 7.732 -5.441 -19.630 1.00 64.88 347 GLY A N 1
ATOM 2614 C CA . GLY A 1 347 ? 6.990 -4.525 -20.493 1.00 64.88 347 GLY A CA 1
ATOM 2615 C C . GLY A 1 347 ? 6.011 -3.649 -19.706 1.00 64.88 347 GLY A C 1
ATOM 2616 O O . GLY A 1 347 ? 4.836 -3.552 -20.061 1.00 64.88 347 GLY A O 1
ATOM 2617 N N . LEU A 1 348 ? 6.462 -3.022 -18.622 1.00 72.50 348 LEU A N 1
ATOM 2618 C CA . LEU A 1 348 ? 5.621 -2.170 -17.779 1.00 72.50 348 LEU A CA 1
ATOM 2619 C C . LEU A 1 348 ? 5.655 -0.719 -18.267 1.00 72.50 348 LEU A C 1
ATOM 2621 O O . LEU A 1 348 ? 6.726 -0.219 -18.630 1.00 72.50 348 LEU A O 1
ATOM 2625 N N . PRO A 1 349 ? 4.510 -0.016 -18.267 1.00 80.38 349 PRO A N 1
ATOM 2626 C CA . PRO A 1 349 ? 4.490 1.404 -18.568 1.00 80.38 349 PRO A CA 1
ATOM 2627 C C . PRO A 1 349 ? 5.120 2.209 -17.421 1.00 80.38 349 PRO A C 1
ATOM 2629 O O . PRO A 1 349 ? 4.886 1.948 -16.244 1.00 80.38 349 PRO A O 1
ATOM 2632 N N . VAL A 1 350 ? 5.883 3.236 -17.778 1.00 87.00 350 VAL A N 1
ATOM 2633 C CA . VAL A 1 350 ? 6.575 4.152 -16.871 1.00 87.00 350 VAL A CA 1
ATOM 2634 C C . VAL A 1 350 ? 6.009 5.550 -17.085 1.00 87.00 350 VAL A C 1
ATOM 2636 O O . VAL A 1 350 ? 6.012 6.067 -18.204 1.00 87.00 350 VAL A O 1
ATOM 2639 N N . ARG A 1 351 ? 5.514 6.194 -16.022 1.00 93.44 351 ARG A N 1
ATOM 2640 C CA . ARG A 1 351 ? 5.071 7.595 -16.108 1.00 93.44 351 ARG A CA 1
ATOM 2641 C C . ARG A 1 351 ? 6.275 8.512 -16.292 1.00 93.44 351 ARG A C 1
ATOM 2643 O O . ARG A 1 351 ? 7.215 8.454 -15.501 1.00 93.44 351 ARG A O 1
ATOM 2650 N N . VAL A 1 352 ? 6.215 9.405 -17.272 1.00 95.50 352 VAL A N 1
ATOM 2651 C CA . VAL A 1 352 ? 7.261 10.407 -17.500 1.00 95.50 352 VAL A CA 1
ATOM 2652 C C . VAL A 1 352 ? 6.806 11.764 -16.994 1.00 95.50 352 VAL A C 1
ATOM 2654 O O . VAL A 1 352 ? 5.715 12.238 -17.312 1.00 95.50 352 VAL A O 1
ATOM 2657 N N . ILE A 1 353 ? 7.660 12.402 -16.201 1.00 95.56 353 ILE A N 1
ATOM 2658 C CA . ILE A 1 353 ? 7.479 13.770 -15.736 1.00 95.56 353 ILE A CA 1
ATOM 2659 C C . ILE A 1 353 ? 8.664 14.594 -16.244 1.00 95.56 353 ILE A C 1
ATOM 2661 O O . ILE A 1 353 ? 9.813 14.271 -15.951 1.00 95.56 353 ILE A O 1
ATOM 2665 N N . ARG A 1 354 ? 8.407 15.679 -16.974 1.00 95.12 354 ARG A N 1
ATOM 2666 C CA . ARG A 1 354 ? 9.449 16.620 -17.413 1.00 95.12 354 ARG A CA 1
ATOM 2667 C C . ARG A 1 354 ? 9.502 17.821 -16.473 1.00 95.12 354 ARG A C 1
ATOM 2669 O O . ARG A 1 354 ? 8.467 18.391 -16.132 1.00 95.12 354 ARG A O 1
ATOM 2676 N N . GLY A 1 355 ? 10.696 18.197 -16.037 1.00 92.94 355 GLY A N 1
ATOM 2677 C CA . GLY A 1 355 ? 10.963 19.335 -15.161 1.00 92.94 355 GLY A CA 1
ATOM 2678 C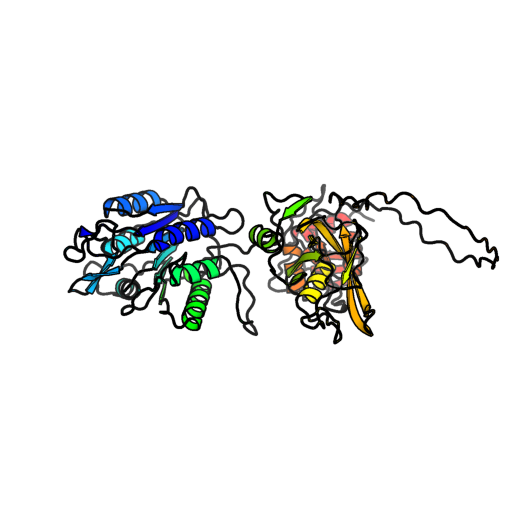 C . GLY A 1 355 ? 11.669 20.470 -15.898 1.00 92.94 355 GLY A C 1
ATOM 2679 O O . GLY A 1 355 ? 12.476 20.235 -16.791 1.00 92.94 355 GLY A O 1
ATOM 2680 N N . TRP A 1 356 ? 11.392 21.707 -15.490 1.00 89.81 356 TRP A N 1
ATOM 2681 C CA . TRP A 1 356 ? 11.894 22.926 -16.141 1.00 89.81 356 TRP A CA 1
ATOM 2682 C C . TRP A 1 356 ? 13.419 23.103 -16.134 1.00 89.81 356 TRP A C 1
ATOM 2684 O O . TRP A 1 356 ? 13.947 23.898 -16.900 1.00 89.81 356 TRP A O 1
ATOM 2694 N N . GLN A 1 357 ? 14.122 22.390 -15.253 1.00 84.44 357 GLN A N 1
ATOM 2695 C CA . GLN A 1 357 ? 15.583 22.445 -15.131 1.00 84.44 357 GLN A CA 1
ATOM 2696 C C . GLN A 1 357 ? 16.302 21.654 -16.232 1.00 84.44 357 GLN A C 1
ATOM 2698 O O . GLN A 1 357 ? 17.511 21.789 -16.391 1.00 84.44 357 GLN A O 1
ATOM 2703 N N . SER A 1 358 ? 15.572 20.828 -16.987 1.00 83.75 358 SER A N 1
ATOM 2704 C CA . SER A 1 358 ? 16.131 20.125 -18.136 1.00 83.75 358 SER A CA 1
ATOM 2705 C C . SER A 1 358 ? 16.404 21.099 -19.285 1.00 83.75 358 SER A C 1
ATOM 2707 O O . SER A 1 358 ? 15.597 21.978 -19.573 1.00 83.75 358 SER A O 1
ATOM 2709 N N . THR A 1 359 ? 17.520 20.896 -19.984 1.00 82.56 359 THR A N 1
ATOM 2710 C CA . THR A 1 359 ? 17.864 21.597 -21.232 1.00 82.56 359 THR A CA 1
ATOM 2711 C C . THR A 1 359 ? 17.059 21.103 -22.440 1.00 82.56 359 THR A C 1
ATOM 2713 O O . THR A 1 359 ? 17.219 21.628 -23.540 1.00 82.56 359 THR A O 1
ATOM 2716 N N . SER A 1 360 ? 16.195 20.100 -22.250 1.00 87.69 360 SER A N 1
ATOM 2717 C CA . SER A 1 360 ? 15.330 19.554 -23.293 1.00 87.69 360 SER A CA 1
ATOM 2718 C C . SER A 1 360 ? 14.393 20.627 -23.870 1.00 87.69 360 SER A C 1
ATOM 2720 O O . SER A 1 360 ? 13.721 21.325 -23.104 1.00 87.69 360 SER A O 1
ATOM 2722 N N . PRO A 1 361 ? 14.230 20.708 -25.206 1.00 88.81 361 PRO A N 1
ATOM 2723 C CA . PRO A 1 361 ? 13.253 21.604 -25.832 1.00 88.81 361 PRO A CA 1
ATOM 2724 C C . PRO A 1 361 ? 11.797 21.230 -25.499 1.00 88.81 361 PRO A C 1
ATOM 2726 O O . PRO A 1 361 ? 10.881 22.015 -25.752 1.00 88.81 361 PRO A O 1
ATOM 2729 N N . TYR A 1 362 ? 11.570 20.044 -24.928 1.00 91.38 362 TYR A N 1
ATOM 2730 C CA . TYR A 1 362 ? 10.265 19.556 -24.486 1.00 91.38 362 TYR A CA 1
ATOM 2731 C C . TYR A 1 362 ? 9.996 19.833 -23.002 1.00 91.38 362 TYR A C 1
ATOM 2733 O O . TYR A 1 362 ? 8.874 19.611 -22.532 1.00 91.38 362 TYR A O 1
ATOM 2741 N N . ALA A 1 363 ? 10.983 20.323 -22.245 1.00 91.19 363 ALA A N 1
ATOM 2742 C CA . ALA A 1 363 ? 10.803 20.694 -20.846 1.00 91.19 363 ALA A CA 1
ATOM 2743 C C . ALA A 1 363 ? 9.727 21.792 -20.698 1.00 91.19 363 ALA A C 1
ATOM 2745 O O . ALA A 1 363 ? 9.524 22.600 -21.607 1.00 91.19 363 ALA A O 1
ATOM 2746 N N . PRO A 1 364 ? 8.966 21.842 -19.589 1.00 91.62 364 PRO A N 1
ATOM 2747 C CA . PRO A 1 364 ? 8.082 22.972 -19.308 1.00 91.62 364 PRO A CA 1
ATOM 2748 C C . PRO A 1 364 ? 8.894 24.230 -18.959 1.00 91.62 364 PRO A C 1
ATOM 2750 O O . PRO A 1 364 ? 9.992 24.137 -18.431 1.00 91.62 364 PRO A O 1
ATOM 2753 N N . SER A 1 365 ? 8.342 25.425 -19.194 1.00 88.56 365 SER A N 1
ATOM 2754 C CA . SER A 1 365 ? 9.038 26.694 -18.907 1.00 88.56 365 SER A CA 1
ATOM 2755 C C . SER A 1 365 ? 9.178 26.975 -17.407 1.00 88.56 365 SER A C 1
ATOM 2757 O O . SER A 1 365 ? 9.999 27.787 -16.991 1.00 88.56 365 SER A O 1
ATOM 2759 N N . LYS A 1 366 ? 8.361 26.310 -16.582 1.00 91.44 366 LYS A N 1
ATOM 2760 C CA . LYS A 1 366 ? 8.406 26.347 -15.119 1.00 91.44 366 LYS A CA 1
ATOM 2761 C C . LYS A 1 366 ? 7.810 25.069 -14.533 1.00 91.44 366 LYS A C 1
ATOM 2763 O O . LYS A 1 366 ? 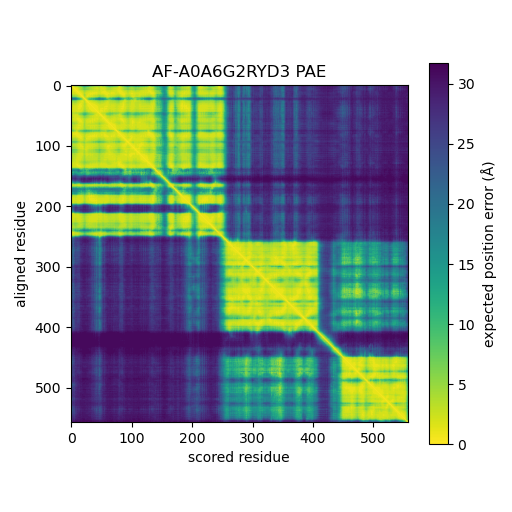6.913 24.472 -15.124 1.00 91.44 366 LYS A O 1
ATOM 2768 N N . GLY A 1 367 ? 8.267 24.695 -13.340 1.00 92.25 367 GLY A N 1
ATOM 2769 C CA . GLY A 1 367 ? 7.711 23.571 -12.586 1.00 92.25 367 GLY A CA 1
ATOM 2770 C C . GLY A 1 367 ? 7.928 22.211 -13.257 1.00 92.25 367 GLY A C 1
ATOM 2771 O O . GLY A 1 367 ? 8.981 21.946 -13.836 1.00 92.25 367 GLY A O 1
ATOM 2772 N N . TYR A 1 368 ? 6.936 21.337 -13.131 1.00 93.94 368 TYR A N 1
ATOM 2773 C CA . TYR A 1 368 ? 6.941 19.960 -13.615 1.00 93.94 368 TYR A CA 1
ATOM 2774 C C . TYR A 1 368 ? 5.675 19.686 -14.422 1.00 93.94 368 TYR A C 1
ATOM 2776 O O . TYR A 1 368 ? 4.620 20.237 -14.120 1.00 93.94 368 TYR A O 1
ATOM 2784 N N . ARG A 1 369 ? 5.754 18.810 -15.419 1.00 94.88 369 ARG A N 1
ATOM 2785 C CA . ARG A 1 369 ? 4.607 18.401 -16.232 1.00 94.88 369 ARG A CA 1
ATOM 2786 C C . ARG A 1 369 ? 4.590 16.890 -16.392 1.00 94.88 369 ARG A C 1
ATOM 2788 O O . ARG A 1 369 ? 5.625 16.295 -16.678 1.00 94.88 369 ARG A O 1
ATOM 2795 N N . TYR A 1 370 ? 3.435 16.277 -16.167 1.00 94.31 370 TYR A N 1
ATOM 2796 C CA . TYR A 1 370 ? 3.232 14.861 -16.455 1.00 94.31 370 TYR A CA 1
ATOM 2797 C C . TYR A 1 370 ? 2.987 14.676 -17.953 1.00 94.31 370 TYR A C 1
ATOM 2799 O O . TYR A 1 370 ? 2.014 15.212 -18.468 1.00 94.31 370 TYR A O 1
ATOM 2807 N N . ASP A 1 371 ? 3.828 13.903 -18.634 1.00 92.69 371 ASP A N 1
ATOM 2808 C CA . ASP A 1 371 ? 3.814 13.756 -20.097 1.00 92.69 371 ASP A CA 1
ATOM 2809 C C . ASP A 1 371 ? 3.366 12.360 -20.554 1.00 92.69 371 ASP A C 1
ATOM 2811 O O . ASP A 1 371 ? 3.618 11.954 -21.684 1.00 92.69 371 ASP A O 1
ATOM 2815 N N . GLY A 1 372 ? 2.663 11.631 -19.686 1.00 88.81 372 GLY A N 1
ATOM 2816 C CA . GLY A 1 372 ? 2.036 10.359 -20.034 1.00 88.81 372 GLY A CA 1
ATOM 2817 C C . GLY A 1 372 ? 2.907 9.132 -19.784 1.00 88.81 372 GLY A C 1
ATOM 2818 O O . GLY A 1 372 ? 3.788 9.139 -18.920 1.00 88.81 372 GLY A O 1
ATOM 2819 N N . LEU A 1 373 ? 2.575 8.039 -20.473 1.00 85.44 373 LEU A N 1
ATOM 2820 C CA . LEU A 1 373 ? 3.146 6.711 -20.252 1.00 85.44 373 LEU A CA 1
ATOM 2821 C C . LEU A 1 373 ? 4.132 6.354 -21.359 1.00 85.44 373 LEU A C 1
ATOM 2823 O O . LEU A 1 373 ? 3.840 6.507 -22.540 1.00 85.44 373 LEU A O 1
ATOM 2827 N N . TYR A 1 374 ? 5.286 5.830 -20.967 1.00 89.81 374 TYR A N 1
ATOM 2828 C CA . TYR A 1 374 ? 6.343 5.377 -21.865 1.00 89.81 374 TYR A CA 1
ATOM 2829 C C . TYR A 1 374 ? 6.695 3.925 -21.547 1.00 89.81 374 TYR A C 1
ATOM 2831 O O . TYR A 1 374 ? 6.384 3.430 -20.468 1.00 89.81 374 TYR A O 1
ATOM 2839 N N . ARG A 1 375 ? 7.358 3.230 -22.465 1.00 80.88 375 ARG A N 1
ATOM 2840 C CA . ARG A 1 375 ? 7.888 1.878 -22.255 1.00 80.88 375 ARG A CA 1
ATOM 2841 C C . ARG A 1 375 ? 9.386 1.889 -22.435 1.00 80.88 375 ARG A C 1
ATOM 2843 O O . ARG A 1 375 ? 9.883 2.499 -23.376 1.00 80.88 375 ARG A O 1
ATOM 2850 N N . VAL A 1 376 ? 10.096 1.187 -21.559 1.00 79.31 376 VAL A N 1
ATOM 2851 C CA . VAL A 1 376 ? 11.520 0.924 -21.767 1.00 79.31 376 VAL A CA 1
ATOM 2852 C C . VAL A 1 376 ? 11.631 -0.098 -22.897 1.00 79.31 376 VAL A C 1
ATOM 2854 O O . VAL A 1 376 ? 11.083 -1.190 -22.800 1.00 79.31 376 VAL A O 1
ATOM 2857 N N . THR A 1 377 ? 12.297 0.280 -23.982 1.00 70.06 377 THR A N 1
ATOM 2858 C CA . THR A 1 377 ? 12.416 -0.519 -25.216 1.00 70.06 377 THR A CA 1
ATOM 2859 C C . THR A 1 377 ? 13.798 -1.123 -25.396 1.00 70.06 377 THR A C 1
ATOM 2861 O O . THR A 1 377 ? 13.950 -2.108 -26.110 1.00 70.06 377 THR A O 1
ATOM 2864 N N . SER A 1 378 ? 14.806 -0.551 -24.743 1.00 64.94 378 SER A N 1
ATOM 2865 C CA . SER A 1 378 ? 16.135 -1.135 -24.618 1.00 64.94 378 SER A CA 1
ATOM 2866 C C . SER A 1 378 ? 16.900 -0.470 -23.477 1.00 64.94 378 SER A C 1
ATOM 2868 O O . SER A 1 378 ? 16.530 0.606 -23.000 1.00 64.94 378 SER A O 1
ATOM 2870 N N . TYR A 1 379 ? 17.980 -1.109 -23.040 1.00 86.81 379 TYR A N 1
ATOM 2871 C CA . TYR A 1 379 ? 18.956 -0.521 -22.131 1.00 86.81 379 TYR A CA 1
ATOM 2872 C C . TYR A 1 379 ? 20.358 -1.029 -22.468 1.00 86.81 379 TYR A C 1
ATOM 2874 O O . TYR A 1 379 ? 20.523 -2.087 -23.075 1.00 86.81 379 TYR A O 1
ATOM 2882 N N . GLY A 1 380 ? 21.371 -0.260 -22.093 1.00 72.50 380 GLY A N 1
ATOM 2883 C CA . GLY A 1 380 ? 22.773 -0.594 -22.314 1.00 72.50 380 GLY A CA 1
ATOM 2884 C C . GLY A 1 380 ? 23.678 0.332 -21.519 1.00 72.50 380 GLY A C 1
ATOM 2885 O O . GLY A 1 380 ? 23.220 1.337 -20.982 1.00 72.50 380 GLY A O 1
ATOM 2886 N N . SER A 1 381 ? 24.957 -0.004 -21.418 1.00 82.25 381 SER A N 1
ATOM 2887 C CA . SER A 1 381 ? 25.940 0.860 -20.770 1.00 82.25 381 SER A CA 1
ATOM 2888 C C . SER A 1 381 ? 26.760 1.634 -21.799 1.00 82.25 381 SER A C 1
ATOM 2890 O O . SER A 1 381 ? 27.008 1.164 -22.911 1.00 82.25 381 SER A O 1
ATOM 2892 N N . LYS A 1 382 ? 27.201 2.831 -21.416 1.00 81.38 382 LYS A N 1
ATOM 2893 C CA . LYS A 1 382 ? 28.222 3.593 -22.138 1.00 81.38 382 LYS A CA 1
ATOM 2894 C C . LYS A 1 382 ? 29.160 4.274 -21.150 1.00 81.38 382 LYS A C 1
ATOM 2896 O O . LYS A 1 382 ? 28.842 4.413 -19.972 1.00 81.38 382 LYS A O 1
ATOM 2901 N N . THR A 1 383 ? 30.302 4.737 -21.633 1.00 80.50 383 THR A N 1
ATOM 2902 C CA . THR A 1 383 ? 31.143 5.663 -20.871 1.00 80.50 383 THR A CA 1
ATOM 2903 C C . THR A 1 383 ? 30.541 7.065 -20.968 1.00 80.50 383 THR A C 1
ATOM 2905 O O . THR A 1 383 ? 30.245 7.532 -22.070 1.00 80.50 383 THR A O 1
ATOM 2908 N N . SER A 1 384 ? 30.318 7.716 -19.828 1.00 81.25 384 SER A N 1
ATOM 2909 C CA . SER A 1 384 ? 29.829 9.093 -19.755 1.00 81.25 384 SER A CA 1
ATOM 2910 C C . SER A 1 384 ? 30.865 10.079 -20.286 1.00 81.25 384 SER A C 1
ATOM 2912 O O . SER A 1 384 ? 32.047 9.754 -20.435 1.00 81.25 384 SER A O 1
ATOM 2914 N N . LEU A 1 385 ? 30.440 11.324 -20.503 1.00 74.25 385 LEU A N 1
ATOM 2915 C CA . LEU A 1 385 ? 31.349 12.429 -20.837 1.00 74.25 385 LEU A CA 1
ATOM 2916 C C . LEU A 1 385 ? 32.434 12.664 -19.771 1.00 74.25 385 LEU A C 1
ATOM 2918 O O . LEU A 1 385 ? 33.500 13.188 -20.085 1.00 74.25 385 LEU A O 1
ATOM 2922 N N . ASP A 1 386 ? 32.168 12.247 -18.533 1.00 76.56 386 ASP A N 1
ATOM 2923 C CA . ASP A 1 386 ? 33.075 12.368 -17.393 1.00 76.56 386 ASP A CA 1
ATOM 2924 C C . ASP A 1 386 ? 33.966 11.110 -17.210 1.00 76.56 386 ASP A C 1
ATOM 2926 O O . ASP A 1 386 ? 34.766 11.047 -16.280 1.00 76.56 386 ASP A O 1
ATOM 2930 N N . GLY A 1 387 ? 33.870 10.114 -18.104 1.00 80.31 387 GLY A N 1
ATOM 2931 C CA . GLY A 1 387 ? 34.783 8.963 -18.169 1.00 80.31 387 GLY A CA 1
ATOM 2932 C C . GLY A 1 387 ? 34.381 7.726 -17.355 1.00 80.31 387 GLY A C 1
ATOM 2933 O O . GLY A 1 387 ? 35.133 6.754 -17.340 1.00 80.31 387 GLY A O 1
ATOM 2934 N N . PHE A 1 388 ? 33.209 7.724 -16.718 1.00 86.69 388 PHE A N 1
ATOM 2935 C CA . PHE A 1 388 ? 32.710 6.604 -15.907 1.00 86.69 388 PHE A CA 1
ATOM 2936 C C . PHE A 1 388 ? 31.616 5.823 -16.632 1.00 86.69 388 PHE A C 1
ATOM 2938 O O . PHE A 1 388 ? 30.907 6.368 -17.476 1.00 86.69 388 PHE A O 1
ATOM 2945 N N . LEU A 1 389 ? 31.439 4.548 -16.298 1.00 82.88 389 LEU A N 1
ATOM 2946 C CA . LEU A 1 389 ? 30.347 3.746 -16.836 1.00 82.88 389 LEU A CA 1
ATOM 2947 C C . LEU A 1 389 ? 29.002 4.254 -16.305 1.00 82.88 389 LEU A C 1
ATOM 2949 O O . LEU A 1 389 ? 28.782 4.332 -15.096 1.00 82.88 389 LEU A O 1
ATOM 2953 N N . ILE A 1 390 ? 28.083 4.542 -17.222 1.00 86.44 390 ILE A N 1
ATOM 2954 C CA . ILE A 1 390 ? 26.686 4.878 -16.944 1.00 86.44 390 ILE A CA 1
ATOM 2955 C C . ILE A 1 390 ? 25.762 3.914 -17.682 1.00 86.44 390 ILE A C 1
ATOM 2957 O O . ILE A 1 390 ? 26.099 3.403 -18.753 1.00 86.44 390 ILE A O 1
ATOM 2961 N N . TRP A 1 391 ? 24.586 3.671 -17.113 1.00 88.12 391 TRP A N 1
ATOM 2962 C CA . TRP A 1 391 ? 23.527 2.908 -17.765 1.00 88.12 391 TRP A CA 1
ATOM 2963 C C . TRP A 1 391 ? 22.554 3.859 -18.444 1.00 88.12 391 TRP A C 1
ATOM 2965 O O . TRP A 1 391 ? 22.171 4.871 -17.871 1.00 88.12 391 TRP A O 1
ATOM 2975 N N . GLN A 1 392 ? 22.149 3.538 -19.665 1.00 90.06 392 GLN A N 1
ATOM 2976 C CA . GLN A 1 392 ? 21.149 4.281 -20.415 1.00 90.06 392 GLN A CA 1
ATOM 2977 C C . GLN A 1 392 ? 19.958 3.388 -20.729 1.00 90.06 392 GLN A C 1
ATOM 2979 O O . GLN A 1 392 ? 20.107 2.218 -21.081 1.00 90.06 392 GLN A O 1
ATOM 2984 N N . PHE A 1 393 ? 18.774 3.975 -20.624 1.00 90.12 393 PHE A N 1
ATOM 2985 C CA . PHE A 1 393 ? 17.491 3.343 -20.874 1.00 90.12 393 PHE A CA 1
ATOM 2986 C C . PHE A 1 393 ? 16.789 4.119 -21.974 1.00 90.12 393 PHE A C 1
ATOM 2988 O O . PHE A 1 393 ? 16.589 5.327 -21.860 1.00 90.12 393 PHE A O 1
ATOM 2995 N N . ARG A 1 394 ? 16.402 3.432 -23.043 1.00 91.25 394 ARG A N 1
ATOM 2996 C CA . ARG A 1 394 ? 15.631 4.028 -24.123 1.00 91.25 394 ARG A CA 1
ATOM 2997 C C . ARG A 1 394 ? 14.149 3.840 -23.848 1.00 91.25 394 ARG A C 1
ATOM 2999 O O . ARG A 1 394 ? 13.668 2.708 -23.818 1.00 91.25 394 ARG A O 1
ATOM 3006 N N . LEU A 1 395 ? 13.420 4.935 -23.687 1.00 91.50 395 LEU A N 1
ATOM 3007 C CA . LEU A 1 395 ? 11.979 4.936 -23.490 1.00 91.50 395 LEU A CA 1
ATOM 3008 C C . LEU A 1 395 ? 11.265 5.455 -24.737 1.00 91.50 395 LEU A C 1
ATOM 3010 O O . LEU A 1 395 ? 11.693 6.447 -25.318 1.00 91.50 395 LEU A O 1
ATOM 3014 N N . GLU A 1 396 ? 10.169 4.808 -25.121 1.00 86.81 396 GLU A N 1
ATOM 3015 C CA . GLU A 1 396 ? 9.269 5.266 -26.186 1.00 86.81 396 GLU A CA 1
ATOM 3016 C C . GLU A 1 396 ? 7.874 5.539 -25.628 1.00 86.81 396 GLU A C 1
ATOM 3018 O O . GLU A 1 396 ? 7.394 4.797 -24.767 1.00 86.81 396 GLU A O 1
ATOM 3023 N N . ALA A 1 397 ? 7.218 6.593 -26.110 1.00 80.06 397 ALA A N 1
ATOM 3024 C CA . ALA A 1 397 ? 5.851 6.923 -25.734 1.00 80.06 397 ALA A CA 1
ATOM 3025 C C . ALA A 1 397 ? 4.895 5.775 -26.098 1.00 80.06 397 ALA A C 1
ATOM 3027 O O . ALA A 1 397 ? 4.952 5.218 -27.194 1.00 80.06 397 ALA A O 1
ATOM 3028 N N . CYS A 1 398 ? 3.991 5.420 -25.182 1.00 75.50 398 CYS A N 1
ATOM 3029 C CA . CYS A 1 398 ? 2.935 4.457 -25.483 1.00 75.50 398 CYS A CA 1
ATOM 3030 C C . CYS A 1 398 ? 1.980 5.037 -26.531 1.00 75.50 398 CYS A C 1
ATOM 3032 O O . CYS A 1 398 ? 1.737 6.247 -26.549 1.00 75.50 398 CYS A O 1
ATOM 3034 N N . GLU A 1 399 ? 1.367 4.170 -27.335 1.00 73.31 399 GLU A N 1
ATOM 3035 C CA . GLU A 1 399 ? 0.313 4.563 -28.269 1.00 73.31 399 GLU A CA 1
ATOM 3036 C C . GLU A 1 399 ? -0.784 5.382 -27.564 1.00 73.31 399 GLU A C 1
ATOM 3038 O O . GLU A 1 399 ? -1.184 5.085 -26.437 1.00 73.31 399 GLU A O 1
ATOM 3043 N N . GLY A 1 400 ? -1.231 6.463 -28.207 1.00 69.56 400 GLY A N 1
ATOM 3044 C CA . GLY A 1 400 ? -2.224 7.385 -27.648 1.00 69.56 400 GLY A CA 1
ATOM 3045 C C . GLY A 1 400 ? -1.682 8.399 -26.632 1.00 69.56 400 GLY A C 1
ATOM 3046 O O . GLY A 1 400 ? -2.437 9.269 -26.199 1.00 69.56 400 GLY A O 1
ATOM 3047 N N . THR A 1 401 ? -0.394 8.349 -26.272 1.00 77.88 401 THR A N 1
ATOM 3048 C CA . THR A 1 401 ? 0.224 9.361 -25.400 1.00 77.88 401 THR A CA 1
ATOM 3049 C C . THR A 1 401 ? 0.349 10.701 -26.136 1.00 77.88 401 THR A C 1
ATOM 3051 O O . THR A 1 401 ? 1.026 10.763 -27.165 1.00 77.88 401 THR A O 1
ATOM 3054 N N . PRO A 1 402 ? -0.253 11.799 -25.635 1.00 80.81 402 PRO A N 1
ATOM 3055 C CA . PRO A 1 402 ? -0.092 13.117 -26.239 1.00 80.81 402 PRO A CA 1
ATOM 3056 C C . PRO A 1 402 ? 1.365 13.581 -26.161 1.00 80.81 402 PRO A C 1
ATOM 3058 O O . PRO A 1 402 ? 1.921 13.715 -25.070 1.00 80.81 402 PRO A O 1
ATOM 3061 N N . LEU A 1 403 ? 1.975 13.853 -27.315 1.00 82.38 403 LEU A N 1
ATOM 3062 C CA . LEU A 1 403 ? 3.370 14.280 -27.374 1.00 82.38 403 LEU A CA 1
ATOM 3063 C C . LEU A 1 403 ? 3.527 15.746 -26.940 1.00 82.38 403 LEU A C 1
ATOM 3065 O O . LEU A 1 403 ? 2.720 16.603 -27.327 1.00 82.38 403 LEU A O 1
ATOM 3069 N N . PRO A 1 404 ? 4.568 16.068 -26.152 1.00 82.38 404 PRO A N 1
ATOM 3070 C CA . PRO A 1 404 ? 4.850 17.443 -25.768 1.00 82.38 404 PRO A CA 1
ATOM 3071 C C . PRO A 1 404 ? 5.258 18.270 -26.990 1.00 82.38 404 PRO A C 1
ATOM 3073 O O . PRO A 1 404 ? 5.998 17.818 -27.861 1.00 82.38 404 PRO A O 1
ATOM 3076 N N . LYS A 1 405 ? 4.808 19.524 -27.039 1.00 81.81 405 LYS A N 1
ATOM 3077 C CA . LYS A 1 405 ? 5.254 20.473 -28.064 1.00 81.81 405 LYS A CA 1
ATOM 3078 C C . LYS A 1 405 ? 6.633 21.015 -27.697 1.00 81.81 405 LYS A C 1
ATOM 3080 O O . LYS A 1 405 ? 6.863 21.345 -26.533 1.00 81.81 405 LYS A O 1
ATOM 3085 N N . MET A 1 406 ? 7.508 21.156 -28.691 1.00 79.81 406 MET A N 1
ATOM 3086 C CA . MET A 1 406 ? 8.764 21.890 -28.525 1.00 79.81 406 MET A CA 1
ATOM 3087 C C . MET A 1 406 ? 8.463 23.344 -28.156 1.00 79.81 406 MET A C 1
ATOM 3089 O O . MET A 1 406 ? 7.611 23.982 -28.780 1.00 79.81 406 MET A O 1
ATOM 3093 N N . GLN A 1 407 ? 9.173 23.884 -27.171 1.00 68.88 407 GLN A N 1
ATOM 3094 C CA . GLN A 1 407 ? 9.184 25.324 -26.953 1.00 68.88 407 GLN A CA 1
ATOM 3095 C C . GLN A 1 407 ? 10.072 25.964 -28.019 1.00 68.88 407 GLN A C 1
ATOM 3097 O O . GLN A 1 407 ? 11.276 25.722 -28.057 1.00 68.88 407 GLN A O 1
ATOM 3102 N N . GLN A 1 408 ? 9.477 26.768 -28.902 1.00 50.00 408 GLN A N 1
ATOM 3103 C CA . GLN A 1 408 ? 10.252 27.660 -29.757 1.00 50.00 408 GLN A CA 1
ATOM 3104 C C . GLN A 1 408 ? 10.955 28.673 -28.845 1.00 50.00 408 GLN A C 1
ATOM 3106 O O . GLN A 1 408 ? 10.293 29.431 -28.133 1.00 50.00 408 GLN A O 1
ATOM 3111 N N . GLN A 1 409 ? 12.290 28.659 -28.826 1.00 44.00 409 GLN A N 1
ATOM 3112 C CA . GLN A 1 409 ? 13.052 29.811 -28.353 1.00 44.00 409 GLN A CA 1
ATOM 3113 C C . GLN A 1 409 ? 12.620 31.003 -29.207 1.00 44.00 409 GLN A C 1
ATOM 3115 O O . GLN A 1 409 ? 12.653 30.911 -30.431 1.00 44.00 409 GLN A O 1
ATOM 3120 N N . GLY A 1 410 ? 12.137 32.066 -28.562 1.00 35.78 410 GLY A N 1
ATOM 3121 C CA . GLY A 1 410 ? 11.692 33.270 -29.256 1.00 35.78 410 GLY A CA 1
ATOM 3122 C C . GLY A 1 410 ? 12.772 33.796 -30.200 1.00 35.78 410 GLY A C 1
ATOM 3123 O O . GLY A 1 410 ? 13.956 33.767 -29.856 1.00 35.78 410 GLY A O 1
ATOM 3124 N N . ASP A 1 411 ? 12.334 34.252 -31.372 1.00 31.00 411 ASP A N 1
ATOM 3125 C CA . ASP A 1 411 ? 13.165 34.869 -32.400 1.00 31.00 411 ASP A CA 1
ATOM 3126 C C . ASP A 1 411 ? 14.080 35.944 -31.796 1.00 31.00 411 ASP A C 1
ATOM 3128 O O . ASP A 1 411 ? 13.627 36.952 -31.248 1.00 31.00 411 ASP A O 1
ATOM 3132 N N . LEU A 1 412 ? 15.387 35.726 -31.922 1.00 32.84 412 LEU A N 1
ATOM 3133 C CA . LEU A 1 412 ? 16.360 36.805 -31.992 1.00 32.84 412 LEU A CA 1
ATOM 3134 C C . LEU A 1 412 ? 16.662 36.998 -33.477 1.00 32.84 412 LEU A C 1
ATOM 3136 O O . LEU A 1 412 ? 17.512 36.306 -34.038 1.00 32.84 412 LEU A O 1
ATOM 3140 N N . ASP A 1 413 ? 15.914 37.906 -34.099 1.00 30.16 413 ASP A N 1
ATOM 3141 C CA . ASP A 1 413 ? 16.236 38.438 -35.419 1.00 30.16 413 ASP A CA 1
ATOM 3142 C C . ASP A 1 413 ? 17.608 39.140 -35.406 1.00 30.16 413 ASP A C 1
ATOM 3144 O O . ASP A 1 413 ? 18.006 39.781 -34.429 1.00 30.16 413 ASP A O 1
ATOM 3148 N N . ASP A 1 414 ? 18.273 39.030 -36.557 1.00 32.53 414 ASP A N 1
ATOM 3149 C CA . ASP A 1 414 ? 19.402 39.817 -37.058 1.00 32.53 414 ASP A CA 1
ATOM 3150 C C . ASP A 1 414 ? 20.775 39.705 -36.377 1.00 32.53 414 ASP A C 1
ATOM 3152 O O . ASP A 1 414 ? 21.174 40.567 -35.601 1.00 32.53 414 ASP A O 1
ATOM 3156 N N . LEU A 1 415 ? 21.604 38.772 -36.877 1.00 28.56 415 LEU A N 1
ATOM 3157 C CA . LEU A 1 415 ? 22.940 39.121 -37.393 1.00 28.56 415 LEU A CA 1
ATOM 3158 C C . LEU A 1 415 ? 23.305 38.277 -38.632 1.00 28.56 415 LEU A C 1
ATOM 3160 O O . LEU A 1 415 ? 23.425 37.054 -38.597 1.00 28.56 415 LEU A O 1
ATOM 3164 N N . VAL A 1 416 ? 23.492 38.990 -39.741 1.00 27.70 416 VAL A N 1
ATOM 3165 C CA . VAL A 1 416 ? 23.785 38.523 -41.100 1.00 27.70 416 VAL A CA 1
ATOM 3166 C C . VAL A 1 416 ? 25.283 38.212 -41.312 1.00 27.70 416 VAL A C 1
ATOM 3168 O O . VAL A 1 416 ? 26.120 39.092 -41.147 1.00 27.70 416 VAL A O 1
ATOM 3171 N N . GLU A 1 417 ? 25.541 36.982 -41.795 1.00 27.39 417 GLU A N 1
ATOM 3172 C CA . GLU A 1 417 ? 26.593 36.493 -42.734 1.00 27.39 417 GLU A CA 1
ATOM 3173 C C . GLU A 1 417 ? 28.108 36.463 -42.345 1.00 27.39 417 GLU A C 1
ATOM 3175 O O . GLU A 1 417 ? 28.517 37.165 -41.426 1.00 27.39 417 GLU A O 1
ATOM 3180 N N . PRO A 1 418 ? 28.987 35.664 -43.033 1.00 28.97 418 PRO A N 1
ATOM 3181 C CA . PRO A 1 418 ? 28.800 35.017 -44.343 1.00 28.97 418 PRO A CA 1
ATOM 3182 C C . PRO A 1 418 ? 29.178 33.528 -44.505 1.00 28.97 418 PRO A C 1
ATOM 3184 O O . PRO A 1 418 ? 29.992 32.922 -43.812 1.00 28.97 418 PRO A O 1
ATOM 3187 N N . LYS A 1 419 ? 28.595 32.986 -45.579 1.00 31.17 419 LYS A N 1
ATOM 3188 C CA . LYS A 1 419 ? 28.821 31.683 -46.212 1.00 31.17 419 LYS A CA 1
ATOM 3189 C C . LYS A 1 419 ? 30.281 31.489 -46.635 1.00 31.17 419 LYS A C 1
ATOM 3191 O O . LYS A 1 419 ? 30.833 32.309 -47.365 1.00 31.17 419 LYS A O 1
ATOM 3196 N N . THR A 1 420 ? 30.849 30.319 -46.349 1.00 24.30 420 THR A N 1
ATOM 3197 C CA . THR A 1 420 ? 31.997 29.792 -47.104 1.00 24.30 420 THR A CA 1
ATOM 3198 C C . THR A 1 420 ? 31.686 28.409 -47.665 1.00 24.30 420 THR A C 1
ATOM 3200 O O . THR A 1 420 ? 31.427 27.447 -46.949 1.00 24.30 420 THR A O 1
ATOM 3203 N N . LYS A 1 421 ? 31.715 28.325 -48.998 1.00 27.97 421 LYS A N 1
ATOM 3204 C CA . LYS A 1 421 ? 31.673 27.080 -49.766 1.00 27.97 421 LYS A CA 1
ATOM 3205 C C . LYS A 1 421 ? 32.969 26.301 -49.541 1.00 27.97 421 LYS A C 1
ATOM 3207 O O . LYS A 1 421 ? 34.039 26.831 -49.827 1.00 27.97 421 LYS A O 1
ATOM 3212 N N . ARG A 1 422 ? 32.873 25.013 -49.205 1.00 26.14 422 ARG A N 1
ATOM 3213 C CA . ARG A 1 422 ? 33.864 24.014 -49.631 1.00 26.14 422 ARG A CA 1
ATOM 3214 C C . ARG A 1 422 ? 33.174 22.731 -50.073 1.00 26.14 422 ARG A C 1
ATOM 3216 O O . ARG A 1 422 ? 32.613 21.985 -49.283 1.00 26.14 422 ARG A O 1
ATOM 3223 N N . VAL A 1 423 ? 33.243 22.521 -51.381 1.00 26.98 423 VAL A N 1
ATOM 3224 C CA . VAL A 1 423 ? 33.051 21.244 -52.061 1.00 26.98 423 VAL A CA 1
ATOM 3225 C C . VAL A 1 423 ? 34.331 20.436 -51.876 1.00 26.98 423 VAL A C 1
ATOM 3227 O O . VAL A 1 423 ? 35.391 20.937 -52.237 1.00 26.98 423 VAL A O 1
ATOM 3230 N N . THR A 1 424 ? 34.230 19.186 -51.432 1.00 27.66 424 THR A N 1
ATOM 3231 C CA . THR A 1 424 ? 35.039 18.088 -51.983 1.00 27.66 424 THR A CA 1
ATOM 3232 C C . THR A 1 424 ? 34.280 16.773 -51.857 1.00 27.66 424 THR A C 1
ATOM 3234 O O . THR A 1 424 ? 33.908 16.319 -50.780 1.00 27.66 424 THR A O 1
ATOM 3237 N N . ALA A 1 425 ? 34.052 16.166 -53.016 1.00 30.36 425 ALA A N 1
ATOM 3238 C CA . ALA A 1 425 ? 33.522 14.829 -53.171 1.00 30.36 425 ALA A CA 1
ATOM 3239 C C . ALA A 1 425 ? 34.482 13.783 -52.583 1.00 30.36 425 ALA A C 1
ATOM 3241 O O . ALA A 1 425 ? 35.684 13.809 -52.862 1.00 30.36 425 ALA A O 1
ATOM 3242 N N . ARG A 1 426 ? 33.941 12.789 -51.869 1.00 30.03 426 ARG A N 1
ATOM 3243 C CA . ARG A 1 426 ? 34.584 11.477 -51.754 1.00 30.03 426 ARG A CA 1
ATOM 3244 C C . ARG A 1 426 ? 33.536 10.364 -51.796 1.00 30.03 426 ARG A C 1
ATOM 3246 O O . ARG A 1 426 ? 32.693 10.236 -50.921 1.00 30.03 426 ARG A O 1
ATOM 3253 N N . LYS A 1 427 ? 33.609 9.641 -52.915 1.00 26.78 427 LYS A N 1
ATOM 3254 C CA . LYS A 1 427 ? 32.998 8.366 -53.312 1.00 26.78 427 LYS A CA 1
ATOM 3255 C C . LYS A 1 427 ? 32.233 7.592 -52.223 1.00 26.78 427 LYS A C 1
ATOM 3257 O O . LYS A 1 427 ? 32.822 7.049 -51.295 1.00 26.78 427 LYS A O 1
ATOM 3262 N N . LYS A 1 428 ? 30.929 7.470 -52.476 1.00 26.30 428 LYS A N 1
ATOM 3263 C CA . LYS A 1 428 ? 29.970 6.510 -51.922 1.00 26.30 428 LYS A CA 1
ATOM 3264 C C . LYS A 1 428 ? 30.444 5.076 -52.213 1.00 26.30 428 LYS A C 1
ATOM 3266 O O . LYS A 1 428 ? 30.641 4.724 -53.375 1.00 26.30 428 LYS A O 1
ATOM 3271 N N . LEU A 1 429 ? 30.632 4.272 -51.172 1.00 30.56 429 LEU A N 1
ATOM 3272 C CA . LEU A 1 429 ? 30.551 2.813 -51.248 1.00 30.56 429 LEU A CA 1
ATOM 3273 C C . LEU A 1 429 ? 29.167 2.458 -50.701 1.00 30.56 429 LEU A C 1
ATOM 3275 O O . LEU A 1 429 ? 28.849 2.790 -49.562 1.00 30.56 429 LEU A O 1
ATOM 3279 N N . GLU A 1 430 ? 28.316 1.898 -51.555 1.00 33.12 430 GLU A N 1
ATOM 3280 C CA . GLU A 1 430 ? 26.928 1.564 -51.238 1.00 33.12 430 GLU A CA 1
ATOM 3281 C C . GLU A 1 430 ? 26.877 0.326 -50.339 1.00 33.12 430 GLU A C 1
ATOM 3283 O O . GLU A 1 430 ? 26.917 -0.807 -50.807 1.00 33.12 430 GLU A O 1
ATOM 3288 N N . GLY A 1 431 ? 26.815 0.560 -49.028 1.00 32.28 431 GLY A N 1
ATOM 3289 C CA . GLY A 1 431 ? 26.245 -0.386 -48.076 1.00 32.28 431 GLY A CA 1
ATOM 3290 C C . GLY A 1 431 ? 24.730 -0.205 -48.055 1.00 32.28 431 GLY A C 1
ATOM 3291 O O . GLY A 1 431 ? 24.249 0.928 -48.069 1.00 32.28 431 GLY A O 1
ATOM 3292 N N . ILE A 1 432 ? 24.005 -1.321 -48.080 1.00 37.66 432 ILE A N 1
ATOM 3293 C CA . ILE A 1 432 ? 22.541 -1.433 -48.067 1.00 37.66 432 ILE A CA 1
ATOM 3294 C C . ILE A 1 432 ? 21.953 -0.402 -47.087 1.00 37.66 432 ILE A C 1
ATOM 3296 O O . ILE A 1 432 ? 22.350 -0.356 -45.923 1.00 37.66 432 ILE A O 1
ATOM 3300 N N . GLY A 1 433 ? 21.073 0.468 -47.595 1.00 34.69 433 GLY A N 1
ATOM 3301 C CA . GLY A 1 433 ? 20.463 1.562 -46.839 1.00 34.69 433 GLY A CA 1
ATOM 3302 C C . GLY A 1 433 ? 19.762 1.077 -45.571 1.00 34.69 433 GLY A C 1
ATOM 3303 O O . GLY A 1 433 ? 19.397 -0.094 -45.469 1.00 34.69 433 GLY A O 1
ATOM 3304 N N . GLN A 1 434 ? 19.599 1.992 -44.605 1.00 33.56 434 GLN A N 1
ATOM 3305 C CA . GLN A 1 434 ? 18.823 1.757 -43.383 1.00 33.56 434 GLN A CA 1
ATOM 3306 C C . GLN A 1 434 ? 17.551 0.964 -43.723 1.00 33.56 434 GLN A C 1
ATOM 3308 O O . GLN A 1 434 ? 16.827 1.388 -44.627 1.00 33.56 434 GLN A O 1
ATOM 3313 N N . PRO A 1 435 ? 17.286 -0.173 -43.053 1.00 32.84 435 PRO A N 1
ATOM 3314 C CA . PRO A 1 435 ? 16.081 -0.940 -43.320 1.00 32.84 435 PRO A CA 1
ATOM 3315 C C . PRO A 1 435 ? 14.866 -0.038 -43.113 1.00 32.84 435 PRO A C 1
ATOM 3317 O O . PRO A 1 435 ? 14.762 0.659 -42.099 1.00 32.84 435 PRO A O 1
ATOM 3320 N N . GLU A 1 436 ? 13.978 -0.031 -44.103 1.00 29.06 436 GLU A N 1
ATOM 3321 C CA . GLU A 1 436 ? 12.710 0.679 -44.045 1.00 29.06 436 GLU A CA 1
ATOM 3322 C C . GLU A 1 436 ? 11.916 0.139 -42.851 1.00 29.06 436 GLU A C 1
ATOM 3324 O O . GLU A 1 436 ? 11.577 -1.044 -42.780 1.00 29.06 436 GLU A O 1
ATOM 3329 N N . ARG A 1 437 ? 11.697 0.995 -41.850 1.00 35.09 437 ARG A N 1
ATOM 3330 C CA . ARG A 1 437 ? 10.924 0.634 -40.663 1.00 35.09 437 ARG A CA 1
ATOM 3331 C C . ARG A 1 437 ? 9.448 0.746 -41.012 1.00 35.09 437 ARG A C 1
ATOM 3333 O O . ARG A 1 437 ? 8.905 1.845 -41.069 1.00 35.09 437 ARG A O 1
ATOM 3340 N N . VAL A 1 438 ? 8.809 -0.395 -41.235 1.00 26.53 438 VAL A N 1
ATOM 3341 C CA . VAL A 1 438 ? 7.352 -0.483 -41.343 1.00 26.53 438 VAL A CA 1
ATOM 3342 C C . VAL A 1 438 ? 6.777 -0.459 -39.928 1.00 26.53 438 VAL A C 1
ATOM 3344 O O . VAL A 1 438 ? 7.144 -1.288 -39.095 1.00 26.53 438 VAL A O 1
ATOM 3347 N N . ALA A 1 439 ? 5.887 0.492 -39.640 1.00 25.33 439 ALA A N 1
ATOM 3348 C CA . ALA A 1 439 ? 5.093 0.462 -38.419 1.00 25.33 439 ALA A CA 1
ATOM 3349 C C . ALA A 1 439 ? 4.148 -0.748 -38.491 1.00 25.33 439 ALA A C 1
ATOM 3351 O O . ALA A 1 439 ? 3.161 -0.731 -39.223 1.00 25.33 439 ALA A O 1
ATOM 3352 N N . ALA A 1 440 ? 4.477 -1.821 -37.776 1.00 24.44 440 ALA A N 1
ATOM 3353 C CA . ALA A 1 440 ? 3.572 -2.943 -37.588 1.00 24.44 440 ALA A CA 1
ATOM 3354 C C . ALA A 1 440 ? 2.661 -2.628 -36.398 1.00 24.44 440 ALA A C 1
ATOM 3356 O O . ALA A 1 440 ? 3.129 -2.508 -35.265 1.00 24.44 440 ALA A O 1
ATOM 3357 N N . THR A 1 441 ? 1.361 -2.474 -36.648 1.00 22.50 441 THR A N 1
ATOM 3358 C CA . THR A 1 441 ? 0.356 -2.355 -35.589 1.00 22.50 441 THR A CA 1
ATOM 3359 C C . THR A 1 441 ? 0.203 -3.715 -34.915 1.00 22.50 441 THR A C 1
ATOM 3361 O O . THR A 1 441 ? -0.572 -4.557 -35.359 1.00 22.50 441 THR A O 1
ATOM 3364 N N . VAL A 1 442 ? 0.961 -3.952 -33.846 1.00 25.05 442 VAL A N 1
ATOM 3365 C CA . VAL A 1 442 ? 0.671 -5.049 -32.922 1.00 25.05 442 VAL A CA 1
ATOM 3366 C C . VAL A 1 442 ? -0.382 -4.524 -31.955 1.00 25.05 442 VAL A C 1
ATOM 3368 O O . VAL A 1 442 ? -0.057 -3.797 -31.017 1.00 25.05 442 VAL A O 1
ATOM 3371 N N . GLN A 1 443 ? -1.653 -4.853 -32.192 1.00 22.83 443 GLN A N 1
ATOM 3372 C CA . GLN A 1 443 ? -2.688 -4.660 -31.179 1.00 22.83 443 GLN A CA 1
ATOM 3373 C C . GLN A 1 443 ? -2.374 -5.605 -30.019 1.00 22.83 443 GLN A C 1
ATOM 3375 O O . GLN A 1 443 ? -2.668 -6.792 -30.070 1.00 22.83 443 GLN A O 1
ATOM 3380 N N . ARG A 1 444 ? -1.703 -5.090 -28.988 1.00 30.73 444 ARG A N 1
ATOM 3381 C CA . ARG A 1 444 ? -1.453 -5.835 -27.757 1.00 30.73 444 ARG A CA 1
ATOM 3382 C C . ARG A 1 444 ? -2.507 -5.429 -26.742 1.00 30.73 444 ARG A C 1
ATOM 3384 O O . ARG A 1 444 ? -2.493 -4.305 -26.243 1.00 30.73 444 ARG A O 1
ATOM 3391 N N . ILE A 1 445 ? -3.409 -6.354 -26.434 1.00 28.86 445 ILE A N 1
ATOM 3392 C CA . ILE A 1 445 ? -4.352 -6.209 -25.328 1.00 28.86 445 ILE A CA 1
ATOM 3393 C C . ILE A 1 445 ? -3.552 -5.981 -24.035 1.00 28.86 445 ILE A C 1
ATOM 3395 O O . ILE A 1 445 ? -2.558 -6.658 -23.755 1.00 28.86 445 ILE A O 1
ATOM 3399 N N . VAL A 1 446 ? -3.948 -4.968 -23.265 1.00 33.91 446 VAL A N 1
ATOM 3400 C CA . VAL A 1 446 ? -3.373 -4.668 -21.949 1.00 33.91 446 VAL A CA 1
ATOM 3401 C C . VAL A 1 446 ? -3.962 -5.670 -20.954 1.00 33.91 446 VAL A C 1
ATOM 3403 O O . VAL A 1 446 ? -5.059 -5.475 -20.439 1.00 33.91 446 VAL A O 1
ATOM 3406 N N . HIS A 1 447 ? -3.255 -6.781 -20.752 1.00 43.00 447 HIS A N 1
ATOM 3407 C CA . HIS A 1 447 ? -3.620 -7.850 -19.818 1.00 43.00 447 HIS A CA 1
ATOM 3408 C C . HIS A 1 447 ? -3.369 -7.460 -18.357 1.00 43.00 447 HIS A C 1
ATOM 3410 O O . HIS A 1 447 ? -2.624 -6.519 -18.065 1.00 43.00 447 HIS A O 1
ATOM 3416 N N . SER A 1 448 ? -3.931 -8.235 -17.422 1.00 44.12 448 SER A N 1
ATOM 3417 C CA . SER A 1 448 ? -3.531 -8.155 -16.019 1.00 44.12 448 SER A CA 1
ATOM 3418 C C . SER A 1 448 ? -2.089 -8.674 -15.862 1.00 44.12 448 SER A C 1
ATOM 3420 O O . SER A 1 448 ? -1.819 -9.868 -15.745 1.00 44.12 448 SER A O 1
ATOM 3422 N N . ASN A 1 449 ? -1.111 -7.761 -15.855 1.00 56.31 449 ASN A N 1
ATOM 3423 C CA . ASN A 1 449 ? 0.315 -8.096 -15.706 1.00 56.31 449 ASN A CA 1
ATOM 3424 C C . ASN A 1 449 ? 0.629 -8.895 -14.417 1.00 56.31 449 ASN A C 1
ATOM 3426 O O . ASN A 1 449 ? 1.703 -9.485 -14.301 1.00 56.31 449 ASN A O 1
ATOM 3430 N N . SER A 1 450 ? -0.293 -8.942 -13.448 1.00 64.19 450 SER A N 1
ATOM 3431 C CA . SER A 1 450 ? -0.159 -9.712 -12.208 1.00 64.19 450 SER A CA 1
ATOM 3432 C C . SER A 1 450 ? -0.141 -11.225 -12.421 1.00 64.19 450 SER A C 1
ATOM 3434 O O . SER A 1 450 ? 0.659 -11.904 -11.783 1.00 64.19 450 SER A O 1
ATOM 3436 N N . THR A 1 451 ? -0.991 -11.754 -13.306 1.00 72.56 451 THR A N 1
ATOM 3437 C CA . THR A 1 451 ? -1.130 -13.207 -13.511 1.00 72.56 451 THR A CA 1
ATOM 3438 C C . THR A 1 451 ? 0.117 -13.777 -14.179 1.00 72.56 451 THR A C 1
ATOM 3440 O O . THR A 1 451 ? 0.678 -14.771 -13.726 1.00 72.56 451 THR A O 1
ATOM 3443 N N . HIS A 1 452 ? 0.609 -13.083 -15.208 1.00 70.81 452 HIS A N 1
ATOM 3444 C CA . HIS A 1 452 ? 1.834 -13.447 -15.923 1.00 70.81 452 HIS A CA 1
ATOM 3445 C C . HIS A 1 452 ? 3.048 -13.408 -14.997 1.00 70.81 452 HIS A C 1
ATOM 3447 O O . HIS A 1 452 ? 3.819 -14.365 -14.953 1.00 70.81 452 HIS A O 1
ATOM 3453 N N . ARG A 1 453 ? 3.188 -12.338 -14.202 1.00 70.12 453 ARG A N 1
ATOM 3454 C CA . ARG A 1 453 ? 4.293 -12.202 -13.246 1.00 70.12 453 ARG A CA 1
ATOM 3455 C C . ARG A 1 453 ? 4.290 -13.322 -12.208 1.00 70.12 453 ARG A C 1
ATOM 3457 O O . ARG A 1 453 ? 5.337 -13.906 -11.961 1.00 70.12 453 ARG A O 1
ATOM 3464 N N . GLN A 1 454 ? 3.129 -13.648 -11.642 1.00 80.25 454 GLN A N 1
ATOM 3465 C CA . GLN A 1 454 ? 3.012 -14.707 -10.639 1.00 80.25 454 GLN A CA 1
ATOM 3466 C C . GLN A 1 454 ? 3.428 -16.077 -11.195 1.00 80.25 454 GLN A C 1
ATOM 3468 O O . GLN A 1 454 ? 4.169 -16.806 -10.538 1.00 80.25 454 GLN A O 1
ATOM 3473 N N . VAL A 1 455 ? 3.005 -16.410 -12.419 1.00 85.56 455 VAL A N 1
ATOM 3474 C CA . VAL A 1 455 ? 3.410 -17.663 -13.074 1.00 85.56 455 VAL A CA 1
ATOM 3475 C C . VAL A 1 455 ? 4.915 -17.679 -13.349 1.00 85.56 455 VAL A C 1
ATOM 3477 O O . VAL A 1 455 ? 5.577 -18.666 -13.042 1.00 85.56 455 VAL A O 1
ATOM 3480 N N . LYS A 1 456 ? 5.493 -16.582 -13.848 1.00 85.50 456 LYS A N 1
ATOM 3481 C CA . LYS A 1 456 ? 6.946 -16.482 -14.069 1.00 85.50 456 LYS A CA 1
ATOM 3482 C C . LYS A 1 456 ? 7.754 -16.604 -12.772 1.00 85.50 456 LYS A C 1
ATOM 3484 O O . LYS A 1 456 ? 8.807 -17.235 -12.783 1.00 85.50 456 LYS A O 1
ATOM 3489 N N . GLU A 1 457 ? 7.259 -16.044 -11.664 1.00 84.94 457 GLU A N 1
ATOM 3490 C CA . GLU A 1 457 ? 7.874 -16.155 -10.333 1.00 84.94 457 GLU A CA 1
ATOM 3491 C C . GLU A 1 457 ? 7.852 -17.599 -9.808 1.00 84.94 457 GLU A C 1
ATOM 3493 O O . GLU A 1 457 ? 8.892 -18.100 -9.387 1.00 84.94 457 GLU A O 1
ATOM 3498 N N . TRP A 1 458 ? 6.713 -18.301 -9.885 1.00 92.38 458 TRP A N 1
ATOM 3499 C CA . TRP A 1 458 ? 6.616 -19.712 -9.470 1.00 92.38 458 TRP A CA 1
ATOM 3500 C C . TRP A 1 458 ? 7.564 -20.643 -10.226 1.00 92.38 458 TRP A C 1
ATOM 3502 O O . TRP A 1 458 ? 7.928 -21.696 -9.709 1.00 92.38 458 TRP A O 1
ATOM 3512 N N . HIS A 1 459 ? 7.943 -20.265 -11.445 1.00 93.19 459 HIS A N 1
ATOM 3513 C CA . HIS A 1 459 ? 8.824 -21.046 -12.310 1.00 93.19 459 HIS A CA 1
ATOM 3514 C C . HIS A 1 459 ? 10.234 -20.459 -12.423 1.00 93.19 459 HIS A C 1
ATOM 3516 O O . HIS A 1 459 ? 11.019 -20.958 -13.216 1.00 93.19 459 HIS A O 1
ATOM 3522 N N . ASP A 1 460 ? 10.581 -19.418 -11.658 1.00 91.81 460 ASP A N 1
ATOM 3523 C CA . ASP A 1 460 ? 11.902 -18.760 -11.681 1.00 91.81 460 ASP A CA 1
ATOM 3524 C C . ASP A 1 460 ? 12.394 -18.388 -13.103 1.00 91.81 460 ASP A C 1
ATOM 3526 O O . ASP A 1 460 ? 13.563 -18.557 -13.457 1.00 91.81 460 ASP A O 1
ATOM 3530 N N . ASN A 1 461 ? 11.477 -17.913 -13.959 1.00 86.75 461 ASN A N 1
ATOM 3531 C CA . ASN A 1 461 ? 11.703 -17.672 -15.396 1.00 86.75 461 ASN A CA 1
ATOM 3532 C C . ASN A 1 461 ? 12.260 -18.882 -16.179 1.00 86.75 461 ASN A C 1
ATOM 3534 O O . ASN A 1 461 ? 12.804 -18.730 -17.277 1.00 86.75 461 ASN A O 1
ATOM 3538 N N . GLN A 1 462 ? 12.137 -20.092 -15.639 1.00 96.19 462 GLN A N 1
ATOM 3539 C CA . GLN A 1 462 ? 12.472 -21.322 -16.330 1.00 96.19 462 GLN A CA 1
ATOM 3540 C C . GLN A 1 462 ? 11.318 -21.718 -17.250 1.00 96.19 462 GLN A C 1
ATOM 3542 O O . GLN A 1 462 ? 10.153 -21.747 -16.853 1.00 96.19 462 GLN A O 1
ATOM 3547 N N . CYS A 1 463 ? 11.638 -22.046 -18.502 1.00 95.75 463 CYS A N 1
ATOM 3548 C CA . CYS A 1 463 ? 10.633 -22.525 -19.435 1.00 95.75 463 CYS A CA 1
ATOM 3549 C C . CYS A 1 463 ? 10.027 -23.845 -18.941 1.00 95.75 463 CYS A C 1
ATOM 3551 O O . CYS A 1 463 ? 10.733 -24.842 -18.782 1.00 95.75 463 CYS A O 1
ATOM 3553 N N . GLN A 1 464 ? 8.704 -23.879 -18.794 1.00 97.44 464 GLN A N 1
ATOM 3554 C CA . GLN A 1 464 ? 7.986 -25.075 -18.359 1.00 97.44 464 GLN A CA 1
ATOM 3555 C C . GLN A 1 464 ? 8.070 -26.240 -19.355 1.00 97.44 464 GLN A C 1
ATOM 3557 O O . GLN A 1 464 ? 7.797 -27.374 -18.979 1.00 97.44 464 GLN A O 1
ATOM 3562 N N . ILE A 1 465 ? 8.453 -25.979 -20.609 1.00 95.50 465 ILE A N 1
ATOM 3563 C CA . ILE A 1 465 ? 8.585 -27.002 -21.652 1.00 95.50 465 ILE A CA 1
ATOM 3564 C C . ILE A 1 465 ? 10.029 -27.500 -21.790 1.00 95.50 465 ILE A C 1
ATOM 3566 O O . ILE A 1 465 ? 10.268 -28.700 -21.750 1.00 95.50 465 ILE A O 1
ATOM 3570 N N . CYS A 1 466 ? 10.999 -26.602 -21.995 1.00 94.38 466 CYS A N 1
ATOM 3571 C CA . CYS A 1 466 ? 12.378 -27.000 -22.312 1.00 94.38 466 CYS A CA 1
ATOM 3572 C C . CYS A 1 466 ? 13.379 -26.794 -21.171 1.00 94.38 466 CYS A C 1
ATOM 3574 O O . CYS A 1 466 ? 14.573 -27.020 -21.362 1.00 94.38 466 CYS A O 1
ATOM 3576 N N . SER A 1 467 ? 12.923 -26.316 -20.012 1.00 95.25 467 SER A N 1
ATOM 3577 C CA . SER A 1 467 ? 13.740 -26.049 -18.821 1.00 95.25 467 SER A CA 1
ATOM 3578 C C . SER A 1 467 ? 14.850 -25.000 -18.999 1.00 95.25 467 SER A C 1
ATOM 3580 O O . SER A 1 467 ? 15.640 -24.775 -18.080 1.00 95.25 467 SER A O 1
ATOM 3582 N N . VAL A 1 468 ? 14.923 -24.325 -20.151 1.00 93.44 468 VAL A N 1
ATOM 3583 C CA . VAL A 1 468 ? 15.867 -23.223 -20.378 1.00 93.44 468 VAL A CA 1
ATOM 3584 C C . VAL A 1 468 ? 15.445 -22.013 -19.553 1.00 93.44 468 VAL A C 1
ATOM 3586 O O . VAL A 1 468 ? 14.288 -21.597 -19.605 1.00 93.44 468 VAL A O 1
ATOM 3589 N N . ARG A 1 469 ? 16.414 -21.420 -18.856 1.00 93.12 469 ARG A N 1
ATOM 3590 C CA . ARG A 1 469 ? 16.321 -20.100 -18.231 1.00 93.12 469 ARG A CA 1
ATOM 3591 C C . ARG A 1 469 ? 17.206 -19.133 -19.016 1.00 93.12 469 ARG A C 1
ATOM 3593 O O . ARG A 1 469 ? 18.391 -19.406 -19.202 1.00 93.12 469 ARG A O 1
ATOM 3600 N N . ILE A 1 470 ? 16.630 -18.049 -19.534 1.00 80.88 470 ILE A N 1
ATOM 3601 C CA . ILE A 1 470 ? 17.376 -17.051 -20.314 1.00 80.88 470 ILE A CA 1
ATOM 3602 C C . ILE A 1 470 ? 17.928 -16.006 -19.350 1.00 80.88 470 ILE A C 1
ATOM 3604 O O . ILE A 1 470 ? 17.157 -15.259 -18.754 1.00 80.88 470 ILE A O 1
ATOM 3608 N N . GLU A 1 471 ? 19.250 -15.939 -19.224 1.00 84.69 471 GLU A N 1
ATOM 3609 C CA . GLU A 1 471 ? 19.938 -14.933 -18.411 1.00 84.69 471 GLU A CA 1
ATOM 3610 C C . GLU A 1 471 ? 20.252 -13.681 -19.233 1.00 84.69 471 GLU A C 1
ATOM 3612 O O . GLU A 1 471 ? 20.764 -13.762 -20.353 1.00 84.69 471 GLU A O 1
ATOM 3617 N N . VAL A 1 472 ? 19.970 -12.513 -18.663 1.00 75.31 472 VAL A N 1
ATOM 3618 C CA . VAL A 1 472 ? 20.255 -11.199 -19.251 1.00 75.31 472 VAL A CA 1
ATOM 3619 C C . VAL A 1 472 ? 20.895 -10.285 -18.201 1.00 75.31 472 VAL A C 1
ATOM 3621 O O . VAL A 1 472 ? 20.724 -10.501 -17.001 1.00 75.31 472 VAL A O 1
ATOM 3624 N N . PRO A 1 473 ? 21.643 -9.237 -18.591 1.00 64.44 473 PRO A N 1
ATOM 3625 C CA . PRO A 1 473 ? 22.203 -8.305 -17.617 1.00 64.44 473 PRO A CA 1
ATOM 3626 C C . PRO A 1 473 ? 21.118 -7.715 -16.702 1.00 64.44 473 PRO A C 1
ATOM 3628 O O . PRO A 1 473 ? 20.278 -6.944 -17.152 1.00 64.44 473 PRO A O 1
ATOM 3631 N N . GLY A 1 474 ? 21.136 -8.064 -15.415 1.00 66.44 474 GLY A N 1
ATOM 3632 C CA . GLY A 1 474 ? 20.170 -7.574 -14.425 1.00 66.44 474 GLY A CA 1
ATOM 3633 C C . GLY A 1 474 ? 18.964 -8.482 -14.148 1.00 66.44 474 GLY A C 1
ATOM 3634 O O . GLY A 1 474 ? 18.131 -8.096 -13.331 1.00 66.44 474 GLY A O 1
ATOM 3635 N N . GLY A 1 475 ? 18.864 -9.674 -14.751 1.00 77.44 475 GLY A N 1
ATOM 3636 C CA . GLY A 1 475 ? 17.816 -10.640 -14.404 1.00 77.44 475 GLY A CA 1
ATOM 3637 C C . GLY A 1 475 ? 17.704 -11.833 -15.353 1.00 77.44 475 GLY A C 1
ATOM 3638 O O . GLY A 1 475 ? 18.598 -12.107 -16.144 1.00 77.44 475 GLY A O 1
ATOM 3639 N N . SER A 1 476 ? 16.566 -12.521 -15.294 1.00 82.56 476 SER A N 1
ATOM 3640 C CA . SER A 1 476 ? 16.213 -13.588 -16.236 1.00 82.56 476 SER A CA 1
ATOM 3641 C C . SER A 1 476 ? 14.923 -13.245 -16.975 1.00 82.56 476 SER A C 1
ATOM 3643 O O . SER A 1 476 ? 14.104 -12.467 -16.485 1.00 82.56 476 SER A O 1
ATOM 3645 N N . TYR A 1 477 ? 14.772 -13.785 -18.181 1.00 78.94 477 TYR A N 1
ATOM 3646 C CA . TYR A 1 477 ? 13.684 -13.451 -19.092 1.00 78.94 477 TYR A CA 1
ATOM 3647 C C . TYR A 1 477 ? 12.866 -14.684 -19.478 1.00 78.94 477 TYR A C 1
ATOM 3649 O O . TYR A 1 477 ? 13.409 -15.725 -19.849 1.00 78.94 477 TYR A O 1
ATOM 3657 N N . SER A 1 478 ? 11.547 -14.533 -19.430 1.00 85.94 478 SER A N 1
ATOM 3658 C CA . SER A 1 478 ? 10.566 -15.485 -19.944 1.00 85.94 478 SER A CA 1
ATOM 3659 C C . SER A 1 478 ? 9.270 -14.754 -20.308 1.00 85.94 478 SER A C 1
ATOM 3661 O O . SER A 1 478 ? 9.054 -13.598 -19.919 1.00 85.94 478 SER A O 1
ATOM 3663 N N . GLU A 1 479 ? 8.406 -15.429 -21.055 1.00 84.06 479 GLU A N 1
ATOM 3664 C CA . GLU A 1 479 ? 7.116 -14.927 -21.510 1.00 84.06 479 GLU A CA 1
ATOM 3665 C C . GLU A 1 479 ? 5.983 -15.714 -20.844 1.00 84.06 479 GLU A C 1
ATOM 3667 O O . GLU A 1 479 ? 6.050 -16.937 -20.722 1.00 84.06 479 GLU A O 1
ATOM 3672 N N . GLY A 1 480 ? 4.942 -15.003 -20.406 1.00 84.94 480 GLY A N 1
ATOM 3673 C CA . GLY A 1 480 ? 3.679 -15.618 -20.015 1.00 84.94 480 GLY A CA 1
ATOM 3674 C C . GLY A 1 480 ? 2.855 -15.899 -21.268 1.00 84.94 480 GLY A C 1
ATOM 3675 O O . GLY A 1 480 ? 2.418 -14.965 -21.936 1.00 84.94 480 GLY A O 1
ATOM 3676 N N . ALA A 1 481 ? 2.667 -17.170 -21.595 1.00 87.00 481 ALA A N 1
ATOM 3677 C CA . ALA A 1 481 ? 1.918 -17.615 -22.763 1.00 87.00 481 ALA A CA 1
ATOM 3678 C C . ALA A 1 481 ? 0.555 -18.147 -22.328 1.00 87.00 481 ALA A C 1
ATOM 3680 O O . ALA A 1 481 ? 0.500 -19.075 -21.518 1.00 87.00 481 ALA A O 1
ATOM 3681 N N . HIS A 1 482 ? -0.544 -17.588 -22.837 1.00 88.31 482 HIS A N 1
ATOM 3682 C CA . HIS A 1 482 ? -1.859 -18.164 -22.561 1.00 88.31 482 HIS A CA 1
ATOM 3683 C C . HIS A 1 482 ? -2.012 -19.508 -23.283 1.00 88.31 482 HIS A C 1
ATOM 3685 O O . HIS A 1 482 ? -1.697 -19.611 -24.464 1.00 88.31 482 HIS A O 1
ATOM 3691 N N . ILE A 1 483 ? -2.523 -20.533 -22.598 1.00 89.25 483 ILE A N 1
ATOM 3692 C CA . ILE A 1 483 ? -2.766 -21.853 -23.203 1.00 89.25 483 ILE A CA 1
ATOM 3693 C C . ILE A 1 483 ? -3.923 -21.733 -24.199 1.00 89.25 483 ILE A C 1
ATOM 3695 O O . ILE A 1 483 ? -3.789 -22.049 -25.377 1.00 89.25 483 ILE A O 1
ATOM 3699 N N . GLN A 1 484 ? -5.059 -21.210 -23.745 1.00 84.25 484 GLN A N 1
ATOM 3700 C CA . GLN A 1 484 ? -6.185 -20.820 -24.581 1.00 84.25 484 GLN A CA 1
ATOM 3701 C C . GLN A 1 484 ? -6.190 -19.300 -24.757 1.00 84.25 484 GLN A C 1
ATOM 3703 O O . GLN A 1 484 ? -6.273 -18.552 -23.780 1.00 84.25 484 GLN A O 1
ATOM 3708 N N . ALA A 1 485 ? -6.150 -18.850 -26.013 1.00 76.19 485 ALA A N 1
ATOM 3709 C CA . ALA A 1 485 ? -6.161 -17.433 -26.360 1.00 76.19 485 ALA A CA 1
ATOM 3710 C C . ALA A 1 485 ? -7.380 -16.701 -25.766 1.00 76.19 485 ALA A C 1
ATOM 3712 O O . ALA A 1 485 ? -8.505 -17.207 -25.799 1.00 76.19 485 ALA A O 1
ATOM 3713 N N . LEU A 1 486 ? -7.152 -15.489 -25.253 1.00 70.00 486 LEU A N 1
ATOM 3714 C CA . LEU A 1 486 ? -8.192 -14.659 -24.633 1.00 70.00 486 LEU A CA 1
ATOM 3715 C C . LEU A 1 486 ? -9.157 -14.042 -25.655 1.00 70.00 486 LEU A C 1
ATOM 3717 O O . LEU A 1 486 ? -10.301 -13.739 -25.328 1.00 70.00 486 LEU A O 1
ATOM 3721 N N . GLU A 1 487 ? -8.701 -13.830 -26.888 1.00 62.78 487 GLU A N 1
ATOM 3722 C CA . GLU A 1 487 ? -9.476 -13.132 -27.912 1.00 62.78 487 GLU A CA 1
ATOM 3723 C C . GLU A 1 487 ? -10.615 -13.986 -28.476 1.00 62.78 487 GLU A C 1
ATOM 3725 O O . GLU A 1 487 ? -10.558 -15.219 -28.518 1.00 62.78 487 GLU A O 1
ATOM 3730 N N . SER A 1 488 ? -11.662 -13.313 -28.958 1.00 45.47 488 SER A N 1
ATOM 3731 C CA . SER A 1 488 ? -12.707 -13.950 -29.759 1.00 45.47 488 SER A CA 1
ATOM 3732 C C . SER A 1 488 ? -12.080 -14.599 -31.004 1.00 45.47 488 SER A C 1
ATOM 3734 O O . SER A 1 488 ? -11.273 -13.952 -31.669 1.00 45.47 488 SER A O 1
ATOM 3736 N N . PRO A 1 489 ? -12.454 -15.837 -31.377 1.00 60.72 489 PRO A N 1
ATOM 3737 C CA . PRO A 1 489 ? -13.595 -16.617 -30.880 1.00 60.72 489 PRO A CA 1
ATOM 3738 C C . PRO A 1 489 ? -13.297 -17.509 -29.661 1.00 60.72 489 PRO A C 1
ATOM 3740 O O . PRO A 1 489 ? -14.203 -18.186 -29.177 1.00 60.72 489 PRO A O 1
ATOM 3743 N N . HIS A 1 490 ? -12.057 -17.542 -29.171 1.00 69.56 490 HIS A N 1
ATOM 3744 C CA . HIS A 1 490 ? -11.604 -18.512 -28.172 1.00 69.56 490 HIS A CA 1
ATOM 3745 C C . HIS A 1 490 ? -11.990 -18.140 -26.736 1.00 69.56 490 HIS A C 1
ATOM 3747 O O . HIS A 1 490 ? -12.329 -19.043 -25.977 1.00 69.56 490 HIS A O 1
ATOM 3753 N N . ASN A 1 491 ? -12.001 -16.849 -26.382 1.00 73.56 491 ASN A N 1
ATOM 3754 C CA . ASN A 1 491 ? -12.497 -16.328 -25.097 1.00 73.56 491 ASN A CA 1
ATOM 3755 C C . ASN A 1 491 ? -11.946 -17.065 -23.852 1.00 73.56 491 ASN A C 1
ATOM 3757 O O . ASN A 1 491 ? -12.697 -17.348 -22.915 1.00 73.56 491 ASN A O 1
ATOM 3761 N N . GLY A 1 492 ? -10.655 -17.419 -23.850 1.00 78.56 492 GLY A N 1
ATOM 3762 C CA . GLY A 1 492 ? -10.005 -18.051 -22.698 1.00 78.56 492 GLY A CA 1
ATOM 3763 C C . GLY A 1 492 ? -10.032 -17.160 -21.442 1.00 78.56 492 GLY A C 1
ATOM 3764 O O . GLY A 1 492 ? -10.100 -15.935 -21.560 1.00 78.56 492 GLY A O 1
ATOM 3765 N N . PRO A 1 493 ? -9.988 -17.735 -20.226 1.00 80.75 493 PRO A N 1
ATOM 3766 C CA . PRO A 1 493 ? -9.953 -16.962 -18.985 1.00 80.75 493 PRO A CA 1
ATOM 3767 C C . PRO A 1 493 ? -8.556 -16.371 -18.714 1.00 80.75 493 PRO A C 1
ATOM 3769 O O . PRO A 1 493 ? -7.547 -17.047 -18.902 1.00 80.75 493 PRO A O 1
ATOM 3772 N N . ASP A 1 494 ? -8.471 -15.135 -18.208 1.00 79.19 494 ASP A N 1
ATOM 3773 C CA . ASP A 1 494 ? -7.200 -14.532 -17.754 1.00 79.19 494 ASP A CA 1
ATOM 3774 C C . ASP A 1 494 ? -6.869 -14.976 -16.315 1.00 79.19 494 ASP A C 1
ATOM 3776 O O . ASP A 1 494 ? -6.951 -14.205 -15.358 1.00 79.19 494 ASP A O 1
ATOM 3780 N N . THR A 1 495 ? -6.578 -16.268 -16.146 1.00 84.62 495 THR A N 1
ATOM 3781 C CA . THR A 1 495 ? -6.261 -16.909 -14.860 1.00 84.62 495 THR A CA 1
ATOM 3782 C C . THR A 1 495 ? -4.884 -17.557 -14.902 1.00 84.62 495 THR A C 1
ATOM 3784 O O . THR A 1 495 ? -4.387 -17.913 -15.968 1.00 84.62 495 THR A O 1
ATOM 3787 N N . ALA A 1 496 ? -4.270 -17.761 -13.732 1.00 85.81 496 ALA A N 1
ATOM 3788 C CA . ALA A 1 496 ? -2.950 -18.385 -13.660 1.00 85.81 496 ALA A CA 1
ATOM 3789 C C . ALA A 1 496 ? -2.936 -19.783 -14.297 1.00 85.81 496 ALA A C 1
ATOM 3791 O O . ALA A 1 496 ? -2.006 -20.102 -15.020 1.00 85.81 496 ALA A O 1
ATOM 3792 N N . GLY A 1 497 ? -4.001 -20.576 -14.123 1.00 90.12 497 GLY A N 1
ATOM 3793 C CA . GLY A 1 497 ? -4.099 -21.908 -14.730 1.00 90.12 497 GLY A CA 1
ATOM 3794 C C . GLY A 1 497 ? -4.184 -21.922 -16.259 1.00 90.12 497 GLY A C 1
ATOM 3795 O O . GLY A 1 497 ? -3.975 -22.974 -16.855 1.00 90.12 497 GLY A O 1
ATOM 3796 N N . ASN A 1 498 ? -4.451 -20.779 -16.897 1.00 91.88 498 ASN A N 1
ATOM 3797 C CA . ASN A 1 498 ? -4.434 -20.623 -18.349 1.00 91.88 498 ASN A CA 1
ATOM 3798 C C . ASN A 1 498 ? -3.134 -19.964 -18.854 1.00 91.88 498 ASN A C 1
ATOM 3800 O O . ASN A 1 498 ? -3.095 -19.516 -19.992 1.00 91.88 498 ASN A O 1
ATOM 3804 N N . VAL A 1 499 ? -2.074 -19.852 -18.047 1.00 91.81 499 VAL A N 1
ATOM 3805 C CA . VAL A 1 499 ? -0.811 -19.206 -18.449 1.00 91.81 499 VAL A CA 1
ATOM 3806 C C . VAL A 1 499 ? 0.367 -20.143 -18.201 1.00 91.81 499 VAL A C 1
ATOM 3808 O O . VAL A 1 499 ? 0.423 -20.815 -17.182 1.00 91.81 499 VAL A O 1
ATOM 3811 N N . LEU A 1 500 ? 1.339 -20.172 -19.110 1.00 94.50 500 LEU A N 1
ATOM 3812 C CA . LEU A 1 500 ? 2.603 -20.893 -18.965 1.00 94.50 500 LEU A CA 1
ATOM 3813 C C . LEU A 1 500 ? 3.789 -19.927 -18.964 1.00 94.50 500 LEU A C 1
ATOM 3815 O O . LEU A 1 500 ? 3.807 -18.962 -19.720 1.00 94.50 500 LEU A O 1
ATOM 3819 N N . CYS A 1 501 ? 4.812 -20.219 -18.163 1.00 94.62 501 CYS A N 1
ATOM 3820 C CA . CYS A 1 501 ? 6.112 -19.549 -18.212 1.00 94.62 501 CYS A CA 1
ATOM 3821 C C . CYS A 1 501 ? 6.987 -20.209 -19.287 1.00 94.62 501 CYS A C 1
ATOM 3823 O O . CYS A 1 501 ? 7.476 -21.326 -19.095 1.00 94.62 501 CYS A O 1
ATOM 3825 N N . LEU A 1 502 ? 7.180 -19.552 -20.433 1.00 90.88 502 LEU A N 1
ATOM 3826 C CA . LEU A 1 502 ? 7.873 -20.112 -21.597 1.00 90.88 502 LEU A CA 1
ATOM 3827 C C . LEU A 1 502 ? 9.056 -19.252 -22.054 1.00 90.88 502 LEU A C 1
ATOM 3829 O O . LEU A 1 502 ? 9.093 -18.042 -21.860 1.00 90.88 502 LEU A O 1
ATOM 3833 N N . CYS A 1 503 ? 10.037 -19.879 -22.708 1.00 86.50 503 CYS A N 1
ATOM 3834 C CA . CYS A 1 503 ? 11.007 -19.133 -23.506 1.00 86.50 503 CYS A CA 1
ATOM 3835 C C . CYS A 1 503 ? 10.368 -18.709 -24.844 1.00 86.50 503 CYS A C 1
ATOM 3837 O O . CYS A 1 503 ? 9.454 -19.402 -25.305 1.00 86.50 503 CYS A O 1
ATOM 3839 N N . PRO A 1 504 ? 10.884 -17.668 -25.528 1.00 81.44 504 PRO A N 1
ATOM 3840 C CA . PRO A 1 504 ? 10.295 -17.171 -26.776 1.00 81.44 504 PRO A CA 1
ATOM 3841 C C . PRO A 1 504 ? 10.106 -18.242 -27.850 1.00 81.44 504 PRO A C 1
ATOM 3843 O O . PRO A 1 504 ? 9.092 -18.284 -28.539 1.00 81.44 504 PRO A O 1
ATOM 3846 N N . ASN A 1 505 ? 11.048 -19.183 -27.946 1.00 82.06 505 ASN A N 1
ATOM 3847 C CA . ASN A 1 505 ? 10.940 -20.286 -28.896 1.00 82.06 505 ASN A CA 1
ATOM 3848 C C . ASN A 1 505 ? 9.746 -21.198 -28.577 1.00 82.06 505 ASN A C 1
ATOM 3850 O O . ASN A 1 505 ? 9.000 -21.566 -29.479 1.00 82.06 505 ASN A O 1
ATOM 3854 N N . CYS A 1 506 ? 9.566 -21.587 -27.310 1.00 86.88 506 CYS A N 1
ATOM 3855 C CA . CYS A 1 506 ? 8.465 -22.470 -26.919 1.00 86.88 506 CYS A CA 1
ATOM 3856 C C . CYS A 1 506 ? 7.114 -21.759 -26.942 1.00 86.88 506 CYS A C 1
ATOM 3858 O O . CYS A 1 506 ? 6.125 -22.402 -27.271 1.00 86.88 506 CYS A O 1
ATOM 3860 N N . HIS A 1 507 ? 7.080 -20.457 -26.658 1.00 86.88 507 HIS A N 1
ATOM 3861 C CA . HIS A 1 507 ? 5.872 -19.646 -26.781 1.00 86.88 507 HIS A CA 1
ATOM 3862 C C . HIS A 1 507 ? 5.371 -19.617 -28.224 1.00 86.88 507 HIS A C 1
ATOM 3864 O O . HIS A 1 507 ? 4.256 -20.051 -28.490 1.00 86.88 507 HIS A O 1
ATOM 3870 N N . VAL A 1 508 ? 6.235 -19.244 -29.176 1.00 74.69 508 VAL A N 1
ATOM 3871 C CA . VAL A 1 508 ? 5.879 -19.240 -30.603 1.00 74.69 508 VAL A CA 1
ATOM 3872 C C . VAL A 1 508 ? 5.446 -20.632 -31.077 1.00 74.69 508 VAL A C 1
ATOM 3874 O O . VAL A 1 508 ? 4.497 -20.757 -31.845 1.00 74.69 508 VAL A O 1
ATOM 3877 N N . MET A 1 509 ? 6.111 -21.695 -30.613 1.00 84.88 509 MET A N 1
ATOM 3878 C CA . MET A 1 509 ? 5.731 -23.067 -30.963 1.00 84.88 509 MET A CA 1
ATOM 3879 C C . MET A 1 509 ? 4.375 -23.491 -30.378 1.00 84.88 509 MET A C 1
ATOM 3881 O O . MET A 1 509 ? 3.650 -24.223 -31.048 1.00 84.88 509 MET A O 1
ATOM 3885 N N . LEU A 1 510 ? 4.020 -23.044 -29.170 1.00 89.19 510 LEU A N 1
ATOM 3886 C CA . LEU A 1 510 ? 2.703 -23.286 -28.573 1.00 89.19 510 LEU A CA 1
ATOM 3887 C C . LEU A 1 510 ? 1.604 -22.535 -29.343 1.00 89.19 510 LEU A C 1
ATOM 3889 O O . LEU A 1 510 ? 0.586 -23.128 -29.706 1.00 89.19 510 LEU A O 1
ATOM 3893 N N . ASP A 1 511 ? 1.832 -21.255 -29.638 1.00 82.75 511 ASP A N 1
ATOM 3894 C CA . ASP A 1 511 ? 0.884 -20.390 -30.350 1.00 82.75 511 ASP A CA 1
ATOM 3895 C C . ASP A 1 511 ? 0.629 -20.852 -31.786 1.00 82.75 511 ASP A C 1
ATOM 3897 O O . ASP A 1 511 ? -0.471 -20.680 -32.310 1.00 82.75 511 ASP A O 1
ATOM 3901 N N . ALA A 1 512 ? 1.639 -21.453 -32.419 1.00 81.69 512 ALA A N 1
ATOM 3902 C CA . ALA A 1 512 ? 1.559 -22.007 -33.765 1.00 81.69 512 ALA A CA 1
ATOM 3903 C C . ALA A 1 512 ? 1.101 -23.479 -33.806 1.00 81.69 512 ALA A C 1
ATOM 3905 O O . ALA A 1 512 ? 1.084 -24.070 -34.884 1.00 81.69 512 ALA A O 1
ATOM 3906 N N . GLY A 1 513 ? 0.790 -24.097 -32.659 1.00 84.50 513 GLY A N 1
ATOM 3907 C CA . GLY A 1 513 ? 0.354 -25.498 -32.580 1.00 84.50 513 GLY A CA 1
ATOM 3908 C C . GLY A 1 513 ? 1.452 -26.543 -32.812 1.00 84.50 513 GLY A C 1
ATOM 3909 O O . GLY A 1 513 ? 1.172 -27.738 -32.819 1.00 84.50 513 GLY A O 1
ATOM 3910 N N . ALA A 1 514 ? 2.712 -26.128 -32.968 1.00 87.12 514 ALA A N 1
ATOM 3911 C CA . ALA A 1 514 ? 3.854 -27.040 -33.076 1.00 87.12 514 ALA A CA 1
ATOM 3912 C C . ALA A 1 514 ? 4.149 -27.772 -31.755 1.00 87.12 514 ALA A C 1
ATOM 3914 O O . ALA A 1 514 ? 4.812 -28.815 -31.761 1.00 87.12 514 ALA A O 1
ATOM 3915 N N . ILE A 1 515 ? 3.671 -27.216 -30.638 1.00 92.00 515 ILE A N 1
ATOM 3916 C CA . ILE A 1 515 ? 3.608 -27.864 -29.331 1.00 92.00 515 ILE A CA 1
ATOM 3917 C C . ILE A 1 515 ? 2.152 -27.920 -28.874 1.00 92.00 515 ILE A C 1
ATOM 3919 O O . ILE A 1 515 ? 1.466 -26.903 -28.905 1.00 92.00 515 ILE A O 1
ATOM 3923 N N . VAL A 1 516 ? 1.712 -29.084 -28.396 1.00 92.38 516 VAL A N 1
ATOM 3924 C CA . VAL A 1 516 ? 0.425 -29.278 -27.711 1.00 92.38 516 VAL A CA 1
ATOM 3925 C C . VAL A 1 516 ? 0.636 -30.062 -26.415 1.00 92.38 516 VAL A C 1
ATOM 3927 O O . VAL A 1 516 ? 1.634 -30.766 -26.258 1.00 92.38 516 VAL A O 1
ATOM 3930 N N . LEU A 1 517 ? -0.301 -29.931 -25.477 1.00 92.81 517 LEU A N 1
ATOM 3931 C CA . LEU A 1 517 ? -0.282 -30.648 -24.201 1.00 92.81 517 LEU A CA 1
ATOM 3932 C C . LEU A 1 517 ? -1.404 -31.690 -24.154 1.00 92.81 517 LEU A C 1
ATOM 3934 O O . LEU A 1 517 ? -2.521 -31.431 -24.609 1.00 92.81 517 LEU A O 1
ATOM 3938 N N . ASN A 1 518 ? -1.119 -32.857 -23.584 1.00 92.69 518 ASN A N 1
ATOM 3939 C CA . ASN A 1 518 ? -2.134 -33.863 -23.274 1.00 92.69 518 ASN A CA 1
ATOM 3940 C C . ASN A 1 518 ? -2.792 -33.627 -21.906 1.00 92.69 518 ASN A C 1
ATOM 3942 O O . ASN A 1 518 ? -2.370 -32.774 -21.128 1.00 92.69 518 ASN A O 1
ATOM 3946 N N . ASP A 1 519 ? -3.832 -34.411 -21.598 1.00 91.69 519 ASP A N 1
ATOM 3947 C CA . ASP A 1 519 ? -4.575 -34.317 -20.329 1.00 91.69 519 ASP A CA 1
ATOM 3948 C C . ASP A 1 519 ? -3.723 -34.694 -19.104 1.00 91.69 519 ASP A C 1
ATOM 3950 O O . ASP A 1 519 ? -4.028 -34.279 -17.989 1.00 91.69 519 ASP A O 1
ATOM 3954 N N . ASP A 1 520 ? -2.652 -35.462 -19.312 1.00 92.38 520 ASP A N 1
ATOM 3955 C CA . ASP A 1 520 ? -1.636 -35.797 -18.310 1.00 92.38 520 ASP A CA 1
ATOM 3956 C C . ASP A 1 520 ? -0.455 -34.809 -18.295 1.00 92.38 520 ASP A C 1
ATOM 3958 O O . ASP A 1 520 ? 0.530 -35.031 -17.594 1.00 92.38 520 ASP A O 1
ATOM 3962 N N . LEU A 1 521 ? -0.563 -33.711 -19.054 1.00 94.19 521 LEU A N 1
ATOM 3963 C CA . LEU A 1 521 ? 0.467 -32.691 -19.249 1.00 94.19 521 LEU A CA 1
ATOM 3964 C C . LEU A 1 521 ? 1.755 -33.208 -19.917 1.00 94.19 521 LEU A C 1
ATOM 3966 O O . LEU A 1 521 ? 2.798 -32.551 -19.825 1.00 94.19 521 LEU A O 1
ATOM 3970 N N . SER A 1 522 ? 1.703 -34.339 -20.632 1.00 94.06 522 SER A N 1
ATOM 3971 C CA . SER A 1 522 ? 2.769 -34.693 -21.575 1.00 94.06 522 SER A CA 1
ATOM 3972 C C . SER A 1 522 ? 2.837 -33.665 -22.712 1.00 94.06 522 SER A C 1
ATOM 3974 O O . SER A 1 522 ? 1.819 -33.191 -23.228 1.00 94.06 522 SER A O 1
ATOM 3976 N N . VAL A 1 523 ? 4.060 -33.263 -23.057 1.00 94.75 523 VAL A N 1
ATOM 3977 C CA . VAL A 1 523 ? 4.371 -32.270 -24.084 1.00 94.75 523 VAL A CA 1
ATOM 3978 C C . VAL A 1 523 ? 4.602 -32.997 -25.397 1.00 94.75 523 VAL A C 1
ATOM 3980 O O . VAL A 1 523 ? 5.572 -33.742 -25.546 1.00 94.75 523 VAL A O 1
ATOM 3983 N N . ILE A 1 524 ? 3.739 -32.729 -26.369 1.00 92.12 524 ILE A N 1
ATOM 3984 C CA . ILE A 1 524 ? 3.875 -33.235 -27.728 1.00 92.12 524 ILE A CA 1
ATOM 3985 C C . ILE A 1 524 ? 4.471 -32.132 -28.589 1.00 92.12 524 ILE A C 1
ATOM 3987 O O . ILE A 1 524 ? 3.931 -31.029 -28.646 1.00 92.12 524 ILE A O 1
ATOM 3991 N N . ARG A 1 525 ? 5.567 -32.425 -29.284 1.00 88.62 525 ARG A N 1
ATOM 3992 C CA . ARG A 1 525 ? 6.196 -31.513 -30.238 1.00 88.62 525 ARG A CA 1
ATOM 3993 C C . ARG A 1 525 ? 6.316 -32.214 -31.581 1.00 88.62 525 ARG A C 1
ATOM 3995 O O . ARG A 1 525 ? 6.941 -33.263 -31.668 1.00 88.62 525 ARG A O 1
ATOM 4002 N N . ALA A 1 526 ? 5.722 -31.629 -32.620 1.00 79.88 526 ALA A N 1
ATOM 4003 C CA . ALA A 1 526 ? 5.684 -32.222 -33.962 1.00 79.88 526 ALA A CA 1
ATOM 4004 C C . ALA A 1 526 ? 5.178 -33.688 -33.990 1.00 79.88 526 ALA A C 1
ATOM 4006 O O . ALA A 1 526 ? 5.673 -34.506 -34.759 1.00 79.88 526 ALA A O 1
ATOM 4007 N N . GLY A 1 527 ? 4.196 -34.018 -33.143 1.00 78.62 527 GLY A N 1
ATOM 4008 C CA . GLY A 1 527 ? 3.583 -35.352 -33.074 1.00 78.62 527 GLY A CA 1
ATOM 4009 C C . GLY A 1 527 ? 4.307 -36.369 -32.186 1.00 78.62 527 GLY A C 1
ATOM 4010 O O . GLY A 1 527 ? 3.757 -37.440 -31.942 1.00 78.62 527 GLY A O 1
ATOM 4011 N N . GLU A 1 528 ? 5.485 -36.041 -31.653 1.00 85.56 528 GLU A N 1
ATOM 4012 C CA . GLU A 1 528 ? 6.229 -36.906 -30.734 1.00 85.56 528 GLU A CA 1
ATOM 4013 C C . GLU A 1 528 ? 6.164 -36.378 -29.299 1.00 85.56 528 GLU A C 1
ATOM 4015 O O . GLU A 1 528 ? 6.251 -35.172 -29.056 1.00 85.56 528 GLU A O 1
ATOM 4020 N N . GLU A 1 529 ? 6.027 -37.284 -28.333 1.00 91.00 529 GLU A N 1
ATOM 4021 C CA . GLU A 1 529 ? 6.136 -36.942 -26.917 1.00 91.00 529 GLU A CA 1
ATOM 4022 C C . GLU A 1 529 ? 7.601 -36.655 -26.569 1.00 91.00 529 GLU A C 1
ATOM 4024 O O . GLU A 1 529 ? 8.461 -37.531 -26.663 1.00 91.00 529 GLU A O 1
ATOM 4029 N N . VAL A 1 530 ? 7.892 -35.412 -26.182 1.00 91.12 530 VAL A N 1
ATOM 4030 C CA . VAL A 1 530 ? 9.261 -34.949 -25.887 1.00 91.12 530 VAL A CA 1
ATOM 4031 C C . VAL A 1 530 ? 9.551 -34.829 -24.393 1.00 91.12 530 VAL A C 1
ATOM 4033 O O . VAL A 1 530 ? 10.691 -34.573 -24.005 1.00 91.12 530 VAL A O 1
ATOM 4036 N N . GLY A 1 531 ? 8.538 -35.009 -23.548 1.00 90.94 531 GLY A N 1
ATOM 4037 C CA . GLY A 1 531 ? 8.660 -34.966 -22.097 1.00 90.94 531 GLY A CA 1
ATOM 4038 C C . GLY A 1 531 ? 7.354 -34.566 -21.426 1.00 90.94 531 GLY A C 1
ATOM 4039 O O . GLY A 1 531 ? 6.296 -34.551 -22.048 1.00 90.94 531 GLY A O 1
ATOM 4040 N N . THR A 1 532 ? 7.434 -34.204 -20.151 1.00 94.12 532 THR A N 1
ATOM 4041 C CA . THR A 1 532 ? 6.290 -33.738 -19.359 1.00 94.12 532 THR A CA 1
ATOM 4042 C C . THR A 1 532 ? 6.486 -32.275 -18.994 1.00 94.12 532 THR A C 1
ATOM 4044 O O . THR A 1 532 ? 7.615 -31.831 -18.785 1.00 94.12 532 THR A O 1
ATOM 4047 N N . LEU A 1 533 ? 5.392 -31.518 -18.926 1.00 96.31 533 LEU A N 1
ATOM 4048 C CA . LEU A 1 533 ? 5.426 -30.119 -18.525 1.00 96.31 533 LEU A CA 1
ATOM 4049 C C . LEU A 1 533 ? 5.991 -29.992 -17.102 1.00 96.31 533 LEU A C 1
ATOM 4051 O O . LEU A 1 533 ? 5.532 -30.668 -16.181 1.00 96.31 533 LEU A O 1
ATOM 4055 N N . ASN A 1 534 ? 6.943 -29.085 -16.894 1.00 95.44 534 ASN A N 1
ATOM 4056 C CA . ASN A 1 534 ? 7.431 -28.770 -15.557 1.00 95.44 534 ASN A CA 1
ATOM 4057 C C . ASN A 1 534 ? 6.336 -28.022 -14.778 1.00 95.44 534 ASN A C 1
ATOM 4059 O O . ASN A 1 534 ? 5.946 -26.900 -15.121 1.00 95.44 534 ASN A O 1
ATOM 4063 N N . THR A 1 535 ? 5.824 -28.650 -13.722 1.00 93.56 535 THR A N 1
ATOM 4064 C CA . THR A 1 535 ? 4.756 -28.106 -12.872 1.00 93.56 535 THR A CA 1
ATOM 4065 C C . THR A 1 535 ? 5.297 -27.556 -11.556 1.00 93.56 535 THR A C 1
ATOM 4067 O O . THR A 1 535 ? 6.286 -28.062 -11.032 1.00 93.56 535 THR A O 1
ATOM 4070 N N . HIS A 1 536 ? 4.597 -26.582 -10.971 1.00 94.19 536 HIS A N 1
ATOM 4071 C CA . HIS A 1 536 ? 4.893 -26.054 -9.637 1.00 94.19 536 HIS A CA 1
ATOM 4072 C C . HIS A 1 536 ? 3.684 -26.286 -8.710 1.00 94.19 536 HIS A C 1
ATOM 4074 O O . HIS A 1 536 ? 2.559 -26.104 -9.171 1.00 94.19 536 HIS A O 1
ATOM 4080 N N . PRO A 1 537 ? 3.851 -26.629 -7.415 1.00 90.38 537 PRO A N 1
ATOM 4081 C CA . PRO A 1 537 ? 2.729 -26.951 -6.518 1.00 90.38 537 PRO A CA 1
ATOM 4082 C C . PRO A 1 537 ? 1.669 -25.849 -6.380 1.00 90.38 537 PRO A C 1
ATOM 4084 O O . PRO A 1 537 ? 0.505 -26.136 -6.122 1.00 90.38 537 PRO A O 1
ATOM 4087 N N . GLN A 1 538 ? 2.069 -24.585 -6.544 1.00 89.44 538 GLN A N 1
ATOM 4088 C CA . GLN A 1 538 ? 1.155 -23.437 -6.507 1.00 89.44 538 GLN A CA 1
ATOM 4089 C C . GLN A 1 538 ? 0.545 -23.106 -7.882 1.00 89.44 538 GLN A C 1
ATOM 4091 O O . GLN A 1 538 ? -0.416 -22.346 -7.950 1.00 89.44 538 GLN A O 1
ATOM 4096 N N . HIS A 1 539 ? 1.071 -23.689 -8.965 1.00 93.75 539 HIS A N 1
ATOM 4097 C CA . HIS A 1 539 ? 0.636 -23.447 -10.338 1.00 93.75 539 HIS A CA 1
ATOM 4098 C C . HIS A 1 539 ? -0.222 -24.614 -10.849 1.00 93.75 539 HIS A C 1
ATOM 4100 O O . HIS A 1 539 ? 0.290 -25.580 -11.412 1.00 93.75 539 HIS A O 1
ATOM 4106 N N . THR A 1 540 ? -1.539 -24.537 -10.633 1.00 93.88 540 THR A N 1
ATOM 4107 C CA . THR A 1 540 ? -2.487 -25.547 -11.136 1.00 93.88 540 THR A CA 1
ATOM 4108 C C . THR A 1 540 ? -2.947 -25.186 -12.546 1.00 93.88 540 THR A C 1
ATOM 4110 O O . THR A 1 540 ? -3.639 -24.186 -12.716 1.00 93.88 540 THR A O 1
ATOM 4113 N N . ILE A 1 541 ? -2.576 -26.005 -13.534 1.00 94.88 541 ILE A N 1
ATOM 4114 C CA . ILE A 1 541 ? -2.964 -25.827 -14.939 1.00 94.88 541 ILE A CA 1
ATOM 4115 C C . ILE A 1 541 ? -4.435 -26.201 -15.142 1.00 94.88 541 ILE A C 1
ATOM 4117 O O . ILE A 1 541 ? -4.892 -27.241 -14.664 1.00 94.88 541 ILE A O 1
ATOM 4121 N N . ASP A 1 542 ? -5.167 -25.366 -15.874 1.00 92.38 542 ASP A N 1
ATOM 4122 C CA . ASP A 1 542 ? -6.544 -25.637 -16.266 1.00 92.38 542 ASP A CA 1
ATOM 4123 C C . ASP A 1 542 ? -6.572 -26.605 -17.457 1.00 92.38 542 ASP A C 1
ATOM 4125 O O . ASP A 1 542 ? -6.269 -26.253 -18.601 1.00 92.38 542 ASP A O 1
ATOM 4129 N N . LEU A 1 543 ? -6.952 -27.851 -17.175 1.00 92.94 543 LEU A N 1
ATOM 4130 C CA . LEU A 1 543 ? -7.043 -28.905 -18.182 1.00 92.94 543 LEU A CA 1
ATOM 4131 C C . LEU A 1 543 ? -8.110 -28.624 -19.245 1.00 92.94 543 LEU A C 1
ATOM 4133 O O . LEU A 1 543 ? -8.012 -29.159 -20.347 1.00 92.94 543 LEU A O 1
ATOM 4137 N N . GLU A 1 544 ? -9.119 -27.799 -18.959 1.00 91.19 544 GLU A N 1
ATOM 4138 C CA . GLU A 1 544 ? -10.080 -27.405 -19.987 1.00 91.19 544 GLU A CA 1
ATOM 4139 C C . GLU A 1 544 ? -9.411 -26.495 -21.021 1.00 91.19 544 GLU A C 1
ATOM 4141 O O . GLU A 1 544 ? -9.538 -26.738 -22.219 1.00 91.19 544 GLU A O 1
ATOM 4146 N N . CYS A 1 545 ? -8.592 -25.535 -20.580 1.00 89.81 545 CYS A N 1
ATOM 4147 C CA . CYS A 1 545 ? -7.810 -24.681 -21.479 1.00 89.81 545 CYS A CA 1
ATOM 4148 C C . CYS A 1 545 ? -6.835 -25.506 -22.337 1.00 89.81 545 CYS A C 1
ATOM 4150 O O . CYS A 1 545 ? -6.719 -25.277 -23.543 1.00 89.81 545 CYS A O 1
ATOM 4152 N N . VAL A 1 546 ? -6.194 -26.523 -21.746 1.00 92.25 546 VAL A N 1
ATOM 4153 C CA . VAL A 1 546 ? -5.344 -27.488 -22.469 1.00 92.25 546 VAL A CA 1
ATOM 4154 C C . VAL A 1 546 ? -6.132 -28.231 -23.551 1.00 92.25 546 VAL A C 1
ATOM 4156 O O . VAL A 1 546 ? -5.693 -28.308 -24.701 1.00 92.25 546 VAL A O 1
ATOM 4159 N N . LYS A 1 547 ? -7.325 -28.743 -23.225 1.00 90.19 547 LYS A N 1
ATOM 4160 C CA . LYS A 1 547 ? -8.189 -29.431 -24.196 1.00 90.19 547 LYS A CA 1
ATOM 4161 C C . LYS A 1 547 ? -8.616 -28.516 -25.333 1.00 90.19 547 LYS A C 1
ATOM 4163 O O . LYS A 1 547 ? -8.585 -28.951 -26.483 1.00 90.19 547 LYS A O 1
ATOM 4168 N N . GLN A 1 548 ? -9.001 -27.277 -25.033 1.00 87.19 548 GLN A N 1
ATOM 4169 C CA . GLN A 1 548 ? -9.417 -26.313 -26.051 1.00 87.19 548 GLN A CA 1
ATOM 4170 C C . GLN A 1 548 ? -8.257 -25.916 -26.970 1.00 87.19 548 GLN A C 1
ATOM 4172 O O . GLN A 1 548 ? -8.442 -25.862 -28.186 1.00 87.19 548 GLN A O 1
ATOM 4177 N N . HIS A 1 549 ? -7.053 -25.707 -26.423 1.00 87.12 549 HIS A N 1
ATOM 4178 C CA . HIS A 1 549 ? -5.846 -25.474 -27.223 1.00 87.12 549 HIS A CA 1
ATOM 4179 C C . HIS A 1 549 ? -5.547 -26.658 -28.143 1.00 87.12 549 HIS A C 1
ATOM 4181 O O . HIS A 1 549 ? -5.440 -26.474 -29.352 1.00 87.12 549 HIS A O 1
ATOM 4187 N N . ARG A 1 550 ? -5.516 -27.885 -27.615 1.00 88.44 550 ARG A N 1
ATOM 4188 C CA . ARG A 1 550 ? -5.275 -29.091 -28.422 1.00 88.44 550 ARG A CA 1
ATOM 4189 C C . ARG A 1 550 ? -6.342 -29.281 -29.505 1.00 88.44 550 ARG A C 1
ATOM 4191 O O . ARG A 1 550 ? -6.001 -29.589 -30.642 1.00 88.44 550 ARG A O 1
ATOM 4198 N N . LYS A 1 551 ? -7.619 -29.038 -29.186 1.00 85.06 551 LYS A N 1
ATOM 4199 C CA . LYS A 1 551 ? -8.737 -29.125 -30.141 1.00 85.06 551 LYS A CA 1
ATOM 4200 C C . LYS A 1 551 ? -8.616 -28.120 -31.291 1.00 85.06 551 LYS A C 1
ATOM 4202 O O . LYS A 1 551 ? -9.049 -28.407 -32.400 1.00 85.06 551 LYS A O 1
ATOM 4207 N N . ARG A 1 552 ? -8.011 -26.950 -31.058 1.00 80.00 552 ARG A N 1
ATOM 4208 C CA . ARG A 1 552 ? -7.741 -25.967 -32.122 1.00 80.00 552 ARG A CA 1
ATOM 4209 C C . ARG A 1 552 ? -6.829 -26.532 -33.215 1.00 80.00 552 ARG A C 1
ATOM 4211 O O . ARG A 1 552 ? -6.937 -26.107 -34.360 1.00 80.00 552 ARG A O 1
ATOM 4218 N N . TRP A 1 553 ? -5.951 -27.467 -32.859 1.00 79.75 553 TRP A N 1
ATOM 4219 C CA . TRP A 1 553 ? -4.923 -28.014 -33.745 1.00 79.75 553 TRP A CA 1
ATOM 4220 C C . TRP A 1 553 ? -5.180 -29.469 -34.159 1.00 79.75 553 TRP A C 1
ATOM 4222 O O . TRP A 1 553 ? -4.433 -29.999 -34.972 1.00 79.75 553 TRP A O 1
ATOM 4232 N N . SER A 1 554 ? -6.239 -30.112 -33.651 1.00 64.00 554 SER A N 1
ATOM 4233 C CA . SER A 1 554 ? -6.571 -31.511 -33.962 1.00 64.00 554 SER A CA 1
ATOM 4234 C C . SER A 1 554 ? -7.188 -31.732 -35.349 1.00 64.00 554 SER A C 1
ATOM 4236 O O . SER A 1 554 ? -7.277 -32.878 -35.772 1.00 64.00 554 SER A O 1
ATOM 4238 N N . ASP A 1 555 ? -7.582 -30.662 -36.051 1.00 48.81 555 ASP A N 1
ATOM 4239 C CA . ASP A 1 555 ? -8.207 -30.714 -37.387 1.00 48.81 555 ASP A CA 1
ATOM 4240 C C . ASP A 1 555 ? -7.260 -30.240 -38.516 1.00 48.81 555 ASP A C 1
ATOM 4242 O O . ASP A 1 555 ? -7.703 -29.962 -39.631 1.00 48.81 555 ASP A O 1
ATOM 4246 N N . VAL A 1 556 ? -5.958 -30.107 -38.235 1.00 45.97 556 VAL A N 1
ATOM 4247 C CA . VAL A 1 556 ? -4.939 -29.710 -39.220 1.00 45.97 556 VAL A CA 1
ATOM 4248 C C . VAL A 1 556 ? -4.163 -30.959 -39.653 1.00 45.97 556 VAL A C 1
ATOM 4250 O O . VAL A 1 556 ? -3.098 -31.245 -39.111 1.00 45.97 556 VAL A O 1
ATOM 4253 N N . GLU A 1 557 ? -4.741 -31.735 -40.577 1.00 33.41 557 GLU A N 1
ATOM 4254 C CA . GLU A 1 557 ? -4.027 -32.788 -41.331 1.00 33.41 557 GLU A CA 1
ATOM 4255 C C . GLU A 1 557 ? -3.128 -32.203 -42.428 1.00 33.41 557 GLU A C 1
ATOM 4257 O O . GLU A 1 557 ? -3.585 -31.287 -43.157 1.00 33.41 557 GLU A O 1
#

Foldseek 3Di:
DFDAFQQVQEAEEEEEAQAADVVQVFDGHVLRVLLLVLVLCLQCPPQKHRYPNVRHHYHYQAFAPVVVVVNLVVRLSRAAEYHYEYADEWAADPVGFIWAAGNHHHNVPRVGRTHGVVVVVVSQLSRNHQAYEYEYQYPLQQVVVVVLVDQPPPDDDDDNSARYKYKYQAHNHDGFARPPPDNHGLLSVQLSCLSQVPDPDDDPDPDDPPLFAFQLRSLVSSQVSCVVVVHGGMDMDGHPPNRSYTRIGRRPLPDPLVPAAFFDFDQALVRCCVSPLAPDRPDQWDAFLLRATSAGEAQALAPPWDPPQQKTWDWFDDQADPVSDRNAADACPPGRNSRLVNQQQLVNWYWYKYACNHPDLLHDVHGIGTQATWGFPDKDWDQGPNGYIIIITMIGHDPPGDTGDGDPPDDPDDDDDDDDDDDDDDDDDDDPDDPDDDPDPPPDDPAPSVLFSVQCVLLLLQAQPPRDWADDRSGTHWGWAFLFDCDPPRNDDSHNLRTGTHHPVVNVCSVVVQWAADLQQFIAGNNDGPGHGRDGPVRHHDSVSRVSSNVVCVPPD

Sequence (557 aa):
MTRFPDPARSRAVLIGASTFSEAGGLPSIPAVSDNLEGLRSVLTSSTTGSLSAEHCTLLRDPAATSEIGQALAQSSEATDVLFVYYSGHGLVDVRGRLYLSLSSTKPDQLRWTALPFDFLREELAASPAAIRVLILDCCFSGRAVEAMSDPNGTITGQIDIAGTYTMTSTTANATSYAPAGAKYTAFTDALLRALRSEECIEPFEDEEYKQSLTLDEIFREVDFRLLKRGLPRPQRRAINAAGSLMLTKSRQVDAPLANIQPGHQFSTRRQAHDAGVHRPLQAGICGTRKTGAESIVLSGGYKDDEDHGDVIIYTGHGGQDQAGNQIRDQSLDDSGNAALVTSYLEGLPVRVIRGWQSTSPYAPSKGYRYDGLYRVTSYGSKTSLDGFLIWQFRLEACEGTPLPKMQQQGDLDDLVEPKTKRVTARKKLEGIGQPERVAATVQRIVHSNSTHRQVKEWHDNQCQICSVRIEVPGGSYSEGAHIQALESPHNGPDTAGNVLCLCPNCHVMLDAGAIVLNDDLSVIRAGEEVGTLNTHPQHTIDLECVKQHRKRWSDVE

Nearest PDB structures (foldseek):
  6ghs-assembly1_A-2  TM=9.134E-01  e=2.380E-31  Thermocrispum agreste
  3f8j-assembly1_B  TM=9.016E-01  e=1.104E-14  Mus musculus
  4pw7-assembly1_A  TM=9.128E-01  e=1.198E-13  Homo sapiens
  6vcs-assembly1_E  TM=8.657E-01  e=2.219E-14  Homo sapiens
  4qeo-assembly1_A  TM=8.622E-01  e=1.198E-13  Arabidopsis thaliana

Radius of gyration: 30.39 Å; Cα contacts (8 Å, |Δi|>4): 1123; chains: 1; bounding box: 62×77×96 Å

pLDDT: mean 77.3, std 19.46, range [22.5, 97.81]

Secondary structure (DSSP, 8-state):
--B---TTT-EEEEEE-----GGGTPPP-THHHHHHHHHHHHHT-TTTB-S-GGGEEEEES--SHHHHHHHHHHTTT-SSEEEEEEES-EEE-TT--EEE--TT--GGGHHHHSEEHHHHHHHHHH---SEEEEEEESTTTHHHHHHTT-TT-SS------TTEEEEESS-TT------TT-SS-HHHHHHHHHHHT----S--TT----SS-BHHHHHHHHHHHHHHTTPPPPEEEE-GGGGGBB-B----TTS--TT--TT-EESSHHHHHHTTS---SS-SEEEETTTEEEEEEESS--TT-EE-SSEEEEEPS-SB-TTS-B-S---TTSHHHHHHHHHHHTT-EEEEEEETTS--TTS-SSSEEEEEEEEEEEEEEEE-TTSSEEEEEEEEEPTTPPPPPP-PPPP-------------------------------------HHHHHHHHHHTTTB-TTT--BEEETTEEE-EEEESS-SSTTT----SGGGEEEE-HHHHHHHHTTSEEE-TT-EEEETTEEEEE---BTTB---HHHHHHHHHHHTT--

Solvent-accessible surface area (backbone atoms only — not comparable to full-atom values): 30719 Å² total; per-residue (Å²): 128,74,47,66,55,49,38,89,37,25,25,34,42,37,39,22,24,18,54,46,45,77,93,29,76,52,84,62,42,69,24,31,57,44,38,48,53,53,49,50,53,50,35,35,26,92,77,27,27,33,43,38,64,92,37,48,47,77,42,74,38,44,60,50,62,64,60,56,52,51,55,50,59,72,42,42,77,14,50,39,27,34,39,38,36,40,29,32,56,37,46,66,49,100,85,67,49,57,26,40,44,28,18,59,24,28,81,95,44,43,91,80,32,25,37,52,46,66,58,58,53,49,56,58,68,70,36,64,30,54,28,38,37,40,38,35,47,17,22,39,26,23,43,55,59,51,64,75,62,54,86,72,64,92,68,76,82,82,72,86,60,72,17,32,28,40,39,18,32,5,41,52,90,34,68,53,58,65,58,87,91,43,68,38,29,52,57,54,46,33,44,52,32,41,63,67,67,56,76,83,82,72,83,64,85,92,59,81,85,63,66,46,50,24,46,54,49,35,50,52,46,25,33,51,54,26,50,78,69,76,44,64,45,53,40,76,47,61,32,74,75,36,37,37,37,26,58,27,50,41,78,62,90,78,63,72,60,91,86,66,55,65,69,45,74,27,82,42,59,60,52,34,25,77,71,61,67,38,70,51,80,76,59,48,52,31,49,30,52,89,79,14,27,54,16,41,48,49,43,54,76,51,93,79,50,43,67,71,64,51,40,32,39,41,63,52,57,65,33,54,52,98,85,55,49,71,78,43,58,42,48,58,81,35,50,44,30,24,0,45,51,32,11,36,71,69,67,35,64,25,33,38,30,32,20,36,69,20,88,43,53,54,32,38,96,59,34,31,28,34,53,31,42,24,32,44,77,48,72,52,75,45,70,41,99,77,72,33,46,37,42,37,36,34,29,36,54,39,89,90,44,67,71,63,67,68,60,76,76,76,86,79,80,86,87,86,83,82,90,79,90,79,90,77,92,76,83,87,76,90,67,85,69,83,77,84,82,74,88,75,87,74,87,71,81,88,67,72,65,64,46,42,49,52,44,27,59,74,42,72,26,26,10,29,78,79,66,51,59,44,79,50,98,86,51,67,47,51,41,64,36,57,56,27,52,57,55,85,93,63,57,30,68,100,44,56,32,27,46,42,28,21,36,73,70,56,38,55,30,43,78,68,56,46,32,41,50,50,95,86,38,39,32,29,46,82,88,39,81,79,50,58,54,62,77,42,99,88,57,62,71,40,61,66,34,38,50,54,38,37,58,73,51,72,80,71,127